Protein AF-A0A418EAC0-F1 (afdb_monomer)

Foldseek 3Di:
DVVVVVVVVVVVVVVVVVVVVVVVVVVVVVVVVVVVVVVVVVVVVVVVVVVVVVVVVVVVVVVVVVVVVVVVVVVVVPPPDDDDDDDDDDDDDDVVVVVCVVVVVVVVVVVVVVVVVVVVVVVVVVVVVVVVVVVCVVVVVVVVVVVVVVVVVVVVVVVVVVVVVVVVVVVVVVVVVVVVVVVVVVVVVVVVVVVVVVVVVVVVVVVVVVVVVVVVVVVVVVVVVVVVVVVVVVVVVVVVVVVVVVVVVVVVVVVVVVVVVVVVVVVVVVVVVVVVVVVVVVVVVVVVVVVVVVVVVVVVVVVVVVVVVVVVVVVVVVVVVVVVVVVVVVVVVVVVVVVVVVVVPPPPPDDDDDPDPDVPDVCPVPPPLQACALVQDELVCLVVVLVVLVPDPAARAEHEHHQYAYELSSLVSVLSCCAPVCVSYQEYEHANYAYDPVSVVVNQVSLVVRAWFWWQAQQKIWTAHPVGRTRIYRHHNHDPSRVDTDGDDDDDDDDDDDDDDDDDDDDDDDDDDDDD

Radius of gyration: 116.02 Å; Cα contacts (8 Å, |Δi|>4): 254; chains: 1; bounding box: 189×82×316 Å

Organism: Aphanomyces astaci (NCBI:txid112090)

Solvent-accessible surface area (backbone atoms only — not comparable to full-atom values): 29122 Å² total; per-residue (Å²): 113,70,68,60,53,51,52,51,52,53,50,51,51,53,48,55,55,49,55,51,51,53,51,51,50,56,48,51,52,52,53,50,53,53,51,50,55,54,52,56,56,51,53,55,55,52,53,54,58,52,53,58,51,54,56,53,55,56,54,53,58,58,54,55,59,54,53,56,62,55,53,62,60,57,64,68,69,71,76,78,82,88,88,90,89,87,92,90,88,90,92,89,68,78,82,50,53,64,59,42,49,59,47,46,53,49,45,49,53,49,47,52,52,50,45,55,51,46,56,48,49,52,50,50,47,53,51,47,53,51,48,52,50,52,48,48,65,56,46,52,58,52,52,52,47,52,52,49,50,56,49,50,52,53,50,49,52,53,50,50,57,50,49,53,50,51,50,52,51,52,49,50,53,50,50,52,53,49,50,51,52,50,51,54,47,53,52,50,53,50,53,51,52,51,51,51,51,53,50,52,53,49,50,53,50,52,50,52,49,53,51,52,52,51,53,50,52,54,50,49,54,53,49,52,52,51,50,53,51,51,51,51,51,50,53,52,50,54,50,50,53,50,51,50,51,52,51,52,49,52,52,50,54,53,48,54,50,50,52,51,53,50,51,50,51,54,48,50,54,51,51,52,53,50,50,51,51,50,50,51,50,54,50,50,52,52,49,50,50,51,50,50,50,49,52,51,51,50,52,51,50,52,53,51,50,54,52,48,53,53,49,50,54,51,49,54,54,51,52,54,52,49,55,55,52,53,60,50,51,56,56,52,57,56,60,54,56,66,57,54,66,68,56,72,79,72,74,87,78,77,78,93,83,76,89,81,89,75,98,63,77,92,58,75,85,75,76,53,82,39,62,50,56,63,66,70,45,36,50,83,46,45,64,58,50,50,54,54,61,72,68,51,94,64,73,41,63,42,36,33,43,25,48,24,53,35,33,46,82,26,39,70,54,54,53,68,58,61,38,82,92,57,64,36,48,42,32,38,36,40,25,43,24,55,34,37,59,66,29,53,47,52,45,50,54,54,41,41,76,68,55,29,52,49,39,33,51,71,15,30,39,39,31,32,38,90,85,72,52,61,33,36,37,35,36,33,74,14,57,73,23,63,78,45,78,46,79,72,83,85,88,89,83,89,86,88,82,90,81,90,86,90,83,89,80,85,87,88,79,92,83,91,77,89,81,136

Mean predicted aligned error: 23.45 Å

pLDDT: mean 77.85, std 19.29, range [27.83, 98.5]

Secondary structure (DSSP, 8-state):
-HHHHHHHHHHHHHHHHHHHHHHHHHHHHHHHHHHHHHHHHHHHHHHHHHHHHHHHHHHHHHHHHHHHHHHHHHHHHTTS-------------TTHHHHHHHHHHHHHHHHHHHHHHHHHHHHHHHHHHHHHHHHHHHHHHHHHHHHHHHHHHHHHHHHHHHHHHHHHHHHHHHHHHHHHHHHHHHHHHHHHHHHHHHHHHHHHHHHHHHHHHHHHHHHHHHHHHHHHHHHHHHHHHHHHHHHHHHHHHHHHHHHHHHHHHHHHHHHHHHHHHHHHHHHHHHHHHHHHHHHHHHHHHHHHHHHHHHHHHHHHHHHHHHHHHHHHHHHHHHHHHHHHHHHHHHGGGT-SS---S---SSS-SSSTTSS-SSB-TTS--BTTTHHHHHHHHHT-SS--SEEE-TTSB-BGGGHHHHHHHS-GGG---SEEE-TTSB--HHHHHHHHHHHHTTT-EEEEETTEEEEE-TTSPEEEEE-TTSTTGGG--B-PPP--------------------------

Structure (mmCIF, N/CA/C/O backbone):
data_AF-A0A418EAC0-F1
#
_entry.id   AF-A0A418EAC0-F1
#
loop_
_atom_site.group_PDB
_atom_site.id
_atom_site.type_symbol
_atom_site.label_atom_id
_atom_site.label_alt_id
_atom_site.label_comp_id
_atom_site.label_asym_id
_atom_site.label_entity_id
_atom_site.label_seq_id
_atom_site.pdbx_PDB_ins_code
_atom_site.Cartn_x
_atom_site.Cartn_y
_atom_site.Cartn_z
_atom_site.occupancy
_atom_site.B_iso_or_equiv
_atom_site.auth_seq_id
_atom_site.auth_comp_id
_atom_site.auth_asym_id
_atom_site.auth_atom_id
_atom_site.pdbx_PDB_model_num
ATOM 1 N N . ASN A 1 1 ? -3.835 8.669 -26.058 1.00 56.72 1 ASN A N 1
ATOM 2 C CA . ASN A 1 1 ? -3.231 9.927 -26.560 1.00 56.72 1 ASN A CA 1
ATOM 3 C C . ASN A 1 1 ? -1.758 9.810 -26.954 1.00 56.72 1 ASN A C 1
ATOM 5 O O . ASN A 1 1 ? -1.435 10.320 -28.016 1.00 56.72 1 ASN A O 1
ATOM 9 N N . SER A 1 2 ? -0.870 9.125 -26.215 1.00 56.78 2 SER A N 1
ATOM 10 C CA . SER A 1 2 ? 0.557 9.029 -26.613 1.00 56.78 2 SER A CA 1
ATOM 11 C C . SER A 1 2 ? 0.824 8.138 -27.839 1.00 56.78 2 SER A C 1
ATOM 13 O O . SER A 1 2 ? 1.683 8.461 -28.653 1.00 56.78 2 SER A O 1
ATOM 15 N N . THR A 1 3 ? 0.052 7.068 -28.038 1.00 62.81 3 THR A N 1
ATOM 16 C CA . THR A 1 3 ? 0.168 6.172 -29.206 1.00 62.81 3 THR A CA 1
ATOM 17 C C . THR A 1 3 ? -0.270 6.827 -30.517 1.00 62.81 3 THR A C 1
ATOM 19 O O . THR A 1 3 ? 0.356 6.610 -31.549 1.00 62.81 3 THR A O 1
ATOM 22 N N . ILE A 1 4 ? -1.295 7.684 -30.478 1.00 68.44 4 ILE A N 1
ATOM 23 C CA . ILE A 1 4 ? -1.756 8.446 -31.652 1.00 68.44 4 ILE A CA 1
ATOM 24 C C . ILE A 1 4 ? -0.712 9.499 -32.048 1.00 68.44 4 ILE A C 1
ATOM 26 O O . ILE A 1 4 ? -0.405 9.635 -33.228 1.00 68.44 4 ILE A O 1
ATOM 30 N N . ALA A 1 5 ? -0.103 10.179 -31.069 1.00 71.12 5 ALA A N 1
ATOM 31 C CA . ALA A 1 5 ? 0.969 11.142 -31.320 1.00 71.12 5 ALA A CA 1
ATOM 32 C C . ALA A 1 5 ? 2.231 10.478 -31.911 1.00 71.12 5 ALA A C 1
ATOM 34 O O . ALA A 1 5 ? 2.850 11.030 -32.820 1.00 71.12 5 ALA A O 1
ATOM 35 N N . GLY A 1 6 ? 2.578 9.268 -31.455 1.00 76.06 6 GLY A N 1
ATOM 36 C CA . GLY A 1 6 ? 3.688 8.488 -32.014 1.00 76.06 6 GLY A CA 1
ATOM 37 C C . GLY A 1 6 ? 3.465 8.096 -33.478 1.00 76.06 6 GLY A C 1
ATOM 38 O O . GLY A 1 6 ? 4.338 8.318 -34.314 1.00 76.06 6 GLY A O 1
ATOM 39 N N . LEU A 1 7 ? 2.268 7.600 -33.813 1.00 77.88 7 LEU A N 1
ATOM 40 C CA . LEU A 1 7 ? 1.912 7.257 -35.195 1.00 77.88 7 LEU A CA 1
ATOM 41 C C . LEU A 1 7 ? 1.847 8.493 -36.106 1.00 77.88 7 LEU A C 1
ATOM 43 O O . LEU A 1 7 ? 2.263 8.422 -37.259 1.00 77.88 7 LEU A O 1
ATOM 47 N N . GLN A 1 8 ? 1.391 9.641 -35.596 1.00 80.25 8 GLN A N 1
ATOM 48 C CA . GLN A 1 8 ? 1.401 10.904 -36.344 1.00 80.25 8 GLN A CA 1
ATOM 49 C C . GLN A 1 8 ? 2.823 11.400 -36.631 1.00 80.25 8 GLN A C 1
ATOM 51 O O . GLN A 1 8 ? 3.094 11.858 -37.740 1.00 80.25 8 GLN A O 1
ATOM 56 N N . SER A 1 9 ? 3.742 11.268 -35.672 1.00 80.81 9 SER A N 1
ATOM 57 C CA . SER A 1 9 ? 5.150 11.623 -35.873 1.00 80.81 9 SER A CA 1
ATOM 58 C C . SER A 1 9 ? 5.835 10.693 -36.881 1.00 80.81 9 SER A C 1
ATOM 60 O O . SER A 1 9 ? 6.565 11.164 -37.752 1.00 80.81 9 SER A O 1
ATOM 62 N N . GLN A 1 10 ? 5.533 9.392 -36.839 1.00 83.12 10 GLN A N 1
ATOM 63 C CA . GLN A 1 10 ? 6.066 8.424 -37.798 1.00 83.12 10 GLN A CA 1
ATOM 64 C C . GLN A 1 10 ? 5.511 8.641 -39.216 1.00 83.12 10 GLN A C 1
ATOM 66 O O . GLN A 1 10 ? 6.264 8.566 -40.185 1.00 83.12 10 GLN A O 1
ATOM 71 N N . LEU A 1 11 ? 4.225 8.988 -39.346 1.00 85.25 11 LEU A N 1
ATOM 72 C CA . LEU A 1 11 ? 3.612 9.351 -40.627 1.00 85.25 11 LEU A CA 1
ATOM 73 C C . LEU A 1 11 ? 4.210 10.647 -41.200 1.00 85.25 11 LEU A C 1
ATOM 75 O O . LEU A 1 11 ? 4.424 10.744 -42.406 1.00 85.25 11 LEU A O 1
ATOM 79 N N . ALA A 1 12 ? 4.490 11.639 -40.350 1.00 84.12 12 ALA A N 1
ATOM 80 C CA . ALA A 1 12 ? 5.129 12.886 -40.768 1.00 84.12 12 ALA A CA 1
ATOM 81 C C . ALA A 1 12 ? 6.558 12.647 -41.278 1.00 84.12 12 ALA A C 1
ATOM 83 O O . ALA A 1 12 ? 6.936 13.195 -42.310 1.00 84.12 12 ALA A O 1
ATOM 84 N N . LEU A 1 13 ? 7.316 11.775 -40.605 1.00 87.06 13 LEU A N 1
ATOM 85 C CA . LEU A 1 13 ? 8.655 11.388 -41.046 1.00 87.06 13 LEU A CA 1
ATOM 86 C C . LEU A 1 13 ? 8.612 10.643 -42.386 1.00 87.06 13 LEU A C 1
ATOM 88 O O . LEU A 1 13 ? 9.386 10.959 -43.281 1.00 87.06 13 LEU A O 1
ATOM 92 N N . GLN A 1 14 ? 7.671 9.706 -42.551 1.00 84.75 14 GLN A N 1
ATOM 93 C CA . GLN A 1 14 ? 7.505 8.976 -43.811 1.00 84.75 14 GLN A CA 1
ATOM 94 C C . GLN A 1 14 ? 7.111 9.891 -44.977 1.00 84.75 14 GLN A C 1
ATOM 96 O O . GLN A 1 14 ? 7.616 9.714 -46.083 1.00 84.75 14 GLN A O 1
ATOM 101 N N . LYS A 1 15 ? 6.258 10.896 -44.742 1.00 87.94 15 LYS A N 1
ATOM 102 C CA . LYS A 1 15 ? 5.929 11.904 -45.761 1.00 87.94 15 LYS A CA 1
ATOM 103 C C . LYS A 1 15 ? 7.141 12.744 -46.151 1.00 87.94 15 LYS A C 1
ATOM 105 O O . LYS A 1 15 ? 7.410 12.867 -47.335 1.00 87.94 15 LYS A O 1
ATOM 110 N N . ALA A 1 16 ? 7.917 13.216 -45.176 1.00 87.06 16 ALA A N 1
ATOM 111 C CA . ALA A 1 16 ? 9.131 13.980 -45.456 1.00 87.06 16 ALA A CA 1
ATOM 112 C C . ALA A 1 16 ? 10.154 13.169 -46.272 1.00 87.06 16 ALA A C 1
ATOM 114 O O . ALA A 1 16 ? 10.728 13.688 -47.224 1.00 87.06 16 ALA A O 1
ATOM 115 N N . THR A 1 17 ? 10.330 11.877 -45.961 1.00 84.88 17 THR A N 1
ATOM 116 C CA . THR A 1 17 ? 11.200 11.002 -46.764 1.00 84.88 17 THR A CA 1
ATOM 117 C C . THR A 1 17 ? 10.661 10.767 -48.174 1.00 84.88 17 THR A C 1
ATOM 119 O O . THR A 1 17 ? 11.443 10.620 -49.108 1.00 84.88 17 THR A O 1
ATOM 122 N N . LEU A 1 18 ? 9.336 10.732 -48.349 1.00 87.06 18 LEU A N 1
ATOM 123 C CA . LEU A 1 18 ? 8.722 10.560 -49.664 1.00 87.06 18 LEU A CA 1
ATOM 124 C C . LEU A 1 18 ? 8.914 11.814 -50.528 1.00 87.06 18 LEU A C 1
ATOM 126 O O . LEU A 1 18 ? 9.294 11.692 -51.689 1.00 87.06 18 LEU A O 1
ATOM 130 N N . ASP A 1 19 ? 8.729 12.997 -49.938 1.00 89.50 19 ASP A N 1
ATOM 131 C CA . ASP A 1 19 ? 8.928 14.286 -50.608 1.00 89.50 19 ASP A CA 1
ATOM 132 C C . ASP A 1 19 ? 10.395 14.471 -51.043 1.00 89.50 19 ASP A C 1
ATOM 134 O O . ASP A 1 19 ? 10.672 14.976 -52.132 1.00 89.50 19 ASP A O 1
ATOM 138 N N . GLU A 1 20 ? 11.349 14.013 -50.225 1.00 89.62 20 GLU A N 1
ATOM 139 C CA . GLU A 1 20 ? 12.777 14.045 -50.558 1.00 89.62 20 GLU A CA 1
ATOM 140 C C . GLU A 1 20 ? 13.119 13.114 -51.731 1.00 89.62 20 GLU A C 1
ATOM 142 O O . GLU A 1 20 ? 13.811 13.524 -52.666 1.00 89.62 20 GLU A O 1
ATOM 147 N N . VAL A 1 21 ? 12.587 11.886 -51.733 1.00 86.00 21 VAL A N 1
ATOM 148 C CA . VAL A 1 21 ? 12.780 10.935 -52.841 1.00 86.00 21 VAL A CA 1
ATOM 149 C C . VAL A 1 21 ? 12.124 11.445 -54.127 1.00 86.00 21 VAL A C 1
ATOM 151 O O . VAL A 1 21 ? 12.711 11.330 -55.203 1.00 86.00 21 VAL A O 1
ATOM 154 N N . GLU A 1 22 ? 10.944 12.062 -54.042 1.00 88.81 22 GLU A N 1
ATOM 155 C CA . GLU A 1 22 ? 10.281 12.665 -55.203 1.00 88.81 22 GLU A CA 1
ATOM 156 C C . GLU A 1 22 ? 11.089 13.849 -55.770 1.00 88.81 22 GLU A C 1
ATOM 158 O O . GLU A 1 22 ? 11.191 14.015 -56.989 1.00 88.81 22 GLU A O 1
ATOM 163 N N . GLY A 1 23 ? 11.722 14.647 -54.901 1.00 88.31 23 GLY A N 1
ATOM 164 C CA . GLY A 1 23 ? 12.639 15.717 -55.300 1.00 88.31 23 GLY A CA 1
ATOM 165 C C . GLY A 1 23 ? 13.897 15.201 -56.006 1.00 88.31 23 GLY A C 1
ATOM 166 O O . GLY A 1 23 ? 14.302 15.746 -57.039 1.00 88.31 23 GLY A O 1
ATOM 167 N N . GLN A 1 24 ? 14.488 14.117 -55.499 1.00 88.00 24 GLN A N 1
ATOM 168 C CA . GLN A 1 24 ? 15.639 13.468 -56.134 1.00 88.00 24 GLN A CA 1
ATOM 169 C C . GLN A 1 24 ? 15.280 12.897 -57.511 1.00 88.00 24 GLN A C 1
ATOM 171 O O . GLN A 1 24 ? 16.044 13.076 -58.458 1.00 88.00 24 GLN A O 1
ATOM 176 N N . LEU A 1 25 ? 14.095 12.292 -57.657 1.00 87.06 25 LEU A N 1
ATOM 177 C CA . LEU A 1 25 ? 13.637 11.740 -58.934 1.00 87.06 25 LEU A CA 1
ATOM 178 C C . LEU A 1 25 ? 13.450 12.831 -60.000 1.00 87.06 25 LEU A C 1
ATOM 180 O O . LEU A 1 25 ? 13.952 12.693 -61.110 1.00 87.06 25 LEU A O 1
ATOM 184 N N . LYS A 1 26 ? 12.822 13.962 -59.646 1.00 89.25 26 LYS A N 1
ATOM 185 C CA . LYS A 1 26 ? 12.665 15.105 -60.568 1.00 89.25 26 LYS A CA 1
ATOM 186 C C . LYS A 1 26 ? 14.005 15.680 -61.023 1.00 89.25 26 LYS A C 1
ATOM 188 O O . LYS A 1 26 ? 14.130 16.121 -62.163 1.00 89.25 26 LYS A O 1
ATOM 193 N N . THR A 1 27 ? 14.996 15.685 -60.135 1.00 88.88 27 THR A N 1
ATOM 194 C CA . THR A 1 27 ? 16.345 16.163 -60.461 1.00 88.88 27 THR A CA 1
ATOM 195 C C . THR A 1 27 ? 17.040 15.195 -61.420 1.00 88.88 27 THR A C 1
ATOM 197 O O . THR A 1 27 ? 17.577 15.628 -62.436 1.00 88.88 27 THR A O 1
ATOM 200 N N . ALA A 1 28 ? 16.945 13.887 -61.161 1.00 85.06 28 ALA A N 1
ATOM 201 C CA . ALA A 1 28 ? 17.498 12.855 -62.035 1.00 85.06 28 ALA A CA 1
ATOM 202 C C . ALA A 1 28 ? 16.857 12.862 -63.436 1.00 85.06 28 ALA A C 1
ATOM 204 O O . ALA A 1 28 ? 17.571 12.755 -64.432 1.00 85.06 28 ALA A O 1
ATOM 205 N N . ASP A 1 29 ? 15.538 13.057 -63.532 1.00 89.25 29 ASP A N 1
ATOM 206 C CA . ASP A 1 29 ? 14.837 13.164 -64.818 1.00 89.25 29 ASP A CA 1
ATOM 207 C C . ASP A 1 29 ? 15.307 14.388 -65.624 1.00 89.25 29 ASP A C 1
ATOM 209 O O . ASP A 1 29 ? 15.534 14.297 -66.834 1.00 89.25 29 ASP A O 1
ATOM 213 N N . ALA A 1 30 ? 15.521 15.531 -64.961 1.00 86.88 30 ALA A N 1
ATOM 214 C CA . ALA A 1 30 ? 16.036 16.738 -65.606 1.00 86.88 30 ALA A CA 1
ATOM 215 C C . ALA A 1 30 ? 17.485 16.566 -66.100 1.00 86.88 30 ALA A C 1
ATOM 217 O O . ALA A 1 30 ? 17.824 17.007 -67.201 1.00 86.88 30 ALA A O 1
ATOM 218 N N . GLU A 1 31 ? 18.335 15.902 -65.313 1.00 87.62 31 GLU A N 1
ATOM 219 C CA . GLU A 1 31 ? 19.706 15.567 -65.711 1.00 87.62 31 GLU A CA 1
ATOM 220 C C . GLU A 1 31 ? 19.731 14.594 -66.897 1.00 87.62 31 GLU A C 1
ATOM 222 O O . GLU A 1 31 ? 20.543 14.755 -67.814 1.00 87.62 31 GLU A O 1
ATOM 227 N N . PHE A 1 32 ? 18.815 13.622 -66.927 1.00 89.75 32 PHE A N 1
ATOM 228 C CA . PHE A 1 32 ? 18.714 12.655 -68.016 1.00 89.75 32 PHE A CA 1
ATOM 229 C C . PHE A 1 32 ? 18.288 13.310 -69.337 1.00 89.75 32 PHE A C 1
ATOM 231 O O . PHE A 1 32 ? 18.902 13.057 -70.377 1.00 89.75 32 PHE A O 1
ATOM 238 N N . GLU A 1 33 ? 17.294 14.203 -69.307 1.00 89.25 33 GLU A N 1
ATOM 239 C CA . GLU A 1 33 ? 16.878 14.967 -70.492 1.00 89.25 33 GLU A CA 1
ATOM 240 C C . GLU A 1 33 ? 17.981 15.916 -70.990 1.00 89.25 33 GLU A C 1
ATOM 242 O O . GLU A 1 33 ? 18.224 16.017 -72.197 1.00 89.25 33 GLU A O 1
ATOM 247 N N . ALA A 1 34 ? 18.735 16.546 -70.082 1.00 84.31 34 ALA A N 1
ATOM 248 C CA . ALA A 1 34 ? 19.898 17.347 -70.461 1.00 84.31 34 ALA A CA 1
ATOM 249 C C . ALA A 1 34 ? 20.968 16.493 -71.165 1.00 84.31 34 ALA A C 1
ATOM 251 O O . ALA A 1 34 ? 21.509 16.896 -72.200 1.00 84.31 34 ALA A O 1
ATOM 252 N N . LEU A 1 35 ? 21.242 15.286 -70.656 1.00 84.69 35 LEU A N 1
ATOM 253 C CA . LEU A 1 35 ? 22.196 14.368 -71.274 1.00 84.69 35 LEU A CA 1
ATOM 254 C C . LEU A 1 35 ? 21.730 13.941 -72.672 1.00 84.69 35 LEU A C 1
ATOM 256 O O . LEU A 1 35 ? 22.511 13.991 -73.626 1.00 84.69 35 LEU A O 1
ATOM 260 N N . ARG A 1 36 ? 20.449 13.591 -72.823 1.00 86.25 36 ARG A N 1
ATOM 261 C CA . ARG A 1 36 ? 19.850 13.219 -74.110 1.00 86.25 36 ARG A CA 1
ATOM 262 C C . ARG A 1 36 ? 20.012 14.322 -75.158 1.00 86.25 36 ARG A C 1
ATOM 264 O O . ARG A 1 36 ? 20.494 14.043 -76.257 1.00 86.25 36 ARG A O 1
ATOM 271 N N . ALA A 1 37 ? 19.715 15.572 -74.801 1.00 82.38 37 ALA A N 1
ATOM 272 C CA . ALA A 1 37 ? 19.877 16.717 -75.697 1.00 82.38 37 ALA A CA 1
ATOM 273 C C . ALA A 1 37 ? 21.338 16.899 -76.160 1.00 82.38 37 ALA A C 1
ATOM 275 O O . ALA A 1 37 ? 21.595 17.194 -77.331 1.00 82.38 37 ALA A O 1
ATOM 276 N N . THR A 1 38 ? 22.319 16.671 -75.276 1.00 81.50 38 THR A N 1
ATOM 277 C CA . THR A 1 38 ? 23.743 16.748 -75.660 1.00 81.50 38 THR A CA 1
ATOM 278 C C . THR A 1 38 ? 24.168 15.635 -76.620 1.00 81.50 38 THR A C 1
ATOM 280 O O . THR A 1 38 ? 24.991 15.877 -77.508 1.00 81.50 38 THR A O 1
ATOM 283 N N . PHE A 1 39 ? 23.599 14.432 -76.491 1.00 76.56 39 PHE A N 1
ATOM 284 C CA . PHE A 1 39 ? 23.871 13.323 -77.405 1.00 76.56 39 PHE A CA 1
ATOM 285 C C . PHE A 1 39 ? 23.285 13.575 -78.799 1.00 76.56 39 PHE A C 1
ATOM 287 O O . PHE A 1 39 ? 24.003 13.427 -79.790 1.00 76.56 39 PHE A O 1
ATOM 294 N N . GLU A 1 40 ? 22.042 14.056 -78.890 1.00 79.31 40 GLU A N 1
ATOM 295 C CA . GLU A 1 40 ? 21.408 14.401 -80.172 1.00 79.31 40 GLU A CA 1
ATOM 296 C C . GLU A 1 40 ? 22.166 15.532 -80.905 1.00 79.31 40 GLU A C 1
ATOM 298 O O . GLU A 1 40 ? 22.404 15.467 -82.118 1.00 79.31 40 GLU A O 1
ATOM 303 N N . ALA A 1 41 ? 22.663 16.536 -80.172 1.00 75.00 41 ALA A N 1
ATOM 304 C CA . ALA A 1 41 ? 23.511 17.591 -80.737 1.00 75.00 41 ALA A CA 1
ATOM 305 C C . ALA A 1 41 ? 24.866 17.064 -81.259 1.00 75.00 41 ALA A C 1
ATOM 307 O O . ALA A 1 41 ? 25.414 17.574 -82.239 1.00 75.00 41 ALA A O 1
ATOM 308 N N . LYS A 1 42 ? 25.428 16.023 -80.637 1.00 77.44 42 LYS A N 1
ATOM 309 C CA . LYS A 1 42 ? 26.715 15.449 -81.055 1.00 77.44 42 LYS A CA 1
ATOM 310 C C . LYS A 1 42 ? 26.588 14.613 -82.331 1.00 77.44 42 LYS A C 1
ATOM 312 O O . LYS A 1 42 ? 27.478 14.676 -83.186 1.00 77.44 42 LYS A O 1
ATOM 317 N N . ASP A 1 43 ? 25.489 13.881 -82.489 1.00 74.50 43 ASP A N 1
ATOM 318 C CA . ASP A 1 43 ? 25.235 13.061 -83.679 1.00 74.50 43 ASP A CA 1
ATOM 319 C C . ASP A 1 43 ? 24.928 13.905 -84.922 1.00 74.50 43 ASP A C 1
ATOM 321 O O . ASP A 1 43 ? 25.421 13.605 -86.016 1.00 74.50 43 ASP A O 1
ATOM 325 N N . THR A 1 44 ? 24.222 15.027 -84.761 1.00 73.88 44 THR A N 1
ATOM 326 C CA . THR A 1 44 ? 23.972 15.976 -85.862 1.00 73.88 44 THR A CA 1
ATOM 327 C C . THR A 1 44 ? 25.267 16.607 -86.387 1.00 73.88 44 THR A C 1
ATOM 329 O O . THR A 1 44 ? 25.504 16.618 -87.598 1.00 73.88 44 THR A O 1
ATOM 332 N N . VAL A 1 45 ? 26.176 17.033 -85.502 1.00 75.00 45 VAL A N 1
ATOM 333 C CA . VAL A 1 45 ? 27.494 17.579 -85.890 1.00 75.00 45 VAL A CA 1
ATOM 334 C C . VAL A 1 45 ? 28.353 16.540 -86.619 1.00 75.00 45 VAL A C 1
ATOM 336 O O . VAL A 1 45 ? 29.080 16.872 -87.561 1.00 75.00 45 VAL A O 1
ATOM 339 N N . LYS A 1 46 ? 28.280 15.270 -86.207 1.00 77.62 46 LYS A N 1
ATOM 340 C CA . LYS A 1 46 ? 29.046 14.186 -86.836 1.00 77.62 46 LYS A CA 1
ATOM 341 C C . LYS A 1 46 ? 28.537 13.877 -88.248 1.00 77.62 46 LYS A C 1
ATOM 343 O O . LYS A 1 46 ? 29.356 13.676 -89.145 1.00 77.62 46 LYS A O 1
ATOM 348 N N . CYS A 1 47 ? 27.221 13.921 -88.463 1.00 71.38 47 CYS A N 1
ATOM 349 C CA . CYS A 1 47 ? 26.615 13.736 -89.784 1.00 71.38 47 CYS A CA 1
ATOM 350 C C . CYS A 1 47 ? 27.005 14.847 -90.772 1.00 71.38 47 CYS A C 1
ATOM 352 O O . CYS A 1 47 ? 27.343 14.551 -91.918 1.00 71.38 47 CYS A O 1
ATOM 354 N N . ILE A 1 48 ? 27.043 16.109 -90.327 1.00 77.75 48 ILE A N 1
ATOM 355 C CA . ILE A 1 48 ? 27.433 17.249 -91.178 1.00 77.75 48 ILE A CA 1
ATOM 356 C C . ILE A 1 48 ? 28.882 17.099 -91.670 1.00 77.75 48 ILE A C 1
ATOM 358 O O . ILE A 1 48 ? 29.142 17.188 -92.870 1.00 77.75 48 ILE A O 1
ATOM 362 N N . LYS A 1 49 ? 29.818 16.773 -90.768 1.00 79.12 49 LYS A N 1
ATOM 363 C CA . LYS A 1 49 ? 31.240 16.588 -91.118 1.00 79.12 49 LYS A CA 1
ATOM 364 C C . LYS A 1 49 ? 31.474 15.431 -92.089 1.00 79.12 49 LYS A C 1
ATOM 366 O O . LYS A 1 49 ? 32.363 15.512 -92.935 1.00 79.12 49 LYS A O 1
ATOM 371 N N . LEU A 1 50 ? 30.695 14.353 -91.970 1.00 79.50 50 LEU A N 1
ATOM 372 C CA . LEU A 1 50 ? 30.794 13.213 -92.882 1.00 79.50 50 LEU A CA 1
ATOM 373 C C . LEU A 1 50 ? 30.333 13.598 -94.296 1.00 79.50 50 LEU A C 1
ATOM 375 O O . LEU A 1 50 ? 30.978 13.237 -95.279 1.00 79.50 50 LEU A O 1
ATOM 379 N N . ASN A 1 51 ? 29.261 14.387 -94.393 1.00 81.12 51 ASN A N 1
ATOM 380 C CA . ASN A 1 51 ? 28.707 14.827 -95.669 1.00 81.12 51 ASN A CA 1
ATOM 381 C C . ASN A 1 51 ? 29.656 15.794 -96.409 1.00 81.12 51 ASN A C 1
ATOM 383 O O . ASN A 1 51 ? 29.867 15.668 -97.614 1.00 81.12 51 ASN A O 1
ATOM 387 N N . GLU A 1 52 ? 30.324 16.697 -95.682 1.00 81.81 52 GLU A N 1
ATOM 388 C CA . GLU A 1 52 ? 31.363 17.581 -96.238 1.00 81.81 52 GLU A CA 1
ATOM 389 C C . GLU A 1 52 ? 32.593 16.826 -96.773 1.00 81.81 52 GLU A C 1
ATOM 391 O O . GLU A 1 52 ? 33.274 17.302 -97.689 1.00 81.81 52 GLU A O 1
ATOM 396 N N . LEU A 1 53 ? 32.916 15.665 -96.194 1.00 84.38 53 LEU A N 1
ATOM 397 C CA . LEU A 1 53 ? 34.026 14.827 -96.649 1.00 84.38 53 LEU A CA 1
ATOM 398 C C . LEU A 1 53 ? 33.680 14.114 -97.966 1.00 84.38 53 LEU A C 1
ATOM 400 O O . LEU A 1 53 ? 34.509 14.065 -98.874 1.00 84.38 53 LEU A O 1
ATOM 404 N N . ILE A 1 54 ? 32.447 13.615 -98.089 1.00 83.50 54 ILE A N 1
ATOM 405 C CA . ILE A 1 54 ? 31.956 12.931 -99.295 1.00 83.50 54 ILE A CA 1
ATOM 406 C C . ILE A 1 54 ? 31.987 13.873 -100.506 1.00 83.50 54 ILE A C 1
ATOM 408 O O . ILE A 1 54 ? 32.506 13.505 -101.560 1.00 83.50 54 ILE A O 1
ATOM 412 N N . VAL A 1 55 ? 31.512 15.112 -100.341 1.00 84.56 55 VAL A N 1
ATOM 413 C CA . VAL A 1 55 ? 31.503 16.114 -101.422 1.00 84.56 55 VAL A CA 1
ATOM 414 C C . VAL A 1 55 ? 32.924 16.466 -101.882 1.00 84.56 55 VAL A C 1
ATOM 416 O O . VAL A 1 55 ? 33.174 16.608 -103.080 1.00 84.56 55 VAL A O 1
ATOM 419 N N . ARG A 1 56 ? 33.891 16.561 -100.956 1.00 84.06 56 ARG A N 1
ATOM 420 C CA . ARG A 1 56 ? 35.297 16.830 -101.305 1.00 84.06 56 ARG A CA 1
ATOM 421 C C . ARG A 1 56 ? 35.908 15.724 -102.164 1.00 84.06 56 ARG A C 1
ATOM 423 O O . ARG A 1 56 ? 36.516 16.028 -103.188 1.00 84.06 56 ARG A O 1
ATOM 430 N N . LEU A 1 57 ? 35.697 14.465 -101.789 1.00 84.12 57 LEU A N 1
ATOM 431 C CA . LEU A 1 57 ? 36.243 13.318 -102.522 1.00 84.12 57 LEU A CA 1
ATOM 432 C C . LEU A 1 57 ? 35.645 13.185 -103.934 1.00 84.12 57 LEU A C 1
ATOM 434 O O . LEU A 1 57 ? 36.354 12.829 -104.875 1.00 84.12 57 LEU A O 1
ATOM 438 N N . GLN A 1 58 ? 34.366 13.527 -104.119 1.00 82.56 58 GLN A N 1
ATOM 439 C CA . GLN A 1 58 ? 33.734 13.531 -105.447 1.00 82.56 58 GLN A CA 1
ATOM 440 C C . GLN A 1 58 ? 34.333 14.583 -106.397 1.00 82.56 58 GLN A C 1
ATOM 442 O O . GLN A 1 58 ? 34.507 14.321 -107.594 1.00 82.56 58 GLN A O 1
ATOM 447 N N . ASN A 1 59 ? 34.699 15.757 -105.876 1.00 83.38 59 ASN A N 1
ATOM 448 C CA . ASN A 1 59 ? 35.333 16.808 -106.674 1.00 83.38 59 ASN A CA 1
ATOM 449 C C . ASN A 1 59 ? 36.750 16.417 -107.122 1.00 83.38 59 ASN A C 1
ATOM 451 O O . ASN A 1 59 ? 37.133 16.672 -108.265 1.00 83.38 59 ASN A O 1
ATOM 455 N N . GLU A 1 60 ? 37.512 15.754 -106.254 1.00 85.38 60 GLU A N 1
ATOM 456 C CA . GLU A 1 60 ? 38.888 15.330 -106.532 1.00 85.38 60 GLU A CA 1
ATOM 457 C C . GLU A 1 60 ? 38.947 14.218 -107.598 1.00 85.38 60 GLU A C 1
ATOM 459 O O . GLU A 1 60 ? 39.729 14.294 -108.550 1.00 85.38 60 GLU A O 1
ATOM 464 N N . ALA A 1 61 ? 38.028 13.248 -107.533 1.00 78.19 61 ALA A N 1
ATOM 465 C CA . ALA A 1 61 ? 37.882 12.215 -108.561 1.00 78.19 61 ALA A CA 1
ATOM 466 C C . ALA A 1 61 ? 37.561 12.803 -109.951 1.00 78.19 61 ALA A C 1
ATOM 468 O O . ALA A 1 61 ? 38.047 12.321 -110.978 1.00 78.19 61 ALA A O 1
ATOM 469 N N . SER A 1 62 ? 36.773 13.879 -109.995 1.00 83.25 62 SER A N 1
ATOM 470 C CA . SER A 1 62 ? 36.417 14.558 -111.246 1.00 83.25 62 SER A CA 1
ATOM 471 C C . SER A 1 62 ? 37.621 15.255 -111.895 1.00 83.25 62 SER A C 1
ATOM 473 O O . SER A 1 62 ? 37.751 15.239 -113.119 1.00 83.25 62 SER A O 1
ATOM 475 N N . GLN A 1 63 ? 38.539 15.815 -111.098 1.00 82.81 63 GLN A N 1
ATOM 476 C CA . GLN A 1 63 ? 39.751 16.478 -111.598 1.00 82.81 63 GLN A CA 1
ATOM 477 C C . GLN A 1 63 ? 40.759 15.492 -112.201 1.00 82.81 63 GLN A C 1
ATOM 479 O O . GLN A 1 63 ? 41.306 15.747 -113.277 1.00 82.81 63 GLN A O 1
ATOM 484 N N . LEU A 1 64 ? 40.974 14.345 -111.553 1.00 83.06 64 LEU A N 1
ATOM 485 C CA . LEU A 1 64 ? 41.925 13.332 -112.027 1.00 83.06 64 LEU A CA 1
ATOM 486 C C . LEU A 1 64 ? 41.529 12.752 -113.394 1.00 83.06 64 LEU A C 1
ATOM 488 O O . LEU A 1 64 ? 42.383 12.569 -114.264 1.00 83.06 64 LEU A O 1
ATOM 492 N N . ASN A 1 65 ? 40.231 12.567 -113.638 1.00 82.25 65 ASN A N 1
ATOM 493 C CA . ASN A 1 65 ? 39.724 12.083 -114.925 1.00 82.25 65 ASN A CA 1
ATOM 494 C C . ASN A 1 65 ? 40.025 13.030 -116.104 1.00 82.25 65 ASN A C 1
ATOM 496 O O . ASN A 1 65 ? 40.139 12.580 -117.246 1.00 82.25 65 ASN A O 1
ATOM 500 N N . VAL A 1 66 ? 40.183 14.334 -115.857 1.00 84.44 66 VAL A N 1
ATOM 501 C CA . VAL A 1 66 ? 40.543 15.313 -116.898 1.00 84.44 66 VAL A CA 1
ATOM 502 C C . VAL A 1 66 ? 42.025 15.213 -117.273 1.00 84.44 66 VAL A C 1
ATOM 504 O O . VAL A 1 66 ? 42.370 15.351 -118.447 1.00 84.44 66 VAL A O 1
ATOM 507 N N . VAL A 1 67 ? 42.902 14.948 -116.301 1.00 82.00 67 VAL A N 1
ATOM 508 C CA . VAL A 1 67 ? 44.356 14.842 -116.519 1.00 82.00 67 VAL A CA 1
ATOM 509 C C . VAL A 1 67 ? 44.698 13.635 -117.389 1.00 82.00 67 VAL A C 1
ATOM 511 O O . VAL A 1 67 ? 45.463 13.775 -118.344 1.00 82.00 67 VAL A O 1
ATOM 514 N N . ILE A 1 68 ? 44.070 12.488 -117.119 1.00 78.94 68 ILE A N 1
ATOM 515 C CA . ILE A 1 68 ? 44.292 11.237 -117.861 1.00 78.94 68 ILE A CA 1
ATOM 516 C C . ILE A 1 68 ? 44.000 11.434 -119.357 1.00 78.94 68 ILE A C 1
ATOM 518 O O . ILE A 1 68 ? 44.855 11.169 -120.199 1.00 78.94 68 ILE A O 1
ATOM 522 N N . ARG A 1 69 ? 42.859 12.052 -119.699 1.00 79.31 69 ARG A N 1
ATOM 523 C CA . ARG A 1 69 ? 42.493 12.344 -121.101 1.00 79.31 69 ARG A CA 1
ATOM 524 C C . ARG A 1 69 ? 43.508 13.230 -121.831 1.00 79.31 69 ARG A C 1
ATOM 526 O O . ARG A 1 69 ? 43.598 13.192 -123.055 1.00 79.31 69 ARG A O 1
ATOM 533 N N . ARG A 1 70 ? 44.238 14.076 -121.101 1.00 80.06 70 ARG A N 1
ATOM 534 C CA . ARG A 1 70 ? 45.209 15.019 -121.672 1.00 80.06 70 ARG A CA 1
ATOM 535 C C . ARG A 1 70 ? 46.542 14.344 -121.993 1.00 80.06 70 ARG A C 1
ATOM 537 O O . ARG A 1 70 ? 47.182 14.722 -122.971 1.00 80.06 70 ARG A O 1
ATOM 544 N N . GLN A 1 71 ? 46.945 13.364 -121.185 1.00 78.62 71 GLN A N 1
ATOM 545 C CA . GLN A 1 71 ? 48.196 12.625 -121.366 1.00 78.62 71 GLN A CA 1
ATOM 546 C C . GLN A 1 71 ? 48.121 11.644 -122.541 1.00 78.62 71 GLN A C 1
ATOM 548 O O . GLN A 1 71 ? 49.068 11.586 -123.326 1.00 78.62 71 GLN A O 1
ATOM 553 N N . ASP A 1 72 ? 46.977 10.986 -122.746 1.00 78.69 72 ASP A N 1
ATOM 554 C CA . ASP A 1 72 ? 46.776 10.087 -123.893 1.00 78.69 72 ASP A CA 1
ATOM 555 C C . ASP A 1 72 ? 46.954 10.808 -125.242 1.00 78.69 72 ASP A C 1
ATOM 557 O O . ASP A 1 72 ? 47.525 10.257 -126.182 1.00 78.69 72 ASP A O 1
ATOM 561 N N . LYS A 1 73 ? 46.567 12.089 -125.326 1.00 75.81 73 LYS A N 1
ATOM 562 C CA . LYS A 1 73 ? 46.709 12.897 -126.548 1.00 75.81 73 LYS A CA 1
ATOM 563 C C . LYS A 1 73 ? 48.171 13.217 -126.906 1.00 75.81 73 LYS A C 1
ATOM 565 O O . LYS A 1 73 ? 48.508 13.273 -128.083 1.00 75.81 73 LYS A O 1
ATOM 570 N N . GLN A 1 74 ? 49.048 13.410 -125.917 1.00 72.75 74 GLN A N 1
ATOM 571 C CA . GLN A 1 74 ? 50.450 13.796 -126.152 1.00 72.75 74 GLN A CA 1
ATOM 572 C C . GLN A 1 74 ? 51.339 12.633 -126.602 1.00 72.75 74 GLN A C 1
ATOM 574 O O . GLN A 1 74 ? 52.336 12.848 -127.292 1.00 72.75 74 GLN A O 1
ATOM 579 N N . LEU A 1 75 ? 50.998 11.401 -126.221 1.00 70.19 75 LEU A N 1
ATOM 580 C CA . LEU A 1 75 ? 51.752 10.216 -126.634 1.00 70.19 75 LEU A CA 1
ATOM 581 C C . LEU A 1 75 ? 51.563 9.900 -128.124 1.00 70.19 75 LEU A C 1
ATOM 583 O O . LEU A 1 75 ? 52.463 9.350 -128.753 1.00 70.19 75 LEU A O 1
ATOM 587 N N . GLN A 1 76 ? 50.441 10.317 -128.711 1.00 63.25 76 GLN A N 1
ATOM 588 C CA . GLN A 1 76 ? 50.106 10.043 -130.107 1.00 63.25 76 GLN A CA 1
ATOM 589 C C . GLN A 1 76 ? 50.831 10.971 -131.105 1.00 63.25 76 GLN A C 1
ATOM 591 O O . GLN A 1 76 ? 51.050 10.585 -132.249 1.00 63.25 76 GLN A O 1
ATOM 596 N N . GLU A 1 77 ? 51.276 12.157 -130.670 1.00 61.66 77 GLU A N 1
ATOM 597 C CA . GLU A 1 77 ? 51.937 13.169 -131.518 1.00 61.66 77 GLU A CA 1
ATOM 598 C C . GLU A 1 77 ? 53.464 12.975 -131.647 1.00 61.66 77 GLU A C 1
ATOM 600 O O . GLU A 1 77 ? 54.078 13.489 -132.580 1.00 61.66 77 GLU A O 1
ATOM 605 N N . LYS A 1 78 ? 54.106 12.215 -130.747 1.00 62.28 78 LYS A N 1
ATOM 606 C CA . LYS A 1 78 ? 55.575 12.031 -130.736 1.00 62.28 78 LYS A CA 1
ATOM 607 C C . LYS A 1 78 ? 56.098 10.891 -131.620 1.00 62.28 78 LYS A C 1
ATOM 609 O O . LYS A 1 78 ? 57.309 10.747 -131.755 1.00 62.28 78 LYS A O 1
ATOM 614 N N . ALA A 1 79 ? 55.228 10.093 -132.233 1.00 54.91 79 ALA A N 1
ATOM 615 C CA . ALA A 1 79 ? 55.629 8.889 -132.965 1.00 54.91 79 ALA A CA 1
ATOM 616 C C . ALA A 1 79 ? 56.066 9.120 -134.435 1.00 54.91 79 ALA A C 1
ATOM 618 O O . ALA A 1 79 ? 56.511 8.174 -135.075 1.00 54.91 79 ALA A O 1
ATOM 619 N N . THR A 1 80 ? 55.966 10.334 -134.998 1.00 52.66 80 THR A N 1
ATOM 620 C CA . THR A 1 80 ? 55.988 10.540 -136.468 1.00 52.66 80 THR A CA 1
ATOM 621 C C . THR A 1 80 ? 57.186 11.301 -137.083 1.00 52.66 80 THR A C 1
ATOM 623 O O . THR A 1 80 ? 57.111 11.612 -138.266 1.00 52.66 80 THR A O 1
ATOM 626 N N . ALA A 1 81 ? 58.289 11.619 -136.379 1.00 47.19 81 ALA A N 1
ATOM 627 C CA . ALA A 1 81 ? 59.161 12.746 -136.801 1.00 47.19 81 ALA A CA 1
ATOM 628 C C . ALA A 1 81 ? 60.683 12.548 -137.084 1.00 47.19 81 ALA A C 1
ATOM 630 O O . ALA A 1 81 ? 61.363 13.563 -137.198 1.00 47.19 81 ALA A O 1
ATOM 631 N N . THR A 1 82 ? 61.284 11.358 -137.241 1.00 41.84 82 THR A N 1
ATOM 632 C CA . THR A 1 82 ? 62.776 11.282 -137.359 1.00 41.84 82 THR A CA 1
ATOM 633 C C . THR A 1 82 ? 63.343 10.245 -138.340 1.00 41.84 82 THR A C 1
ATOM 635 O O . THR A 1 82 ? 63.501 9.100 -137.930 1.00 41.84 82 THR A O 1
ATOM 638 N N . VAL A 1 83 ? 63.758 10.646 -139.564 1.00 33.91 83 VAL A N 1
ATOM 639 C CA . VAL A 1 83 ? 64.830 9.991 -140.374 1.00 33.91 83 VAL A CA 1
ATOM 640 C C . VAL A 1 83 ? 65.458 10.962 -141.418 1.00 33.91 83 VAL A C 1
ATOM 642 O O . VAL A 1 83 ? 64.714 11.677 -142.083 1.00 33.91 83 VAL A O 1
ATOM 645 N N . THR A 1 84 ? 66.789 10.854 -141.638 1.00 35.41 84 THR A N 1
ATOM 646 C CA . THR A 1 84 ? 67.680 11.345 -142.749 1.00 35.41 84 THR A CA 1
ATOM 647 C C . THR A 1 84 ? 68.386 12.710 -142.515 1.00 35.41 84 THR A C 1
ATOM 649 O O . THR A 1 84 ? 67.743 13.631 -142.035 1.00 35.41 84 THR A O 1
ATOM 652 N N . THR A 1 85 ? 69.717 12.907 -142.659 1.00 35.22 85 THR A N 1
ATOM 653 C CA . THR A 1 85 ? 70.656 12.748 -143.810 1.00 35.22 85 THR A CA 1
ATOM 654 C C . THR A 1 85 ? 72.099 13.158 -143.405 1.00 35.22 85 THR A C 1
ATOM 656 O O . THR A 1 85 ? 72.240 13.993 -142.514 1.00 35.22 85 THR A O 1
ATOM 659 N N . ASP A 1 86 ? 73.135 12.675 -144.112 1.00 33.12 86 ASP A N 1
ATOM 660 C CA . ASP A 1 86 ? 74.565 13.047 -143.984 1.00 33.12 86 ASP A CA 1
ATOM 661 C C . ASP A 1 86 ? 75.277 13.008 -145.372 1.00 33.12 86 ASP A C 1
ATOM 663 O O . ASP A 1 86 ? 74.746 12.372 -146.286 1.00 33.12 86 ASP A O 1
ATOM 667 N N . ALA A 1 87 ? 76.481 13.614 -145.471 1.00 37.91 87 ALA A N 1
ATOM 668 C CA . ALA A 1 87 ? 77.563 13.488 -146.491 1.00 37.91 87 ALA A CA 1
ATOM 669 C C . ALA A 1 87 ? 77.797 14.582 -147.584 1.00 37.91 87 ALA A C 1
ATOM 671 O O . ALA A 1 87 ? 76.895 14.938 -148.339 1.00 37.91 87 ALA A O 1
ATOM 672 N N . CYS A 1 88 ? 79.067 15.050 -147.713 1.00 36.94 88 CYS A N 1
ATOM 673 C CA . CYS A 1 88 ? 80.014 14.839 -148.856 1.00 36.94 88 CYS A CA 1
ATOM 674 C C . CYS A 1 88 ? 81.128 15.928 -149.014 1.00 36.94 88 CYS A C 1
ATOM 676 O O . CYS A 1 88 ? 80.865 17.121 -148.893 1.00 36.94 88 CYS A O 1
ATOM 678 N N . LEU A 1 89 ? 82.362 15.515 -149.381 1.00 35.62 89 LEU A N 1
ATOM 679 C CA . LEU A 1 89 ? 83.541 16.330 -149.795 1.00 35.62 89 LEU A CA 1
ATOM 680 C C . LEU A 1 89 ? 84.299 15.653 -150.979 1.00 35.62 89 LEU A C 1
ATOM 682 O O . LEU A 1 89 ? 84.136 14.451 -151.176 1.00 35.62 89 LEU A O 1
ATOM 686 N N . SER A 1 90 ? 85.135 16.393 -151.741 1.00 40.19 90 SER A N 1
ATOM 687 C CA . SER A 1 90 ? 85.901 15.947 -152.947 1.00 40.19 90 SER A CA 1
ATOM 688 C C . SER A 1 90 ? 87.355 16.507 -153.025 1.00 40.19 90 SER A C 1
ATOM 690 O O . SER A 1 90 ? 87.647 17.510 -152.379 1.00 40.19 90 SER A O 1
ATOM 692 N N . ALA A 1 91 ? 88.229 15.862 -153.833 1.00 40.12 91 ALA A N 1
ATOM 693 C CA . ALA A 1 91 ? 89.720 15.831 -153.840 1.00 40.12 91 ALA A CA 1
ATOM 694 C C . ALA A 1 91 ? 90.498 16.796 -154.807 1.00 40.12 91 ALA A C 1
ATOM 696 O O . ALA A 1 91 ? 89.888 17.374 -155.707 1.00 40.12 91 ALA A O 1
ATOM 697 N N . ARG A 1 92 ? 91.841 16.942 -154.622 1.00 39.69 92 ARG A N 1
ATOM 698 C CA . ARG A 1 92 ? 92.830 17.834 -155.323 1.00 39.69 92 ARG A CA 1
ATOM 699 C C . ARG A 1 92 ? 94.257 17.210 -155.515 1.00 39.69 92 ARG A C 1
ATOM 701 O O . ARG A 1 92 ? 94.511 16.133 -154.989 1.00 39.69 92 ARG A O 1
ATOM 708 N N . ASP A 1 93 ? 95.132 17.885 -156.297 1.00 41.12 93 ASP A N 1
ATOM 709 C CA . ASP A 1 93 ? 96.321 17.401 -157.064 1.00 41.12 93 ASP A CA 1
ATOM 710 C C . ASP A 1 93 ? 97.761 17.506 -156.445 1.00 41.12 93 ASP A C 1
ATOM 712 O O . ASP A 1 93 ? 98.061 18.248 -155.517 1.00 41.12 93 ASP A O 1
ATOM 716 N N . TYR A 1 94 ? 98.705 16.800 -157.094 1.00 51.19 94 TYR A N 1
ATOM 717 C CA . TYR A 1 94 ? 100.027 16.259 -156.691 1.00 51.19 94 TYR A CA 1
ATOM 718 C C . TYR A 1 94 ? 101.169 17.179 -156.164 1.00 51.19 94 TYR A C 1
ATOM 720 O O . TYR A 1 94 ? 102.105 16.651 -155.566 1.00 51.19 94 TYR A O 1
ATOM 728 N N . SER A 1 95 ? 101.161 18.515 -156.298 1.00 56.94 95 SER A N 1
ATOM 729 C CA . SER A 1 95 ? 102.159 19.374 -155.597 1.00 56.94 95 SER A CA 1
ATOM 730 C C . SER A 1 95 ? 101.779 19.643 -154.137 1.00 56.94 95 SER A C 1
ATOM 732 O O . SER A 1 95 ? 102.601 20.100 -153.343 1.00 56.94 95 SER A O 1
ATOM 734 N N . GLU A 1 96 ? 100.530 19.324 -153.787 1.00 55.66 96 GLU A N 1
ATOM 735 C CA . GLU A 1 96 ? 100.035 19.233 -152.419 1.00 55.66 96 GLU A CA 1
ATOM 736 C C . GLU A 1 96 ? 100.746 18.088 -151.674 1.00 55.66 96 GLU A C 1
ATOM 738 O O . GLU A 1 96 ? 101.029 18.241 -150.497 1.00 55.66 96 GLU A O 1
ATOM 743 N N . ASN A 1 97 ? 101.177 17.008 -152.347 1.00 60.38 97 ASN A N 1
ATOM 744 C CA . ASN A 1 97 ? 101.679 15.783 -151.699 1.00 60.38 97 ASN A CA 1
ATOM 745 C C . ASN A 1 97 ? 102.926 15.948 -150.802 1.00 60.38 97 ASN A C 1
ATOM 747 O O . ASN A 1 97 ? 103.031 15.251 -149.798 1.00 60.38 97 ASN A O 1
ATOM 751 N N . GLN A 1 98 ? 103.873 16.848 -151.100 1.00 60.88 98 GLN A N 1
ATOM 752 C CA . GLN A 1 98 ? 105.044 17.059 -150.220 1.00 60.88 98 GLN A CA 1
ATOM 753 C C . GLN A 1 98 ? 104.734 17.962 -149.016 1.00 60.88 98 GLN A C 1
ATOM 755 O O . GLN A 1 98 ? 105.224 17.709 -147.916 1.00 60.88 98 GLN A O 1
ATOM 760 N N . LEU A 1 99 ? 103.889 18.984 -149.203 1.00 65.38 99 LEU A N 1
ATOM 761 C CA . LEU A 1 99 ? 103.340 19.773 -148.096 1.00 65.38 99 LEU A CA 1
ATOM 762 C C . LEU A 1 99 ? 102.393 18.926 -147.242 1.00 65.38 99 LEU A C 1
ATOM 764 O O . LEU A 1 99 ? 102.399 19.077 -146.028 1.00 65.38 99 LEU A O 1
ATOM 768 N N . ILE A 1 100 ? 101.642 18.014 -147.863 1.00 64.44 100 ILE A N 1
ATOM 769 C CA . ILE A 1 100 ? 100.825 16.992 -147.212 1.00 64.44 100 ILE A CA 1
ATOM 770 C C . ILE A 1 100 ? 101.722 16.063 -146.414 1.00 64.44 100 ILE A C 1
ATOM 772 O O . ILE A 1 100 ? 101.434 15.913 -145.254 1.00 64.44 100 ILE A O 1
ATOM 776 N N . SER A 1 101 ? 102.840 15.538 -146.923 1.00 73.62 101 SER A N 1
ATOM 777 C CA . SER A 1 101 ? 103.692 14.640 -146.119 1.00 73.62 101 SER A CA 1
ATOM 778 C C . SER A 1 101 ? 104.212 15.301 -144.839 1.00 73.62 101 SER A C 1
ATOM 780 O O . SER A 1 101 ? 104.087 14.728 -143.767 1.00 73.62 101 SER A O 1
ATOM 782 N N . LEU A 1 102 ? 104.740 16.529 -144.913 1.00 76.00 102 LEU A N 1
ATOM 783 C CA . LEU A 1 102 ? 105.194 17.245 -143.711 1.00 76.00 102 LEU A CA 1
ATOM 784 C C . LEU A 1 102 ? 104.026 17.656 -142.802 1.00 76.00 102 LEU A C 1
ATOM 786 O O . LEU A 1 102 ? 104.172 17.717 -141.581 1.00 76.00 102 LEU A O 1
ATOM 790 N N . ARG A 1 103 ? 102.862 17.957 -143.387 1.00 79.00 103 ARG A N 1
ATOM 791 C CA . ARG A 1 103 ? 101.638 18.270 -142.649 1.00 79.00 103 ARG A CA 1
ATOM 792 C C . ARG A 1 103 ? 101.023 17.019 -142.034 1.00 79.00 103 ARG A C 1
ATOM 794 O O . ARG A 1 103 ? 100.488 17.139 -140.949 1.00 79.00 103 ARG A O 1
ATOM 801 N N . ASP A 1 104 ? 101.140 15.864 -142.665 1.00 81.06 104 ASP A N 1
ATOM 802 C CA . ASP A 1 104 ? 100.687 14.554 -142.218 1.00 81.06 104 ASP A CA 1
ATOM 803 C C . ASP A 1 104 ? 101.603 14.065 -141.107 1.00 81.06 104 ASP A C 1
ATOM 805 O O . ASP A 1 104 ? 101.090 13.637 -140.088 1.00 81.06 104 ASP A O 1
ATOM 809 N N . ASP A 1 105 ? 102.920 14.264 -141.208 1.00 81.25 105 ASP A N 1
ATOM 810 C CA . ASP A 1 105 ? 103.859 14.022 -140.107 1.00 81.25 105 ASP A CA 1
ATOM 811 C C . ASP A 1 105 ? 103.552 14.944 -138.910 1.00 81.25 105 ASP A C 1
ATOM 813 O O . ASP A 1 105 ? 103.537 14.509 -137.755 1.00 81.25 105 ASP A O 1
ATOM 817 N N . ALA A 1 106 ? 103.249 16.225 -139.162 1.00 80.75 106 ALA A N 1
ATOM 818 C CA . ALA A 1 106 ? 102.849 17.172 -138.120 1.00 80.75 106 ALA A CA 1
ATOM 819 C C . ALA A 1 106 ? 101.454 16.868 -137.543 1.00 80.75 106 ALA A C 1
ATOM 821 O O . ALA A 1 106 ? 101.240 17.031 -136.341 1.00 80.75 106 ALA A O 1
ATOM 822 N N . ILE A 1 107 ? 100.509 16.416 -138.371 1.00 81.94 107 ILE A N 1
ATOM 823 C CA . ILE A 1 107 ? 99.174 15.952 -137.979 1.00 81.94 107 ILE A CA 1
ATOM 824 C C . ILE A 1 107 ? 99.307 14.658 -137.190 1.00 81.94 107 ILE A C 1
ATOM 826 O O . ILE A 1 107 ? 98.612 14.513 -136.199 1.00 81.94 107 ILE A O 1
ATOM 830 N N . GLU A 1 108 ? 100.207 13.750 -137.555 1.00 83.19 108 GLU A N 1
ATOM 831 C CA . GLU A 1 108 ? 100.449 12.498 -136.848 1.00 83.19 108 GLU A CA 1
ATOM 832 C C . GLU A 1 108 ? 101.095 12.775 -135.489 1.00 83.19 108 GLU A C 1
ATOM 834 O O . GLU A 1 108 ? 100.664 12.225 -134.474 1.00 83.19 108 GLU A O 1
ATOM 839 N N . ALA A 1 109 ? 102.071 13.686 -135.430 1.00 81.38 109 ALA A N 1
ATOM 840 C CA . ALA A 1 109 ? 102.642 14.157 -134.173 1.00 81.38 109 ALA A CA 1
ATOM 841 C C . ALA A 1 109 ? 101.574 14.824 -133.290 1.00 81.38 109 ALA A C 1
ATOM 843 O O . ALA A 1 109 ? 101.442 14.485 -132.111 1.00 81.38 109 ALA A O 1
ATOM 844 N N . LYS A 1 110 ? 100.747 15.709 -133.863 1.00 83.44 110 LYS A N 1
ATOM 845 C CA . LYS A 1 110 ? 99.635 16.338 -133.141 1.00 83.44 110 LYS A CA 1
ATOM 846 C C . LYS A 1 110 ? 98.559 15.342 -132.744 1.00 83.44 110 LYS A C 1
ATOM 848 O O . LYS A 1 110 ? 98.026 15.481 -131.655 1.00 83.44 110 LYS A O 1
ATOM 853 N N . ALA A 1 111 ? 98.271 14.329 -133.550 1.00 83.31 111 ALA A N 1
ATOM 854 C CA . ALA A 1 111 ? 97.320 13.268 -133.247 1.00 83.31 111 ALA A CA 1
ATOM 855 C C . ALA A 1 111 ? 97.833 12.371 -132.118 1.00 83.31 111 ALA A C 1
ATOM 857 O O . ALA A 1 111 ? 97.045 11.963 -131.272 1.00 83.31 111 ALA A O 1
ATOM 858 N N . LYS A 1 112 ? 99.146 12.112 -132.048 1.00 86.38 112 LYS A N 1
ATOM 859 C CA . LYS A 1 112 ? 99.776 11.422 -130.911 1.00 86.38 112 LYS A CA 1
ATOM 860 C C . LYS A 1 112 ? 99.677 12.248 -129.630 1.00 86.38 112 LYS A C 1
ATOM 862 O O . LYS A 1 112 ? 99.289 11.696 -128.604 1.00 86.38 112 LYS A O 1
ATOM 867 N N . GLU A 1 113 ? 99.947 13.553 -129.680 1.00 85.06 113 GLU A N 1
ATOM 868 C CA . GLU A 1 113 ? 99.720 14.452 -128.536 1.00 85.06 113 GLU A CA 1
ATOM 869 C C . GLU A 1 113 ? 98.241 14.488 -128.126 1.00 85.06 113 GLU A C 1
ATOM 871 O O . GLU A 1 113 ? 97.926 14.332 -126.950 1.00 85.06 113 GLU A O 1
ATOM 876 N N . LEU A 1 114 ? 97.324 14.633 -129.086 1.00 85.62 114 LEU A N 1
ATOM 877 C CA . LEU A 1 114 ? 95.880 14.648 -128.842 1.00 85.62 114 LEU A CA 1
ATOM 878 C C . LEU A 1 114 ? 95.412 13.330 -128.238 1.00 85.62 114 LEU A C 1
ATOM 880 O O . LEU A 1 114 ? 94.608 13.346 -127.315 1.00 85.62 114 LEU A O 1
ATOM 884 N N . LYS A 1 115 ? 95.943 12.201 -128.710 1.00 88.88 115 LYS A N 1
ATOM 885 C CA . LYS A 1 115 ? 95.657 10.883 -128.155 1.00 88.88 115 LYS A CA 1
ATOM 886 C C . LYS A 1 115 ? 96.161 10.772 -126.723 1.00 88.88 115 LYS A C 1
ATOM 888 O O . LYS A 1 115 ? 95.382 10.402 -125.864 1.00 88.88 115 LYS A O 1
ATOM 893 N N . LEU A 1 116 ? 97.400 11.174 -126.437 1.00 89.75 116 LEU A N 1
ATOM 894 C CA . LEU A 1 116 ? 97.923 11.179 -125.066 1.00 89.75 116 LEU A CA 1
ATOM 895 C C . LEU A 1 116 ? 97.088 12.064 -124.133 1.00 89.75 116 LEU A C 1
ATOM 897 O O . LEU A 1 116 ? 96.814 11.675 -123.003 1.00 89.75 116 LEU A O 1
ATOM 901 N N . VAL A 1 117 ? 96.650 13.234 -124.604 1.00 87.94 117 VAL A N 1
ATOM 902 C CA . VAL A 1 117 ? 95.774 14.136 -123.840 1.00 87.94 117 VAL A CA 1
ATOM 903 C C . VAL A 1 117 ? 94.370 13.552 -123.680 1.00 87.94 117 VAL A C 1
ATOM 905 O O . VAL A 1 117 ? 93.767 13.706 -122.623 1.00 87.94 117 VAL A O 1
ATOM 908 N N . THR A 1 118 ? 93.844 12.872 -124.697 1.00 87.94 118 THR A N 1
ATOM 909 C CA . THR A 1 118 ? 92.527 12.221 -124.644 1.00 87.94 118 THR A CA 1
ATOM 910 C C . THR A 1 118 ? 92.563 11.034 -123.690 1.00 87.94 118 THR A C 1
ATOM 912 O O . THR A 1 118 ? 91.751 10.986 -122.777 1.00 87.94 118 THR A O 1
ATOM 915 N N . ASP A 1 119 ? 93.568 10.167 -123.803 1.00 89.88 119 ASP A N 1
ATOM 916 C CA . ASP A 1 119 ? 93.796 9.034 -122.907 1.00 89.88 119 ASP A CA 1
ATOM 917 C C . ASP A 1 119 ? 94.011 9.518 -121.457 1.00 89.88 119 ASP A C 1
ATOM 919 O O . ASP A 1 119 ? 93.485 8.926 -120.514 1.00 89.88 119 ASP A O 1
ATOM 923 N N . ALA A 1 120 ? 94.729 10.633 -121.257 1.00 90.38 120 ALA A N 1
ATOM 924 C CA . ALA A 1 120 ? 94.887 11.252 -119.940 1.00 90.38 120 ALA A CA 1
ATOM 925 C C . ALA A 1 120 ? 93.568 11.828 -119.400 1.00 90.38 120 ALA A C 1
ATOM 927 O O . ALA A 1 120 ? 93.253 11.633 -118.228 1.00 90.38 120 ALA A O 1
ATOM 928 N N . ASN A 1 121 ? 92.777 12.507 -120.234 1.00 89.25 121 ASN A N 1
ATOM 929 C CA . ASN A 1 121 ? 91.472 13.043 -119.846 1.00 89.25 121 ASN A CA 1
ATOM 930 C C . ASN A 1 121 ? 90.458 11.935 -119.545 1.00 89.25 121 ASN A C 1
ATOM 932 O O . ASN A 1 121 ? 89.699 12.056 -118.587 1.00 89.25 121 ASN A O 1
ATOM 936 N N . ASP A 1 122 ? 90.459 10.851 -120.314 1.00 91.31 122 ASP A N 1
ATOM 937 C CA . ASP A 1 122 ? 89.610 9.687 -120.073 1.00 91.31 122 ASP A CA 1
ATOM 938 C C . ASP A 1 122 ? 90.053 8.944 -118.805 1.00 91.31 122 ASP A C 1
ATOM 940 O O . ASP A 1 122 ? 89.213 8.544 -118.000 1.00 91.31 122 ASP A O 1
ATOM 944 N N . GLY A 1 123 ? 91.363 8.863 -118.547 1.00 91.69 123 GLY A N 1
ATOM 945 C CA . GLY A 1 123 ? 91.907 8.390 -117.274 1.00 91.69 123 GLY A CA 1
ATOM 946 C C . GLY A 1 123 ? 91.477 9.253 -116.081 1.00 91.69 123 GLY A C 1
ATOM 947 O O . GLY A 1 123 ? 91.072 8.717 -115.050 1.00 91.69 123 GLY A O 1
ATOM 948 N N . LEU A 1 124 ? 91.505 10.584 -116.218 1.00 92.19 124 LEU A N 1
ATOM 949 C CA . LEU A 1 124 ? 91.026 11.515 -115.189 1.00 92.19 124 LEU A CA 1
ATOM 950 C C . LEU A 1 124 ? 89.511 11.414 -114.975 1.00 92.19 124 LEU A C 1
ATOM 952 O O . LEU A 1 124 ? 89.063 11.456 -113.832 1.00 92.19 124 LEU A O 1
ATOM 956 N N . ARG A 1 125 ? 88.720 11.235 -116.038 1.00 90.62 125 ARG A N 1
ATOM 957 C CA . ARG A 1 125 ? 87.273 10.988 -115.936 1.00 90.62 125 ARG A CA 1
ATOM 958 C C . ARG A 1 125 ? 86.975 9.681 -115.216 1.00 90.62 125 ARG A C 1
ATOM 960 O O . ARG A 1 125 ? 86.178 9.685 -114.291 1.00 90.62 125 ARG A O 1
ATOM 967 N N . ALA A 1 126 ? 87.672 8.599 -115.552 1.00 90.50 126 ALA A N 1
ATOM 968 C CA . ALA A 1 126 ? 87.513 7.324 -114.857 1.00 90.50 126 ALA A CA 1
ATOM 969 C C . ALA A 1 126 ? 87.895 7.424 -113.368 1.00 90.50 126 ALA A C 1
ATOM 971 O O . ALA A 1 126 ? 87.238 6.823 -112.517 1.00 90.50 126 ALA A O 1
ATOM 972 N N . GLN A 1 127 ? 88.934 8.200 -113.032 1.00 92.19 127 GLN A N 1
ATOM 973 C CA . GLN A 1 127 ? 89.281 8.499 -111.638 1.00 92.19 127 GLN A CA 1
ATOM 974 C C . GLN A 1 127 ? 88.198 9.330 -110.940 1.00 92.19 127 GLN A C 1
ATOM 976 O O . GLN A 1 127 ? 87.883 9.053 -109.783 1.00 92.19 127 GLN A O 1
ATOM 981 N N . LEU A 1 128 ? 87.616 10.317 -111.626 1.00 91.94 128 LEU A N 1
ATOM 982 C CA . LEU A 1 128 ? 86.516 11.123 -111.101 1.00 91.94 128 LEU A CA 1
ATOM 983 C C . LEU A 1 128 ? 85.270 10.265 -110.849 1.00 91.94 128 LEU A C 1
ATOM 985 O O . LEU A 1 128 ? 84.755 10.289 -109.738 1.00 91.94 128 LEU A O 1
ATOM 989 N N . ASP A 1 129 ? 84.861 9.434 -111.808 1.00 91.69 129 ASP A N 1
ATOM 990 C CA . ASP A 1 129 ? 83.730 8.509 -111.665 1.00 91.69 129 ASP A CA 1
ATOM 991 C C . ASP A 1 129 ? 83.963 7.520 -110.511 1.00 91.69 129 ASP A C 1
ATOM 993 O O . ASP A 1 129 ? 83.070 7.258 -109.702 1.00 91.69 129 ASP A O 1
ATOM 997 N N . ALA A 1 130 ? 85.184 6.988 -110.378 1.00 90.75 130 ALA A N 1
ATOM 998 C CA . ALA A 1 130 ? 85.544 6.112 -109.266 1.00 90.75 130 ALA A CA 1
ATOM 999 C C . ALA A 1 130 ? 85.450 6.836 -107.912 1.00 90.75 130 ALA A C 1
ATOM 1001 O O . ALA A 1 130 ? 84.941 6.262 -106.945 1.00 90.75 130 ALA A O 1
ATOM 1002 N N . LEU A 1 131 ? 85.898 8.095 -107.839 1.00 91.25 131 LEU A N 1
ATOM 1003 C CA . LEU A 1 131 ? 85.762 8.931 -106.646 1.00 91.25 131 LEU A CA 1
ATOM 1004 C C . LEU A 1 131 ? 84.297 9.262 -106.344 1.00 91.25 131 LEU A C 1
ATOM 1006 O O . LEU A 1 131 ? 83.898 9.176 -105.186 1.00 91.25 131 LEU A O 1
ATOM 1010 N N . GLU A 1 132 ? 83.481 9.583 -107.346 1.00 91.19 132 GLU A N 1
ATOM 1011 C CA . GLU A 1 132 ? 82.045 9.827 -107.181 1.00 91.19 132 GLU A CA 1
ATOM 1012 C C . GLU A 1 132 ? 81.321 8.580 -106.663 1.00 91.19 132 GLU A C 1
ATOM 1014 O O . GLU A 1 132 ? 80.539 8.663 -105.713 1.00 91.19 132 GLU A O 1
ATOM 1019 N N . ILE A 1 133 ? 81.642 7.400 -107.201 1.00 91.00 133 ILE A N 1
ATOM 1020 C CA . ILE A 1 133 ? 81.122 6.119 -106.709 1.00 91.00 133 ILE A CA 1
ATOM 1021 C C . ILE A 1 133 ? 81.567 5.870 -105.264 1.00 91.00 133 ILE A C 1
ATOM 1023 O O . ILE A 1 133 ? 80.756 5.444 -104.441 1.00 91.00 133 ILE A O 1
ATOM 1027 N N . GLU A 1 134 ? 82.831 6.127 -104.925 1.00 90.31 134 GLU A N 1
ATOM 1028 C CA . GLU A 1 134 ? 83.360 5.957 -103.565 1.00 90.31 134 GLU A CA 1
ATOM 1029 C C . GLU A 1 134 ? 82.689 6.926 -102.573 1.00 90.31 134 GLU A C 1
ATOM 1031 O O . GLU A 1 134 ? 82.325 6.540 -101.458 1.00 90.31 134 GLU A O 1
ATOM 1036 N N . VAL A 1 135 ? 82.451 8.173 -102.989 1.00 90.69 135 VAL A N 1
ATOM 1037 C CA . VAL A 1 135 ? 81.711 9.183 -102.222 1.00 90.69 135 VAL A CA 1
ATOM 1038 C C . VAL A 1 135 ? 80.260 8.749 -102.022 1.00 90.69 135 VAL A C 1
ATOM 1040 O O . VAL A 1 135 ? 79.776 8.779 -100.891 1.00 90.69 135 VAL A O 1
ATOM 1043 N N . LEU A 1 136 ? 79.576 8.256 -103.057 1.00 89.88 136 LEU A N 1
ATOM 1044 C CA . LEU A 1 136 ? 78.210 7.728 -102.947 1.00 89.88 136 LEU A CA 1
ATOM 1045 C C . LEU A 1 136 ? 78.137 6.485 -102.050 1.00 89.88 136 LEU A C 1
ATOM 1047 O O . LEU A 1 136 ? 77.235 6.378 -101.215 1.00 89.88 136 LEU A O 1
ATOM 1051 N N . LYS A 1 137 ? 79.110 5.569 -102.157 1.00 89.81 137 LYS A N 1
ATOM 1052 C CA . LYS A 1 137 ? 79.235 4.395 -101.276 1.00 89.81 137 LYS A CA 1
ATOM 1053 C C . LYS A 1 137 ? 79.402 4.791 -99.812 1.00 89.81 137 LYS A C 1
ATOM 1055 O O . LYS A 1 137 ? 78.879 4.091 -98.951 1.00 89.81 137 LYS A O 1
ATOM 1060 N N . LYS A 1 138 ? 80.092 5.899 -99.520 1.00 89.81 138 LYS A N 1
ATOM 1061 C CA . LYS A 1 138 ? 80.258 6.419 -98.152 1.00 89.81 138 LYS A CA 1
ATOM 1062 C C . LYS A 1 138 ? 79.053 7.232 -97.672 1.00 89.81 138 LYS A C 1
ATOM 1064 O O . LYS A 1 138 ? 78.663 7.106 -96.513 1.00 89.81 138 LYS A O 1
ATOM 1069 N N . LEU A 1 139 ? 78.427 8.024 -98.542 1.00 91.44 139 LEU A N 1
ATOM 1070 C CA . LEU A 1 139 ? 77.285 8.875 -98.192 1.00 91.44 139 LEU A CA 1
ATOM 1071 C C . LEU A 1 139 ? 75.984 8.087 -97.992 1.00 91.44 139 LEU A C 1
ATOM 1073 O O . LEU A 1 139 ? 75.230 8.408 -97.077 1.00 91.44 139 LEU A O 1
ATOM 1077 N N . ASN A 1 140 ? 75.719 7.037 -98.774 1.00 90.62 140 ASN A N 1
ATOM 1078 C CA . ASN A 1 140 ? 74.475 6.261 -98.658 1.00 90.62 140 ASN A CA 1
ATOM 1079 C C . ASN A 1 140 ? 74.272 5.610 -97.269 1.00 90.62 140 ASN A C 1
ATOM 1081 O O . ASN A 1 140 ? 73.190 5.763 -96.691 1.00 90.62 140 ASN A O 1
ATOM 1085 N N . PRO A 1 141 ? 75.274 4.931 -96.670 1.00 90.81 141 PRO A N 1
ATOM 1086 C CA . PRO A 1 141 ? 75.181 4.424 -95.303 1.00 90.81 141 PRO A CA 1
ATOM 1087 C C . PRO A 1 141 ? 74.990 5.537 -94.275 1.00 90.81 141 PRO A C 1
ATOM 1089 O O . PRO A 1 141 ? 74.194 5.367 -93.355 1.00 90.81 141 PRO A O 1
ATOM 1092 N N . LEU A 1 142 ? 75.670 6.680 -94.441 1.00 91.75 142 LEU A N 1
ATOM 1093 C CA . LEU A 1 142 ? 75.520 7.837 -93.553 1.00 91.75 142 LEU A CA 1
ATOM 1094 C C . LEU A 1 142 ? 74.100 8.412 -93.618 1.00 91.75 142 LEU A C 1
ATOM 1096 O O . LEU A 1 142 ? 73.505 8.689 -92.579 1.00 91.75 142 LEU A O 1
ATOM 1100 N N . TRP A 1 143 ? 73.515 8.519 -94.812 1.00 91.75 143 TRP A N 1
ATOM 1101 C CA . TRP A 1 143 ? 72.138 8.983 -94.989 1.00 91.75 143 TRP A CA 1
ATOM 1102 C C . TRP A 1 143 ? 71.117 7.996 -94.404 1.00 91.75 143 TRP A C 1
ATOM 1104 O O . TRP A 1 143 ? 70.173 8.399 -93.724 1.00 91.75 143 TRP A O 1
ATOM 1114 N N . SER A 1 144 ? 71.333 6.692 -94.605 1.00 91.69 144 SER A N 1
ATOM 1115 C CA . SER A 1 144 ? 70.524 5.624 -94.002 1.00 91.69 144 SER A CA 1
ATOM 1116 C C . SER A 1 144 ? 70.605 5.645 -92.472 1.00 91.69 144 SER A C 1
ATOM 1118 O O . SER A 1 144 ? 69.587 5.538 -91.785 1.00 91.69 144 SER A O 1
ATOM 1120 N N . MET A 1 145 ? 71.806 5.847 -91.926 1.00 92.88 145 MET A N 1
ATOM 1121 C CA . MET A 1 145 ? 72.042 5.982 -90.492 1.00 92.88 145 MET A CA 1
ATOM 1122 C C . MET A 1 145 ? 71.341 7.220 -89.932 1.00 92.88 145 MET A C 1
ATOM 1124 O O . MET A 1 145 ? 70.623 7.101 -88.948 1.00 92.88 145 MET A O 1
ATOM 1128 N N . LEU A 1 146 ? 71.453 8.375 -90.594 1.00 94.12 146 LEU A N 1
ATOM 1129 C CA . LEU A 1 146 ? 70.773 9.608 -90.192 1.00 94.12 146 LEU A CA 1
ATOM 1130 C C . LEU A 1 146 ? 69.249 9.433 -90.141 1.00 94.12 146 LEU A C 1
ATOM 1132 O O . LEU A 1 146 ? 68.603 9.885 -89.195 1.00 94.12 146 LEU A O 1
ATOM 1136 N N . LEU A 1 147 ? 68.661 8.765 -91.139 1.00 93.88 147 LEU A N 1
ATOM 1137 C CA . LEU A 1 147 ? 67.227 8.467 -91.153 1.00 93.88 147 LEU A CA 1
ATOM 1138 C C . LEU A 1 147 ? 66.825 7.539 -89.999 1.00 93.88 147 LEU A C 1
ATOM 1140 O O . LEU A 1 147 ? 65.805 7.789 -89.354 1.00 93.88 147 LEU A O 1
ATOM 1144 N N . LYS A 1 148 ? 67.630 6.510 -89.701 1.00 95.00 148 LYS A N 1
ATOM 1145 C CA . LYS A 1 148 ? 67.410 5.621 -88.548 1.00 95.00 148 LYS A CA 1
ATOM 1146 C C . LYS A 1 148 ? 67.527 6.368 -87.220 1.00 95.00 148 LYS A C 1
ATOM 1148 O O . LYS A 1 148 ? 66.659 6.192 -86.374 1.00 95.00 148 LYS A O 1
ATOM 1153 N N . THR A 1 149 ? 68.521 7.239 -87.054 1.00 94.25 149 THR A N 1
ATOM 1154 C CA . THR A 1 149 ? 68.676 8.070 -85.850 1.00 94.25 149 THR A CA 1
ATOM 1155 C C . THR A 1 149 ? 67.464 8.974 -85.653 1.00 94.25 149 THR A C 1
ATOM 1157 O O . THR A 1 149 ? 66.868 8.954 -84.584 1.00 94.25 149 THR A O 1
ATOM 1160 N N . LYS A 1 150 ? 66.996 9.664 -86.704 1.00 94.62 150 LYS A N 1
ATOM 1161 C CA . LYS A 1 150 ? 65.767 10.477 -86.634 1.00 94.62 150 LYS A CA 1
ATOM 1162 C C . LYS A 1 150 ? 64.522 9.650 -86.299 1.00 94.62 150 LYS A C 1
ATOM 1164 O O . LYS A 1 150 ? 63.619 10.140 -85.625 1.00 94.62 150 LYS A O 1
ATOM 1169 N N . ALA A 1 151 ? 64.431 8.410 -86.782 1.00 94.44 151 ALA A N 1
ATOM 1170 C CA . ALA A 1 151 ? 63.332 7.513 -86.430 1.00 94.44 151 ALA A CA 1
ATOM 1171 C C . ALA A 1 151 ? 63.398 7.086 -84.953 1.00 94.44 151 ALA A C 1
ATOM 1173 O O . ALA A 1 151 ? 62.374 7.118 -84.272 1.00 94.44 151 ALA A O 1
ATOM 1174 N N . LEU A 1 152 ? 64.590 6.751 -84.452 1.00 94.31 152 LEU A N 1
ATOM 1175 C CA . LEU A 1 152 ? 64.821 6.407 -83.047 1.00 94.31 152 LEU A CA 1
ATOM 1176 C C . LEU A 1 152 ? 64.579 7.597 -82.111 1.00 94.31 152 LEU A C 1
ATOM 1178 O O . LEU A 1 152 ? 63.975 7.416 -81.062 1.0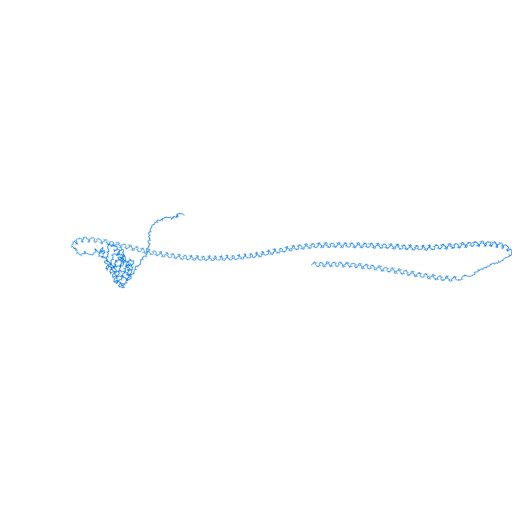0 94.31 152 LEU A O 1
ATOM 1182 N N . GLU A 1 153 ? 64.964 8.814 -82.497 1.00 94.38 153 GLU A N 1
ATOM 1183 C CA . GLU A 1 153 ? 64.670 10.039 -81.741 1.00 94.38 153 GLU A CA 1
ATOM 1184 C C . GLU A 1 153 ? 63.162 10.259 -81.597 1.00 94.38 153 GLU A C 1
ATOM 1186 O O . GLU A 1 153 ? 62.677 10.494 -80.492 1.00 94.38 153 GLU A O 1
ATOM 1191 N N . ARG A 1 154 ? 62.396 10.104 -82.686 1.00 94.44 154 ARG A N 1
ATOM 1192 C CA . ARG A 1 154 ? 60.925 10.174 -82.629 1.00 94.44 154 ARG A CA 1
ATOM 1193 C C . ARG A 1 154 ? 60.340 9.077 -81.745 1.00 94.44 154 ARG A C 1
ATOM 1195 O O . ARG A 1 154 ? 59.425 9.344 -80.974 1.00 94.44 154 ARG A O 1
ATOM 1202 N N . GLN A 1 155 ? 60.854 7.849 -81.839 1.00 95.56 155 GLN A N 1
ATOM 1203 C CA . GLN A 1 155 ? 60.417 6.754 -80.968 1.00 95.56 155 GLN A CA 1
ATOM 1204 C C . GLN A 1 155 ? 60.727 7.046 -79.497 1.00 95.56 155 GLN A C 1
ATOM 1206 O O . GLN A 1 155 ? 59.858 6.856 -78.652 1.00 95.56 155 GLN A O 1
ATOM 1211 N N . SER A 1 156 ? 61.917 7.561 -79.190 1.00 95.38 156 SER A N 1
ATOM 1212 C CA . SER A 1 156 ? 62.305 7.967 -77.840 1.00 95.38 156 SER A CA 1
ATOM 1213 C C . SER A 1 156 ? 61.401 9.080 -77.314 1.00 95.38 156 SER A C 1
ATOM 1215 O O . SER A 1 156 ? 60.882 8.943 -76.214 1.00 95.38 156 SER A O 1
ATOM 1217 N N . GLN A 1 157 ? 61.117 10.117 -78.107 1.00 95.75 157 GLN A N 1
ATOM 1218 C CA . GLN A 1 157 ? 60.181 11.186 -77.731 1.00 95.75 157 GLN A CA 1
ATOM 1219 C C . GLN A 1 157 ? 58.760 10.656 -77.482 1.00 95.75 157 GLN A C 1
ATOM 1221 O O . GLN A 1 157 ? 58.117 11.028 -76.499 1.00 95.75 157 GLN A O 1
ATOM 1226 N N . ASN A 1 158 ? 58.273 9.744 -78.327 1.00 95.44 158 ASN A N 1
ATOM 1227 C CA . ASN A 1 158 ? 56.968 9.107 -78.138 1.00 95.44 158 ASN A CA 1
ATOM 1228 C C . ASN A 1 158 ? 56.922 8.261 -76.856 1.00 95.44 158 ASN A C 1
ATOM 1230 O O . ASN A 1 158 ? 55.915 8.264 -76.148 1.00 95.44 158 ASN A O 1
ATOM 1234 N N . LEU A 1 159 ? 58.006 7.552 -76.532 1.00 95.88 159 LEU A N 1
ATOM 1235 C CA . LEU A 1 159 ? 58.113 6.796 -75.285 1.00 95.88 159 LEU A CA 1
ATOM 1236 C C . LEU A 1 159 ? 58.179 7.726 -74.070 1.00 95.88 159 LEU A C 1
ATOM 1238 O O . LEU A 1 159 ? 57.460 7.483 -73.107 1.00 95.88 159 LEU A O 1
ATOM 1242 N N . THR A 1 160 ? 58.958 8.809 -74.121 1.00 96.00 160 THR A N 1
ATOM 1243 C CA . THR A 1 160 ? 59.048 9.796 -73.033 1.00 96.00 160 THR A CA 1
ATOM 1244 C C . THR A 1 160 ? 57.691 10.432 -72.749 1.00 96.00 160 THR A C 1
ATOM 1246 O O . THR A 1 160 ? 57.234 10.405 -71.613 1.00 96.00 160 THR A O 1
ATOM 1249 N N . THR A 1 161 ? 56.987 10.902 -73.781 1.00 95.88 161 THR A N 1
ATOM 1250 C CA . THR A 1 161 ? 55.640 11.482 -73.617 1.00 95.88 161 THR A CA 1
ATOM 1251 C C . THR A 1 161 ? 54.619 10.464 -73.102 1.00 95.88 161 THR A C 1
ATOM 1253 O O . THR A 1 161 ? 53.731 10.813 -72.326 1.00 95.88 161 THR A O 1
ATOM 1256 N N . SER A 1 162 ? 54.733 9.191 -73.495 1.00 95.69 162 SER A N 1
ATOM 1257 C CA . SER A 1 162 ? 53.880 8.119 -72.963 1.00 95.69 162 SER A CA 1
ATOM 1258 C C . SER A 1 162 ? 54.198 7.810 -71.496 1.00 95.69 162 SER A C 1
ATOM 1260 O O . SER A 1 162 ? 53.282 7.611 -70.702 1.00 95.69 162 SER A O 1
ATOM 1262 N N . LEU A 1 163 ? 55.479 7.810 -71.114 1.00 96.12 163 LEU A N 1
ATOM 1263 C CA . LEU A 1 163 ? 55.914 7.632 -69.728 1.00 96.12 163 LEU A CA 1
ATOM 1264 C C . LEU A 1 163 ? 55.450 8.788 -68.837 1.00 96.12 163 LEU A C 1
ATOM 1266 O O . LEU A 1 163 ? 54.967 8.531 -67.739 1.00 96.12 163 LEU A O 1
ATOM 1270 N N . GLU A 1 164 ? 55.545 10.032 -69.305 1.00 96.56 164 GLU A N 1
ATOM 1271 C CA . GLU A 1 164 ? 55.043 11.211 -68.588 1.00 96.56 164 GLU A CA 1
ATOM 1272 C C . GLU A 1 164 ? 53.530 11.114 -68.345 1.00 96.56 164 GLU A C 1
ATOM 1274 O O . GLU A 1 164 ? 53.077 11.314 -67.219 1.00 96.56 164 GLU A O 1
ATOM 1279 N N . LYS A 1 165 ? 52.744 10.715 -69.356 1.00 96.62 165 LYS A N 1
ATOM 1280 C CA . LYS A 1 165 ? 51.296 10.487 -69.195 1.00 96.62 165 LYS A CA 1
ATOM 1281 C C . LYS A 1 165 ? 50.992 9.416 -68.151 1.00 96.62 165 LYS A C 1
ATOM 1283 O O . LYS A 1 165 ? 50.191 9.658 -67.254 1.00 96.62 165 LYS A O 1
ATOM 1288 N N . LEU A 1 166 ? 51.672 8.270 -68.218 1.00 96.00 166 LEU A N 1
ATOM 1289 C CA . LEU A 1 166 ? 51.501 7.195 -67.236 1.00 96.00 166 LEU A CA 1
ATOM 1290 C C . LEU A 1 166 ? 51.918 7.622 -65.824 1.00 96.00 166 LEU A C 1
ATOM 1292 O O . LEU A 1 166 ? 51.326 7.173 -64.846 1.00 96.00 166 LEU A O 1
ATOM 1296 N N . GLN A 1 167 ? 52.933 8.478 -65.688 1.00 96.31 167 GLN A N 1
ATOM 1297 C CA . GLN A 1 167 ? 53.330 9.023 -64.390 1.00 96.31 167 GLN A CA 1
ATOM 1298 C C . GLN A 1 167 ? 52.252 9.936 -63.807 1.00 96.31 167 GLN A C 1
ATOM 1300 O O . GLN A 1 167 ? 51.946 9.799 -62.624 1.00 96.31 167 GLN A O 1
ATOM 1305 N N . VAL A 1 168 ? 51.656 10.806 -64.627 1.00 96.75 168 VAL A N 1
ATOM 1306 C CA . VAL A 1 168 ? 50.542 11.671 -64.213 1.00 96.75 168 VAL A CA 1
ATOM 1307 C C . VAL A 1 168 ? 49.319 10.838 -63.828 1.00 96.75 168 VAL A C 1
ATOM 1309 O O . VAL A 1 168 ? 48.754 11.059 -62.762 1.00 96.75 168 VAL A O 1
ATOM 1312 N N . GLU A 1 169 ? 48.947 9.837 -64.629 1.00 96.00 169 GLU A N 1
ATOM 1313 C CA . GLU A 1 169 ? 47.836 8.928 -64.308 1.00 96.00 169 GLU A CA 1
ATOM 1314 C C . GLU A 1 169 ? 48.087 8.155 -63.008 1.00 96.00 169 GLU A C 1
ATOM 1316 O O . GLU A 1 169 ? 47.205 8.051 -62.157 1.00 96.00 169 GLU A O 1
ATOM 1321 N N . ARG A 1 170 ? 49.308 7.644 -62.809 1.00 96.12 170 ARG A N 1
ATOM 1322 C CA . ARG A 1 170 ? 49.680 6.936 -61.579 1.00 96.12 170 ARG A CA 1
ATOM 1323 C C . ARG A 1 170 ? 49.612 7.847 -60.355 1.00 96.12 170 ARG A C 1
ATOM 1325 O O . ARG A 1 170 ? 49.184 7.383 -59.300 1.00 96.12 170 ARG A O 1
ATOM 1332 N N . GLU A 1 171 ? 50.056 9.096 -60.472 1.00 96.56 171 GLU A N 1
ATOM 1333 C CA . GLU A 1 171 ? 49.973 10.051 -59.365 1.00 96.56 171 GLU A CA 1
ATOM 1334 C C . GLU A 1 171 ? 48.518 10.435 -59.079 1.00 96.56 171 GLU A C 1
ATOM 1336 O O . GLU A 1 171 ? 48.112 10.393 -57.924 1.00 96.56 171 GLU A O 1
ATOM 1341 N N . GLY A 1 172 ? 47.698 10.641 -60.115 1.00 96.19 172 GLY A N 1
ATOM 1342 C CA . GLY A 1 172 ? 46.256 10.857 -59.964 1.00 96.19 172 GLY A CA 1
ATOM 1343 C C . GLY A 1 172 ? 45.566 9.707 -59.223 1.00 96.19 172 GLY A C 1
ATOM 1344 O O . GLY A 1 172 ? 44.894 9.930 -58.219 1.00 96.19 172 GLY A O 1
ATOM 1345 N N . ILE A 1 173 ? 45.821 8.454 -59.621 1.00 96.31 173 ILE A N 1
ATOM 1346 C CA . ILE A 1 173 ? 45.286 7.271 -58.921 1.00 96.31 173 ILE A CA 1
ATOM 1347 C C . ILE A 1 173 ? 45.786 7.210 -57.471 1.00 96.31 173 ILE A C 1
ATOM 1349 O O . ILE A 1 173 ? 45.049 6.810 -56.566 1.00 96.31 173 ILE A O 1
ATOM 1353 N N . ARG A 1 174 ? 47.045 7.585 -57.216 1.00 97.06 174 ARG A N 1
ATOM 1354 C CA . ARG A 1 174 ? 47.612 7.598 -55.863 1.00 97.06 174 ARG A CA 1
ATOM 1355 C C . ARG A 1 174 ? 46.929 8.639 -54.979 1.00 97.06 174 ARG A C 1
ATOM 1357 O O . ARG A 1 174 ? 46.622 8.330 -53.824 1.00 97.06 174 ARG A O 1
ATOM 1364 N N . GLU A 1 175 ? 46.685 9.832 -55.507 1.00 96.94 175 GLU A N 1
ATOM 1365 C CA . GLU A 1 175 ? 45.965 10.904 -54.824 1.00 96.94 175 GLU A CA 1
ATOM 1366 C C . GLU A 1 175 ? 44.516 10.495 -54.546 1.00 96.94 175 GLU A C 1
ATOM 1368 O O . GLU A 1 175 ? 44.089 10.555 -53.392 1.00 96.94 175 GLU A O 1
ATOM 1373 N N . GLU A 1 176 ? 43.799 9.959 -55.536 1.00 96.88 176 GLU A N 1
ATOM 1374 C CA . GLU A 1 176 ? 42.436 9.436 -55.372 1.00 96.88 176 GLU A CA 1
ATOM 1375 C C . GLU A 1 176 ? 42.371 8.322 -54.317 1.00 96.88 176 GLU A C 1
ATOM 1377 O O . GLU A 1 176 ? 41.505 8.325 -53.435 1.00 96.88 176 GLU A O 1
ATOM 1382 N N . LEU A 1 177 ? 43.323 7.386 -54.336 1.00 96.75 177 LEU A N 1
ATOM 1383 C CA . LEU A 1 177 ? 43.415 6.328 -53.331 1.00 96.75 177 LEU A CA 1
ATOM 1384 C C . LEU A 1 177 ? 43.701 6.894 -51.932 1.00 96.75 177 LEU A C 1
ATOM 1386 O O . LEU A 1 177 ? 43.191 6.387 -50.933 1.00 96.75 177 LEU A O 1
ATOM 1390 N N . SER A 1 178 ? 44.518 7.942 -51.831 1.00 97.06 178 SER A N 1
ATOM 1391 C CA . SER A 1 178 ? 44.787 8.608 -50.555 1.00 97.06 178 SER A CA 1
ATOM 1392 C C . SER A 1 178 ? 43.559 9.362 -50.033 1.00 97.06 178 SER A C 1
ATOM 1394 O O . SER A 1 178 ? 43.234 9.251 -48.849 1.00 97.06 178 SER A O 1
ATOM 1396 N N . ALA A 1 179 ? 42.822 10.040 -50.918 1.00 97.12 179 ALA A N 1
ATOM 1397 C CA . ALA A 1 179 ? 41.614 10.784 -50.594 1.00 97.12 179 ALA A CA 1
ATOM 1398 C C . ALA A 1 179 ? 40.481 9.847 -50.158 1.00 97.12 179 ALA A C 1
ATOM 1400 O O . ALA A 1 179 ? 39.840 10.082 -49.134 1.00 97.12 179 ALA A O 1
ATOM 1401 N N . THR A 1 180 ? 40.278 8.737 -50.873 1.00 96.88 180 THR A N 1
ATOM 1402 C CA . THR A 1 180 ? 39.293 7.706 -50.505 1.00 96.88 180 THR A CA 1
ATOM 1403 C C . THR A 1 180 ? 39.633 7.039 -49.174 1.00 96.88 180 THR A C 1
ATOM 1405 O O . THR A 1 180 ? 38.747 6.874 -48.336 1.00 96.88 180 THR A O 1
ATOM 1408 N N . ARG A 1 181 ? 40.912 6.727 -48.915 1.00 97.56 181 ARG A N 1
ATOM 1409 C CA . ARG A 1 181 ? 41.364 6.214 -47.609 1.00 97.56 181 ARG A CA 1
ATOM 1410 C C . ARG A 1 181 ? 41.125 7.209 -46.478 1.00 97.56 181 ARG A C 1
ATOM 1412 O O . ARG A 1 181 ? 40.681 6.802 -45.407 1.00 97.56 181 ARG A O 1
ATOM 1419 N N . LEU A 1 182 ? 41.409 8.493 -46.700 1.00 97.62 182 LEU A N 1
ATOM 1420 C CA . LEU A 1 182 ? 41.168 9.534 -45.703 1.00 97.62 182 LEU A CA 1
ATOM 1421 C C . LEU A 1 182 ? 39.670 9.688 -45.420 1.00 97.62 182 LEU A C 1
ATOM 1423 O O . LEU A 1 182 ? 39.275 9.709 -44.258 1.00 97.62 182 LEU A O 1
ATOM 1427 N N . LYS A 1 183 ? 38.837 9.721 -46.466 1.00 97.69 183 LYS A N 1
ATOM 1428 C CA . LYS A 1 183 ? 37.377 9.792 -46.338 1.00 97.69 183 LYS A CA 1
ATOM 1429 C C . LYS A 1 183 ? 36.824 8.609 -45.541 1.00 97.69 183 LYS A C 1
ATOM 1431 O O . LYS A 1 183 ? 36.133 8.822 -44.550 1.00 97.69 183 LYS A O 1
ATOM 1436 N N . ALA A 1 184 ? 37.206 7.383 -45.902 1.00 96.50 184 ALA A N 1
ATOM 1437 C CA . ALA A 1 184 ? 36.791 6.181 -45.180 1.00 96.50 184 ALA A CA 1
ATOM 1438 C C . ALA A 1 184 ? 37.242 6.205 -43.710 1.00 96.50 184 ALA A C 1
ATOM 1440 O O . ALA A 1 184 ? 36.497 5.799 -42.821 1.00 96.50 184 ALA A O 1
ATOM 1441 N N . ARG A 1 185 ? 38.447 6.717 -43.428 1.00 98.00 185 ARG A N 1
ATOM 1442 C CA . ARG A 1 185 ? 38.939 6.867 -42.054 1.00 98.00 185 ARG A CA 1
ATOM 1443 C C . ARG A 1 185 ? 38.084 7.842 -41.242 1.00 98.00 185 ARG A C 1
ATOM 1445 O O . ARG A 1 185 ? 37.709 7.503 -40.126 1.00 98.00 185 ARG A O 1
ATOM 1452 N N . VAL A 1 186 ? 37.761 9.011 -41.797 1.00 97.44 186 VAL A N 1
ATOM 1453 C CA . VAL A 1 186 ? 36.914 10.011 -41.124 1.00 97.44 186 VAL A CA 1
ATOM 1454 C C . VAL A 1 186 ? 35.506 9.462 -40.875 1.00 97.44 186 VAL A C 1
ATOM 1456 O O . VAL A 1 186 ? 34.966 9.649 -39.789 1.00 97.44 186 VAL A O 1
ATOM 1459 N N . GLU A 1 187 ? 34.928 8.734 -41.833 1.00 97.56 187 GLU A N 1
ATOM 1460 C CA . GLU A 1 187 ? 33.624 8.076 -41.661 1.00 97.56 187 GLU A CA 1
ATOM 1461 C C . GLU A 1 187 ? 33.653 7.033 -40.533 1.00 97.56 187 GLU A C 1
ATOM 1463 O O . GLU A 1 187 ? 32.754 7.001 -39.692 1.00 97.56 187 GLU A O 1
ATOM 1468 N N . VAL A 1 188 ? 34.709 6.213 -40.457 1.00 97.44 188 VAL A N 1
ATOM 1469 C CA . VAL A 1 188 ? 34.888 5.240 -39.367 1.00 97.44 188 VAL A CA 1
ATOM 1470 C C . VAL A 1 188 ? 35.062 5.932 -38.015 1.00 97.44 188 VAL A C 1
ATOM 1472 O O . VAL A 1 188 ? 34.429 5.517 -37.045 1.00 97.44 188 VAL A O 1
ATOM 1475 N N . GLU A 1 189 ? 35.874 6.987 -37.936 1.00 97.69 189 GLU A N 1
ATOM 1476 C CA . GLU A 1 189 ? 36.054 7.774 -36.708 1.00 97.69 189 GLU A CA 1
ATOM 1477 C C . GLU A 1 189 ? 34.729 8.433 -36.270 1.00 97.69 189 GLU A C 1
ATOM 1479 O O . GLU A 1 189 ? 34.389 8.406 -35.085 1.00 97.69 189 GLU A O 1
ATOM 1484 N N . GLY A 1 190 ? 33.923 8.926 -37.219 1.00 97.62 190 GLY A N 1
ATOM 1485 C CA . GLY A 1 190 ? 32.575 9.446 -36.966 1.00 97.62 190 GLY A CA 1
ATOM 1486 C C . GLY A 1 190 ? 31.623 8.387 -36.403 1.00 97.62 190 GLY A C 1
ATOM 1487 O O . GLY A 1 190 ? 31.022 8.591 -35.347 1.00 97.62 190 GLY A O 1
ATOM 1488 N N . MET A 1 191 ? 31.548 7.214 -37.043 1.00 97.69 191 MET A N 1
ATOM 1489 C CA . MET A 1 191 ? 30.725 6.094 -36.565 1.00 97.69 191 MET A CA 1
ATOM 1490 C C . MET A 1 191 ? 31.153 5.605 -35.174 1.00 97.69 191 MET A C 1
ATOM 1492 O O . MET A 1 191 ? 30.305 5.293 -34.336 1.00 97.69 191 MET A O 1
ATOM 1496 N N . GLN A 1 192 ? 32.459 5.548 -34.899 1.00 97.81 192 GLN A N 1
ATOM 1497 C CA . GLN A 1 192 ? 32.977 5.199 -33.573 1.00 97.81 192 GLN A CA 1
ATOM 1498 C C . GLN A 1 192 ? 32.581 6.241 -32.521 1.00 97.81 192 GLN A C 1
ATOM 1500 O O . GLN A 1 192 ? 32.155 5.866 -31.425 1.00 97.81 192 GLN A O 1
ATOM 1505 N N . GLY A 1 193 ? 32.663 7.532 -32.856 1.00 97.44 193 GLY A N 1
ATOM 1506 C CA . GLY A 1 193 ? 32.208 8.621 -31.993 1.00 97.44 193 GLY A CA 1
ATOM 1507 C C . GLY A 1 193 ? 30.724 8.503 -31.637 1.00 97.44 193 GLY A C 1
ATOM 1508 O O . GLY A 1 193 ? 30.365 8.547 -30.458 1.00 97.44 193 GLY A O 1
ATOM 1509 N N . GLU A 1 194 ? 29.863 8.265 -32.629 1.00 97.94 194 GLU A N 1
ATOM 1510 C CA . GLU A 1 194 ? 28.432 8.035 -32.399 1.00 97.94 194 GLU A CA 1
ATOM 1511 C C . GLU A 1 194 ? 28.167 6.801 -31.532 1.00 97.94 194 GLU A C 1
ATOM 1513 O O . GLU A 1 194 ? 27.322 6.840 -30.634 1.00 97.94 194 GLU A O 1
ATOM 1518 N N . LEU A 1 195 ? 28.887 5.700 -31.768 1.00 98.31 195 LEU A N 1
ATOM 1519 C CA . LEU A 1 195 ? 28.734 4.474 -30.988 1.00 98.31 195 LEU A CA 1
ATOM 1520 C C . LEU A 1 195 ? 29.081 4.704 -29.512 1.00 98.31 195 LEU A C 1
ATOM 1522 O O . LEU A 1 195 ? 28.353 4.243 -28.629 1.00 98.31 195 LEU A O 1
ATOM 1526 N N . ILE A 1 196 ? 30.157 5.446 -29.236 1.00 98.25 196 ILE A N 1
ATOM 1527 C CA . ILE A 1 196 ? 30.544 5.824 -27.873 1.00 98.25 196 ILE A CA 1
ATOM 1528 C C . ILE A 1 196 ? 29.450 6.681 -27.234 1.00 98.25 196 ILE A C 1
ATOM 1530 O O . ILE A 1 196 ? 29.019 6.370 -26.127 1.00 98.25 196 ILE A O 1
ATOM 1534 N N . GLN A 1 197 ? 28.936 7.700 -27.929 1.00 97.50 197 GLN A N 1
ATOM 1535 C CA . GLN A 1 197 ? 27.852 8.542 -27.407 1.00 97.50 197 GLN A CA 1
ATOM 1536 C C . GLN A 1 197 ? 26.585 7.734 -27.100 1.00 97.50 197 GLN A C 1
ATOM 1538 O O . GLN A 1 197 ? 25.991 7.903 -26.033 1.00 97.50 197 GLN A O 1
ATOM 1543 N N . ARG A 1 198 ? 26.186 6.818 -27.994 1.00 98.00 198 ARG A N 1
ATOM 1544 C CA . ARG A 1 198 ? 25.042 5.919 -27.767 1.00 98.00 198 ARG A CA 1
ATOM 1545 C C . ARG A 1 198 ? 25.264 5.039 -26.544 1.00 98.00 198 ARG A C 1
ATOM 1547 O O . ARG A 1 198 ? 24.356 4.911 -25.727 1.00 98.00 198 ARG A O 1
ATOM 1554 N N . ARG A 1 199 ? 26.466 4.481 -26.385 1.00 98.06 199 ARG A N 1
ATOM 1555 C CA . ARG A 1 199 ? 26.826 3.648 -25.233 1.00 98.06 199 ARG A CA 1
ATOM 1556 C C . ARG A 1 199 ? 26.817 4.444 -23.925 1.00 98.06 199 ARG A C 1
ATOM 1558 O O . ARG A 1 199 ? 26.251 3.973 -22.943 1.00 98.06 199 ARG A O 1
ATOM 1565 N N . THR A 1 200 ? 27.375 5.654 -23.911 1.00 98.06 200 THR A N 1
ATOM 1566 C CA . THR A 1 200 ? 27.342 6.549 -22.742 1.00 98.06 200 THR A CA 1
ATOM 1567 C C . THR A 1 200 ? 25.907 6.898 -22.362 1.00 98.06 200 THR A C 1
ATOM 1569 O O . THR A 1 200 ? 25.512 6.707 -21.214 1.00 98.06 200 THR A O 1
ATOM 1572 N N . LYS A 1 201 ? 25.085 7.297 -23.338 1.00 98.25 201 LYS A N 1
ATOM 1573 C CA . LYS A 1 201 ? 23.665 7.592 -23.114 1.00 98.25 201 LYS A CA 1
ATOM 1574 C C . LYS A 1 201 ? 22.897 6.372 -22.606 1.00 98.25 201 LYS A C 1
ATOM 1576 O O . LYS A 1 201 ? 22.039 6.506 -21.739 1.00 98.25 201 LYS A O 1
ATOM 1581 N N . GLN A 1 202 ? 23.205 5.179 -23.115 1.00 97.94 202 GLN A N 1
ATOM 1582 C CA . GLN A 1 202 ? 22.616 3.937 -22.622 1.00 97.94 202 GLN A CA 1
ATOM 1583 C C . GLN A 1 202 ? 22.971 3.698 -21.149 1.00 97.94 202 GLN A C 1
ATOM 1585 O O . GLN A 1 202 ? 22.079 3.380 -20.370 1.00 97.94 202 GLN A O 1
ATOM 1590 N N . TYR A 1 203 ? 24.228 3.898 -20.740 1.00 98.50 203 TYR A N 1
ATOM 1591 C CA . TYR A 1 203 ? 24.618 3.775 -19.331 1.00 98.50 203 TYR A CA 1
ATOM 1592 C C . TYR A 1 203 ? 23.920 4.798 -18.431 1.00 98.50 203 TYR A C 1
ATOM 1594 O O . TYR A 1 203 ? 23.425 4.426 -17.369 1.00 98.50 203 TYR A O 1
ATOM 1602 N N . GLU A 1 204 ? 23.822 6.056 -18.862 1.00 98.31 204 GLU A N 1
ATOM 1603 C CA . GLU A 1 204 ? 23.085 7.090 -18.128 1.00 98.31 204 GLU A CA 1
ATOM 1604 C C . GLU A 1 204 ? 21.609 6.722 -17.942 1.00 98.31 204 GLU A C 1
ATOM 1606 O O . GLU A 1 204 ? 21.060 6.884 -16.853 1.00 98.31 204 GLU A O 1
ATOM 1611 N N . LEU A 1 205 ? 20.957 6.211 -18.992 1.00 98.25 205 LEU A N 1
ATOM 1612 C CA . LEU A 1 205 ? 19.562 5.776 -18.922 1.00 98.25 205 LEU A CA 1
ATOM 1613 C C . LEU A 1 205 ? 19.386 4.568 -17.999 1.00 98.25 205 LEU A C 1
ATOM 1615 O O . LEU A 1 205 ? 18.444 4.555 -17.213 1.00 98.25 205 LEU A O 1
ATOM 1619 N N . THR A 1 206 ? 20.294 3.593 -18.044 1.00 98.25 206 THR A N 1
ATOM 1620 C CA . THR A 1 206 ? 20.267 2.437 -17.136 1.00 98.25 206 THR A CA 1
ATOM 1621 C C . THR A 1 206 ? 20.444 2.859 -15.678 1.00 98.25 206 THR A C 1
ATOM 1623 O O . THR A 1 206 ? 19.737 2.357 -14.809 1.00 98.25 206 THR A O 1
ATOM 1626 N N . LEU A 1 207 ? 21.343 3.808 -15.395 1.00 98.50 207 LEU A N 1
ATOM 1627 C CA . LEU A 1 207 ? 21.527 4.344 -14.043 1.00 98.50 207 LEU A CA 1
ATOM 1628 C C . LEU A 1 207 ? 20.274 5.074 -13.549 1.00 98.50 207 LEU A C 1
ATOM 1630 O O . LEU A 1 207 ? 19.823 4.816 -12.437 1.00 98.50 207 LEU A O 1
ATOM 1634 N N . LYS A 1 208 ? 19.672 5.925 -14.391 1.00 98.31 208 LYS A N 1
ATOM 1635 C CA . LYS A 1 208 ? 18.409 6.605 -14.063 1.00 98.31 208 LYS A CA 1
ATOM 1636 C C . LYS A 1 208 ? 17.275 5.615 -13.822 1.00 98.31 208 LYS A C 1
ATOM 1638 O O . LYS A 1 208 ? 16.511 5.797 -12.882 1.00 98.31 208 LYS A O 1
ATOM 1643 N N . LEU A 1 209 ? 17.177 4.564 -14.638 1.00 98.06 209 LEU A N 1
ATOM 1644 C CA . LEU A 1 209 ? 16.191 3.505 -14.441 1.00 98.06 209 LEU A CA 1
ATOM 1645 C C . LEU A 1 209 ? 16.376 2.851 -13.068 1.00 98.06 209 LEU A C 1
ATOM 1647 O O . LEU A 1 209 ? 15.426 2.806 -12.292 1.00 98.06 209 LEU A O 1
ATOM 1651 N N . HIS A 1 210 ? 17.601 2.446 -12.732 1.00 98.38 210 HIS A N 1
ATOM 1652 C CA . HIS A 1 210 ? 17.900 1.831 -11.441 1.00 98.38 210 HIS A CA 1
ATOM 1653 C C . HIS A 1 210 ? 17.581 2.755 -10.253 1.00 98.38 210 HIS A C 1
ATOM 1655 O O . HIS A 1 210 ? 17.019 2.316 -9.250 1.00 98.38 210 HIS A O 1
ATOM 1661 N N . GLU A 1 211 ? 17.881 4.051 -10.370 1.00 98.31 211 GLU A N 1
ATOM 1662 C CA . GLU A 1 211 ? 17.523 5.043 -9.354 1.00 98.31 211 GLU A CA 1
ATOM 1663 C C . GLU A 1 211 ? 16.000 5.156 -9.187 1.00 98.31 211 GLU A C 1
ATOM 1665 O O . GLU A 1 211 ? 15.500 5.114 -8.062 1.00 98.31 211 GLU A O 1
ATOM 1670 N N . THR A 1 212 ? 15.244 5.222 -10.289 1.00 97.38 212 THR A N 1
ATOM 1671 C CA . THR A 1 212 ? 13.773 5.260 -10.229 1.00 97.38 212 THR A CA 1
ATOM 1672 C C . THR A 1 212 ? 13.169 3.969 -9.676 1.00 97.38 212 THR A C 1
ATOM 1674 O O . THR A 1 212 ? 12.207 4.027 -8.916 1.00 97.38 212 THR A O 1
ATOM 1677 N N . GLU A 1 213 ? 13.738 2.804 -9.992 1.00 98.31 213 GLU A N 1
ATOM 1678 C CA . GLU A 1 213 ? 13.321 1.518 -9.425 1.00 98.31 213 GLU A CA 1
ATOM 1679 C C . GLU A 1 213 ? 13.565 1.481 -7.913 1.00 98.31 213 GLU A C 1
ATOM 1681 O O . GLU A 1 213 ? 12.678 1.093 -7.154 1.00 98.31 213 GLU A O 1
ATOM 1686 N N . SER A 1 214 ? 14.728 1.957 -7.460 1.00 98.06 214 SER A N 1
ATOM 1687 C CA . SER A 1 214 ? 15.049 2.087 -6.036 1.00 98.06 214 SER A CA 1
ATOM 1688 C C . SER A 1 214 ? 14.067 3.018 -5.313 1.00 98.06 214 SER A C 1
ATOM 1690 O O . SER A 1 214 ? 13.510 2.651 -4.277 1.00 98.06 214 SER A O 1
ATOM 1692 N N . GLN A 1 215 ? 13.758 4.181 -5.898 1.00 98.31 215 GLN A N 1
ATOM 1693 C CA . GLN A 1 215 ? 12.744 5.105 -5.373 1.00 98.31 215 GLN A CA 1
ATOM 1694 C C . GLN A 1 215 ? 11.340 4.476 -5.335 1.00 98.31 215 GLN A C 1
ATOM 1696 O O . GLN A 1 215 ? 10.585 4.690 -4.390 1.00 98.31 215 GLN A O 1
ATOM 1701 N N . LEU A 1 216 ? 10.969 3.668 -6.331 1.00 98.06 216 LEU A N 1
ATOM 1702 C CA . LEU A 1 216 ? 9.699 2.937 -6.312 1.00 98.06 216 LEU A CA 1
ATOM 1703 C C . LEU A 1 216 ? 9.662 1.882 -5.204 1.00 98.06 216 LEU A C 1
ATOM 1705 O O . LEU A 1 216 ? 8.619 1.703 -4.578 1.00 98.06 216 LEU A O 1
ATOM 1709 N N . HIS A 1 217 ? 10.774 1.194 -4.939 1.00 98.00 217 HIS A N 1
ATOM 1710 C CA . HIS A 1 217 ? 10.863 0.237 -3.838 1.00 98.00 217 HIS A CA 1
ATOM 1711 C C . HIS A 1 217 ? 10.707 0.909 -2.472 1.00 98.00 217 HIS A C 1
ATOM 1713 O O . HIS A 1 217 ? 9.949 0.407 -1.641 1.00 98.00 217 HIS A O 1
ATOM 1719 N N . THR A 1 218 ? 11.355 2.056 -2.245 1.00 98.25 218 THR A N 1
ATOM 1720 C CA . THR A 1 218 ? 11.184 2.802 -0.989 1.00 98.25 218 THR A CA 1
ATOM 1721 C C . THR A 1 218 ? 9.751 3.302 -0.835 1.00 98.25 218 THR A C 1
ATOM 1723 O O . THR A 1 218 ? 9.149 3.094 0.216 1.00 98.25 218 THR A O 1
ATOM 1726 N N . LEU A 1 219 ? 9.153 3.859 -1.895 1.00 97.50 219 LEU A N 1
ATOM 1727 C CA . LEU A 1 219 ? 7.753 4.289 -1.877 1.00 97.50 219 LEU A CA 1
ATOM 1728 C C . LEU A 1 219 ? 6.791 3.131 -1.586 1.00 97.50 219 LEU A C 1
ATOM 1730 O O . LEU A 1 219 ? 5.888 3.290 -0.764 1.00 97.50 219 LEU A O 1
ATOM 1734 N N . ARG A 1 220 ? 6.993 1.955 -2.194 1.00 98.50 220 ARG A N 1
ATOM 1735 C CA . ARG A 1 220 ? 6.186 0.757 -1.902 1.00 98.50 220 ARG A CA 1
ATOM 1736 C C . ARG A 1 220 ? 6.272 0.365 -0.433 1.00 98.50 220 ARG A C 1
ATOM 1738 O O . ARG A 1 220 ? 5.233 0.253 0.202 1.00 98.50 220 ARG A O 1
ATOM 1745 N N . SER A 1 221 ? 7.481 0.280 0.122 1.00 98.06 221 SER A N 1
ATOM 1746 C CA . SER A 1 221 ? 7.674 -0.042 1.541 1.00 98.06 221 SER A CA 1
ATOM 1747 C C . SER A 1 221 ? 7.005 0.984 2.465 1.00 98.06 221 SER A C 1
ATOM 1749 O O . SER A 1 221 ? 6.343 0.604 3.427 1.00 98.06 221 SER A O 1
ATOM 1751 N N . THR A 1 222 ? 7.097 2.283 2.153 1.00 98.06 222 THR A N 1
ATOM 1752 C CA . THR A 1 222 ? 6.388 3.310 2.938 1.00 98.06 222 THR A CA 1
ATOM 1753 C C . THR A 1 222 ? 4.869 3.206 2.813 1.00 98.06 222 THR A C 1
ATOM 1755 O O . THR A 1 222 ? 4.161 3.447 3.784 1.00 98.06 222 THR A O 1
ATOM 1758 N N . THR A 1 223 ? 4.357 2.823 1.641 1.00 97.88 223 THR A N 1
ATOM 1759 C CA . THR A 1 223 ? 2.916 2.648 1.413 1.00 97.88 223 THR A CA 1
ATOM 1760 C C . THR A 1 223 ? 2.385 1.447 2.189 1.00 97.88 223 THR A C 1
ATOM 1762 O O . THR A 1 223 ? 1.340 1.555 2.818 1.00 97.88 223 THR A O 1
ATOM 1765 N N . GLU A 1 224 ? 3.121 0.333 2.185 1.00 98.06 224 GLU A N 1
ATOM 1766 C CA . GLU A 1 224 ? 2.810 -0.858 2.984 1.00 98.06 224 GLU A CA 1
ATOM 1767 C C . GLU A 1 224 ? 2.781 -0.517 4.481 1.00 98.06 224 GLU A C 1
ATOM 1769 O O . GLU A 1 224 ? 1.794 -0.809 5.151 1.00 98.06 224 GLU A O 1
ATOM 1774 N N . GLY A 1 225 ? 3.788 0.205 4.988 1.00 98.12 225 GLY A N 1
ATOM 1775 C CA . GLY A 1 225 ? 3.809 0.644 6.389 1.00 98.12 225 GLY A CA 1
ATOM 1776 C C . GLY A 1 225 ? 2.635 1.559 6.762 1.00 98.12 225 GLY A C 1
ATOM 1777 O O . GLY A 1 225 ? 2.025 1.391 7.816 1.00 98.12 225 GLY A O 1
ATOM 1778 N N . LEU A 1 226 ? 2.264 2.498 5.885 1.00 97.81 226 LEU A N 1
ATOM 1779 C CA . LEU A 1 226 ? 1.098 3.360 6.104 1.00 97.81 226 LEU A CA 1
ATOM 1780 C C . LEU A 1 226 ? -0.224 2.578 6.084 1.00 97.81 226 LEU A C 1
ATOM 1782 O O . LEU A 1 226 ? -1.135 2.919 6.840 1.00 97.81 226 LEU A O 1
ATOM 1786 N N . ASP A 1 227 ? -0.351 1.545 5.248 1.00 98.31 227 ASP A N 1
ATOM 1787 C CA . ASP A 1 227 ? -1.545 0.693 5.215 1.00 98.31 227 ASP A CA 1
ATOM 1788 C C . ASP A 1 227 ? -1.670 -0.145 6.496 1.00 98.31 227 ASP A C 1
ATOM 1790 O O . ASP A 1 227 ? -2.750 -0.211 7.088 1.00 98.31 227 ASP A O 1
ATOM 1794 N N . GLU A 1 228 ? -0.556 -0.685 7.003 1.00 98.19 228 GLU A N 1
ATOM 1795 C CA . GLU A 1 228 ? -0.507 -1.372 8.300 1.00 98.19 228 GLU A CA 1
ATOM 1796 C C . GLU A 1 228 ? -0.918 -0.442 9.456 1.00 98.19 228 GLU A C 1
ATOM 1798 O O . GLU A 1 228 ? -1.760 -0.805 10.288 1.00 98.19 228 GLU A O 1
ATOM 1803 N N . GLU A 1 229 ? -0.391 0.789 9.502 1.00 98.12 229 GLU A N 1
ATOM 1804 C CA . GLU A 1 229 ? -0.781 1.796 10.499 1.00 98.12 229 GLU A CA 1
ATOM 1805 C C . GLU A 1 229 ? -2.268 2.164 10.396 1.00 98.12 229 GLU A C 1
ATOM 1807 O O . GLU A 1 229 ? -2.980 2.292 11.403 1.00 98.12 229 GLU A O 1
ATOM 1812 N N . LEU A 1 230 ? -2.775 2.301 9.174 1.00 98.12 230 LEU A N 1
ATOM 1813 C CA . LEU A 1 230 ? -4.172 2.605 8.906 1.00 98.12 230 LEU A CA 1
ATOM 1814 C C . LEU A 1 230 ? -5.091 1.440 9.315 1.00 98.12 230 LEU A C 1
ATOM 1816 O O . LEU A 1 230 ? -6.156 1.653 9.901 1.00 98.12 230 LEU A O 1
ATOM 1820 N N . GLN A 1 231 ? -4.681 0.194 9.090 1.00 98.25 231 GLN A N 1
ATOM 1821 C CA . GLN A 1 231 ? -5.412 -0.983 9.552 1.00 98.25 231 GLN A CA 1
ATOM 1822 C C . GLN A 1 231 ? -5.395 -1.099 11.084 1.00 98.25 231 GLN A C 1
ATOM 1824 O O . GLN A 1 231 ? -6.426 -1.405 11.697 1.00 98.25 231 GLN A O 1
ATOM 1829 N N . ALA A 1 232 ? -4.264 -0.796 11.725 1.00 97.94 232 ALA A N 1
ATOM 1830 C CA . ALA A 1 232 ? -4.149 -0.773 13.180 1.00 97.94 232 ALA A CA 1
ATOM 1831 C C . ALA A 1 232 ? -5.050 0.306 13.805 1.00 97.94 232 ALA A C 1
ATOM 1833 O O . ALA A 1 232 ? -5.762 0.039 14.777 1.00 97.94 232 ALA A O 1
ATOM 1834 N N . THR A 1 233 ? -5.076 1.514 13.235 1.00 97.75 233 THR A N 1
ATOM 1835 C CA . THR A 1 233 ? -5.955 2.603 13.699 1.00 97.75 233 THR A CA 1
ATOM 1836 C C . THR A 1 233 ? -7.431 2.282 13.482 1.00 97.75 233 THR A C 1
ATOM 1838 O O . THR A 1 233 ? -8.222 2.463 14.409 1.00 97.75 233 THR A O 1
ATOM 1841 N N . ARG A 1 234 ? -7.808 1.710 12.330 1.00 98.31 234 ARG A N 1
ATOM 1842 C CA . ARG A 1 234 ? -9.168 1.190 12.104 1.00 98.31 234 ARG A CA 1
ATOM 1843 C C . ARG A 1 234 ? -9.551 0.156 13.158 1.00 98.31 234 ARG A C 1
ATOM 1845 O O . ARG A 1 234 ? -10.635 0.255 13.720 1.00 98.31 234 ARG A O 1
ATOM 1852 N N . SER A 1 235 ? -8.676 -0.798 13.463 1.00 98.06 235 SER A N 1
ATOM 1853 C CA . SER A 1 235 ? -8.952 -1.839 14.464 1.00 98.06 235 SER A CA 1
ATOM 1854 C C . SER A 1 235 ? -9.159 -1.247 15.863 1.00 98.06 235 SER A C 1
ATOM 1856 O O . SER A 1 235 ? -10.109 -1.610 16.553 1.00 98.06 235 SER A O 1
ATOM 1858 N N . ARG A 1 236 ? -8.333 -0.266 16.260 1.00 98.31 236 ARG A N 1
ATOM 1859 C CA . ARG A 1 236 ? -8.512 0.476 17.523 1.00 98.31 236 ARG A CA 1
ATOM 1860 C C . ARG A 1 236 ? -9.840 1.231 17.567 1.00 98.31 236 ARG A C 1
ATOM 1862 O O . ARG A 1 236 ? -10.494 1.231 18.603 1.00 98.31 236 ARG A O 1
ATOM 1869 N N . MET A 1 237 ? -10.242 1.852 16.460 1.00 97.94 237 MET A N 1
ATOM 1870 C CA . MET A 1 237 ? -11.520 2.560 16.363 1.00 97.94 237 MET A CA 1
ATOM 1871 C C . MET A 1 237 ? -12.710 1.606 16.543 1.00 97.94 237 MET A C 1
ATOM 1873 O O . MET A 1 237 ? -13.599 1.906 17.331 1.00 97.94 237 MET A O 1
ATOM 1877 N N . HIS A 1 238 ? -12.684 0.427 15.912 1.00 98.19 238 HIS A N 1
ATOM 1878 C CA . HIS A 1 238 ? -13.734 -0.582 16.097 1.00 98.19 238 HIS A CA 1
ATOM 1879 C C . HIS A 1 238 ? -13.827 -1.064 17.553 1.00 98.19 238 HIS A C 1
ATOM 1881 O O . HIS A 1 238 ? -14.930 -1.247 18.067 1.00 98.19 238 HIS A O 1
ATOM 1887 N N . GLU A 1 239 ? -12.694 -1.244 18.243 1.00 98.19 239 GLU A N 1
ATOM 1888 C CA . GLU A 1 239 ? -12.715 -1.608 19.666 1.00 98.19 239 GLU A CA 1
ATOM 1889 C C . GLU A 1 239 ? -13.266 -0.469 20.535 1.00 98.19 239 GLU A C 1
ATOM 1891 O O . GLU A 1 239 ? -14.047 -0.724 21.449 1.00 98.19 239 GLU A O 1
ATOM 1896 N N . LEU A 1 240 ? -12.937 0.792 20.233 1.00 98.00 240 LEU A N 1
ATOM 1897 C CA . LEU A 1 240 ? -13.533 1.942 20.921 1.00 98.00 240 LEU A CA 1
ATOM 1898 C C . LEU A 1 240 ? -15.050 2.017 20.712 1.00 98.00 240 LEU A C 1
ATOM 1900 O O . LEU A 1 240 ? -15.773 2.249 21.680 1.00 98.00 240 LEU A O 1
ATOM 1904 N N . ASP A 1 241 ? -15.541 1.771 19.497 1.00 98.38 241 ASP A N 1
ATOM 1905 C CA . ASP A 1 241 ? -16.980 1.715 19.212 1.00 98.38 241 ASP A CA 1
ATOM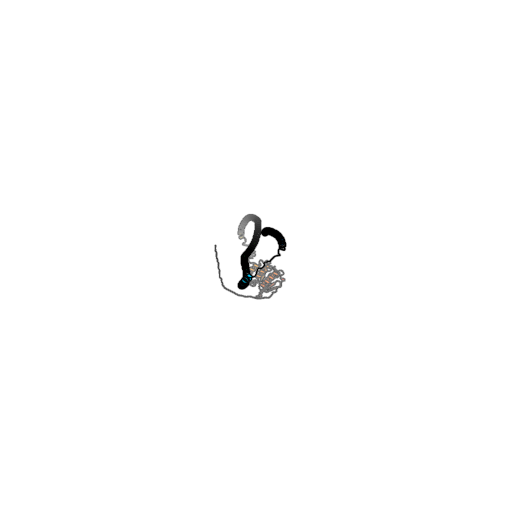 1906 C C . ASP A 1 241 ? -17.665 0.586 19.994 1.00 98.38 241 ASP A C 1
ATOM 1908 O O . ASP A 1 241 ? -18.749 0.778 20.556 1.00 98.38 241 ASP A O 1
ATOM 1912 N N . ARG A 1 242 ? -17.011 -0.580 20.098 1.00 98.44 242 ARG A N 1
ATOM 1913 C CA . ARG A 1 242 ? -17.487 -1.715 20.901 1.00 98.44 242 ARG A CA 1
ATOM 1914 C C . ARG A 1 242 ? -17.578 -1.350 22.382 1.00 98.44 242 ARG A C 1
ATOM 1916 O O . ARG A 1 242 ? -18.630 -1.534 22.992 1.00 98.44 242 ARG A O 1
ATOM 1923 N N . LEU A 1 243 ? -16.512 -0.780 22.946 1.00 98.19 243 LEU A N 1
ATOM 1924 C CA . LEU A 1 243 ? -16.468 -0.341 24.343 1.00 98.19 243 LEU A CA 1
ATOM 1925 C C . LEU A 1 243 ? -17.495 0.759 24.630 1.00 98.19 243 LEU A C 1
ATOM 1927 O O . LEU A 1 243 ? -18.142 0.743 25.677 1.00 98.19 243 LEU A O 1
ATOM 1931 N N . TYR A 1 244 ? -17.688 1.696 23.702 1.00 98.06 244 TYR A N 1
ATOM 1932 C CA . TYR A 1 244 ? -18.711 2.729 23.820 1.00 98.06 244 TYR A CA 1
ATOM 1933 C C . TYR A 1 244 ? -20.124 2.129 23.828 1.00 98.06 244 TYR A C 1
ATOM 1935 O O . TYR A 1 244 ? -20.959 2.519 24.651 1.00 98.06 244 TYR A O 1
ATOM 1943 N N . ALA A 1 245 ? -20.398 1.157 22.954 1.00 98.06 245 ALA A N 1
ATOM 1944 C CA . ALA A 1 245 ? -21.673 0.448 22.931 1.00 98.06 245 ALA A CA 1
ATOM 1945 C C . ALA A 1 245 ? -21.924 -0.326 24.238 1.00 98.06 245 ALA A C 1
ATOM 1947 O O . ALA A 1 245 ? -23.024 -0.236 24.792 1.00 98.06 245 ALA A O 1
ATOM 1948 N N . ASP A 1 246 ? -20.911 -1.017 24.764 1.00 98.31 246 ASP A N 1
ATOM 1949 C CA . ASP A 1 246 ? -20.981 -1.731 26.044 1.00 98.31 246 ASP A CA 1
ATOM 1950 C C . ASP A 1 246 ? -21.223 -0.760 27.212 1.00 98.31 246 ASP A C 1
ATOM 1952 O O . ASP A 1 246 ? -22.124 -0.976 28.026 1.00 98.31 246 ASP A O 1
ATOM 1956 N N . ALA A 1 247 ? -20.513 0.372 27.257 1.00 97.69 247 ALA A N 1
ATOM 1957 C CA . ALA A 1 247 ? -20.724 1.412 28.265 1.00 97.69 247 ALA A CA 1
ATOM 1958 C C . ALA A 1 247 ? -22.140 2.011 28.194 1.00 97.69 247 ALA A C 1
ATOM 1960 O O . ALA A 1 247 ? -22.776 2.262 29.222 1.00 97.69 247 ALA A O 1
ATOM 1961 N N . LYS A 1 248 ? -22.670 2.213 26.981 1.00 98.12 248 LYS A N 1
ATOM 1962 C CA . LYS A 1 248 ? -24.040 2.693 26.767 1.00 98.12 248 LYS A CA 1
ATOM 1963 C C . LYS A 1 248 ? -25.079 1.683 27.261 1.00 98.12 248 LYS A C 1
ATOM 1965 O O . LYS A 1 248 ? -26.055 2.099 27.885 1.00 98.12 248 LYS A O 1
ATOM 1970 N N . ARG A 1 249 ? -24.866 0.384 27.016 1.00 98.25 249 ARG A N 1
ATOM 1971 C CA . ARG A 1 249 ? -25.718 -0.700 27.538 1.00 98.25 249 ARG A CA 1
ATOM 1972 C C . ARG A 1 249 ? -25.687 -0.743 29.058 1.00 98.25 249 ARG A C 1
ATOM 1974 O O . ARG A 1 249 ? -26.738 -0.657 29.678 1.00 98.25 249 ARG A O 1
ATOM 1981 N N . TRP A 1 250 ? -24.494 -0.743 29.648 1.00 98.25 250 TRP A N 1
ATOM 1982 C CA . TRP A 1 250 ? -24.333 -0.737 31.100 1.00 98.25 250 TRP A CA 1
ATOM 1983 C C . TRP A 1 250 ? -25.033 0.459 31.755 1.00 98.25 250 TRP A C 1
ATOM 1985 O O . TRP A 1 250 ? -25.727 0.311 32.759 1.00 98.25 250 TRP A O 1
ATOM 1995 N N . LYS A 1 251 ? -24.930 1.650 31.149 1.00 98.25 251 LYS A N 1
ATOM 1996 C CA . LYS A 1 251 ? -25.665 2.834 31.608 1.00 98.25 251 LYS A CA 1
ATOM 1997 C C . LYS A 1 251 ? -27.182 2.625 31.558 1.00 98.25 251 LYS A C 1
ATOM 1999 O O . LYS A 1 251 ? -27.869 3.029 32.497 1.00 98.25 251 LYS A O 1
ATOM 2004 N N . ALA A 1 252 ? -27.710 2.042 30.482 1.00 97.94 252 ALA A N 1
ATOM 2005 C CA . ALA A 1 252 ? -29.140 1.767 30.350 1.00 97.94 252 ALA A CA 1
ATOM 2006 C C . ALA A 1 252 ? -29.619 0.764 31.412 1.00 97.94 252 ALA A C 1
ATOM 2008 O O . ALA A 1 252 ? -30.588 1.055 32.111 1.00 97.94 252 ALA A O 1
ATOM 2009 N N . ASP A 1 253 ? -28.892 -0.339 31.607 1.00 98.12 253 ASP A N 1
ATOM 2010 C CA . ASP A 1 253 ? -29.204 -1.361 32.614 1.00 98.12 253 ASP A CA 1
ATOM 2011 C C . ASP A 1 253 ? -29.173 -0.786 34.032 1.00 98.12 253 ASP A C 1
ATOM 2013 O O . ASP A 1 253 ? -30.069 -1.033 34.844 1.00 98.12 253 ASP A O 1
ATOM 2017 N N . MET A 1 254 ? -28.172 0.043 34.333 1.00 97.50 254 MET A N 1
ATOM 2018 C CA . MET A 1 254 ? -28.049 0.669 35.646 1.00 97.50 254 MET A CA 1
ATOM 2019 C C . MET A 1 254 ? -29.146 1.715 35.885 1.00 97.50 254 MET A C 1
ATOM 2021 O O . MET A 1 254 ? -29.672 1.820 36.991 1.00 97.50 254 MET A O 1
ATOM 2025 N N . THR A 1 255 ? -29.555 2.441 34.839 1.00 98.00 255 THR A N 1
ATOM 2026 C CA . THR A 1 255 ? -30.707 3.356 34.905 1.00 98.00 255 THR A CA 1
ATOM 2027 C C . THR A 1 255 ? -32.003 2.582 35.158 1.00 98.00 255 THR A C 1
ATOM 2029 O O . THR A 1 255 ? -32.748 2.936 36.068 1.00 98.00 255 THR A O 1
ATOM 2032 N N . ALA A 1 256 ? -32.236 1.482 34.435 1.00 97.81 256 ALA A N 1
ATOM 2033 C CA . ALA A 1 256 ? -33.403 0.623 34.633 1.00 97.81 256 ALA A CA 1
ATOM 2034 C C . ALA A 1 256 ? -33.443 0.021 36.048 1.00 97.81 256 ALA A C 1
ATOM 2036 O O . ALA A 1 256 ? -34.493 0.001 36.689 1.00 97.81 256 ALA A O 1
ATOM 2037 N N . THR A 1 257 ? -32.289 -0.408 36.566 1.00 97.88 257 THR A N 1
ATOM 2038 C CA . THR A 1 257 ? -32.159 -0.926 37.936 1.00 97.88 257 THR A CA 1
ATOM 2039 C C . THR A 1 257 ? -32.484 0.154 38.970 1.00 97.88 257 THR A C 1
ATOM 2041 O O . THR A 1 257 ? -33.235 -0.097 39.912 1.00 97.88 257 THR A O 1
ATOM 2044 N N . LEU A 1 258 ? -31.971 1.377 38.790 1.00 97.50 258 LEU A N 1
ATOM 2045 C CA . LEU A 1 258 ? -32.284 2.507 39.668 1.00 97.50 258 LEU A CA 1
ATOM 2046 C C . LEU A 1 258 ? -33.772 2.864 39.646 1.00 97.50 258 LEU A C 1
ATOM 2048 O O . LEU A 1 258 ? -34.346 3.135 40.701 1.00 97.50 258 LEU A O 1
ATOM 2052 N N . ASP A 1 259 ? -34.407 2.855 38.475 1.00 97.50 259 ASP A N 1
ATOM 2053 C CA . ASP A 1 259 ? -35.837 3.132 38.356 1.00 97.50 259 ASP A CA 1
ATOM 2054 C C . ASP A 1 259 ? -36.686 2.032 39.009 1.00 97.50 259 ASP A C 1
ATOM 2056 O O . ASP A 1 259 ? -37.644 2.351 39.716 1.00 97.50 259 ASP A O 1
ATOM 2060 N N . ALA A 1 260 ? -36.296 0.759 38.882 1.00 97.44 260 ALA A N 1
ATOM 2061 C CA . ALA A 1 260 ? -36.934 -0.348 39.596 1.00 97.44 260 ALA A CA 1
ATOM 2062 C C . ALA A 1 260 ? -36.817 -0.186 41.123 1.00 97.44 260 ALA A C 1
ATOM 2064 O O . ALA A 1 260 ? -37.830 -0.235 41.822 1.00 97.44 260 ALA A O 1
ATOM 2065 N N . MET A 1 261 ? -35.618 0.113 41.643 1.00 96.81 261 MET A N 1
ATOM 2066 C CA . MET A 1 261 ? -35.424 0.378 43.078 1.00 96.81 261 MET A CA 1
ATOM 2067 C C . MET A 1 261 ? -36.238 1.587 43.560 1.00 96.81 261 MET A C 1
ATOM 2069 O O . MET A 1 261 ? -36.792 1.576 44.658 1.00 96.81 261 MET A O 1
ATOM 2073 N N . ARG A 1 262 ? -36.341 2.650 42.751 1.00 97.50 262 ARG A N 1
ATOM 2074 C CA . ARG A 1 262 ? -37.178 3.819 43.071 1.00 97.50 262 ARG A CA 1
ATOM 2075 C C . ARG A 1 262 ? -38.657 3.457 43.137 1.00 97.50 262 ARG A C 1
ATOM 2077 O O . ARG A 1 262 ? -39.350 3.932 44.038 1.00 97.50 262 ARG A O 1
ATOM 2084 N N . GLN A 1 263 ? -39.144 2.635 42.210 1.00 97.19 263 GLN A N 1
ATOM 2085 C CA . GLN A 1 263 ? -40.525 2.153 42.222 1.00 97.19 263 GLN A CA 1
ATOM 2086 C C . GLN A 1 263 ? -40.807 1.284 43.450 1.00 97.19 263 GLN A C 1
ATOM 2088 O O . GLN A 1 263 ? -41.825 1.496 44.110 1.00 97.19 263 GLN A O 1
ATOM 2093 N N . GLU A 1 264 ? -39.899 0.369 43.792 1.00 97.25 264 GLU A N 1
ATOM 2094 C CA . GLU A 1 264 ? -40.003 -0.473 44.986 1.00 97.25 264 GLU A CA 1
ATOM 2095 C C . GLU A 1 264 ? -40.010 0.370 46.266 1.00 97.25 264 GLU A C 1
ATOM 2097 O O . GLU A 1 264 ? -40.901 0.221 47.098 1.00 97.25 264 GLU A O 1
ATOM 2102 N N . ASN A 1 265 ? -39.100 1.338 46.393 1.00 95.88 265 ASN A N 1
ATOM 2103 C CA . ASN A 1 265 ? -39.065 2.239 47.545 1.00 95.88 265 ASN A CA 1
ATOM 2104 C C . ASN A 1 265 ? -40.345 3.091 47.638 1.00 95.88 265 ASN A C 1
ATOM 2106 O O . ASN A 1 265 ? -40.943 3.211 48.703 1.00 95.88 265 ASN A O 1
ATOM 2110 N N . SER A 1 266 ? -40.843 3.612 46.510 1.00 97.25 266 SER A N 1
ATOM 2111 C CA . SER A 1 266 ? -42.142 4.298 46.460 1.00 97.25 266 SER A CA 1
ATOM 2112 C C . SER A 1 266 ? -43.297 3.388 46.893 1.00 97.25 266 SER A C 1
ATOM 2114 O O . SER A 1 266 ? -44.236 3.847 47.548 1.00 97.25 266 SER A O 1
ATOM 2116 N N . HIS A 1 267 ? -43.257 2.105 46.527 1.00 96.88 267 HIS A N 1
ATOM 2117 C CA . HIS A 1 267 ? -44.254 1.129 46.947 1.00 96.88 267 HIS A CA 1
ATOM 2118 C C . HIS A 1 267 ? -44.171 0.856 48.452 1.00 96.88 267 HIS A C 1
ATOM 2120 O O . HIS A 1 267 ? -45.187 0.979 49.132 1.00 96.88 267 HIS A O 1
ATOM 2126 N N . LEU A 1 268 ? -42.974 0.596 48.981 1.00 96.94 268 LEU A N 1
ATOM 2127 C CA . LEU A 1 268 ? -42.734 0.402 50.412 1.00 96.94 268 LEU A CA 1
ATOM 2128 C C . LEU A 1 268 ? -43.173 1.617 51.234 1.00 96.94 268 LEU A C 1
ATOM 2130 O O . LEU A 1 268 ? -43.840 1.452 52.250 1.00 96.94 268 LEU A O 1
ATOM 2134 N N . GLN A 1 269 ? -42.883 2.838 50.776 1.00 96.56 269 GLN A N 1
ATOM 2135 C CA . GLN A 1 269 ? -43.356 4.065 51.425 1.00 96.56 269 GLN A CA 1
ATOM 2136 C C . GLN A 1 269 ? -44.886 4.154 51.457 1.00 96.56 269 GLN A C 1
ATOM 2138 O O . GLN A 1 269 ? -45.458 4.548 52.474 1.00 96.56 269 GLN A O 1
ATOM 2143 N N . ARG A 1 270 ? -45.566 3.771 50.367 1.00 96.44 270 ARG A N 1
ATOM 2144 C CA . ARG A 1 270 ? -47.035 3.717 50.322 1.00 96.44 270 ARG A CA 1
ATOM 2145 C C . ARG A 1 270 ? -47.588 2.680 51.296 1.00 96.44 270 ARG A C 1
ATOM 2147 O O . ARG A 1 270 ? -48.508 3.006 52.040 1.00 96.44 270 ARG A O 1
ATOM 2154 N N . THR A 1 271 ? -47.020 1.477 51.323 1.00 96.44 271 THR A N 1
ATOM 2155 C CA . THR A 1 271 ? -47.423 0.410 52.252 1.00 96.44 271 THR A CA 1
ATOM 2156 C C . THR A 1 271 ? -47.218 0.842 53.700 1.00 96.44 271 THR A C 1
ATOM 2158 O O . THR A 1 271 ? -48.163 0.811 54.479 1.00 96.44 271 THR A O 1
ATOM 2161 N N . LEU A 1 272 ? -46.041 1.382 54.033 1.00 96.06 272 LEU A N 1
ATOM 2162 C CA . LEU A 1 272 ? -45.748 1.908 55.365 1.00 96.06 272 LEU A CA 1
ATOM 2163 C C . LEU A 1 272 ? -46.740 3.002 55.783 1.00 96.06 272 LEU A C 1
ATOM 2165 O O . LEU A 1 272 ? -47.190 3.019 56.926 1.00 96.06 272 LEU A O 1
ATOM 2169 N N . ALA A 1 273 ? -47.108 3.912 54.876 1.00 95.75 273 ALA A N 1
ATOM 2170 C CA . ALA A 1 273 ? -48.093 4.953 55.161 1.00 95.75 273 ALA A CA 1
ATOM 2171 C C . ALA A 1 273 ? -49.498 4.379 55.422 1.00 95.75 273 ALA A C 1
ATOM 2173 O O . ALA A 1 273 ? -50.206 4.874 56.303 1.00 95.75 273 ALA A O 1
ATOM 2174 N N . VAL A 1 274 ? -49.905 3.344 54.679 1.00 96.50 274 VAL A N 1
ATOM 2175 C CA . VAL A 1 274 ? -51.174 2.630 54.900 1.00 96.50 274 VAL A CA 1
ATOM 2176 C C . VAL A 1 274 ? -51.160 1.911 56.246 1.00 96.50 274 VAL A C 1
ATOM 2178 O O . VAL A 1 274 ? -52.084 2.105 57.035 1.00 96.50 274 VAL A O 1
ATOM 2181 N N . ASP A 1 275 ? -50.101 1.161 56.544 1.00 95.06 275 ASP A N 1
ATOM 2182 C CA . ASP A 1 275 ? -49.957 0.435 57.807 1.00 95.06 275 ASP A CA 1
ATOM 2183 C C . ASP A 1 275 ? -49.917 1.395 58.996 1.00 95.06 275 ASP A C 1
ATOM 2185 O O . ASP A 1 275 ? -50.612 1.185 59.984 1.00 95.06 275 ASP A O 1
ATOM 2189 N N . THR A 1 276 ? -49.198 2.514 58.879 1.00 95.81 276 THR A N 1
ATOM 2190 C CA . THR A 1 276 ? -49.169 3.559 59.914 1.00 95.81 276 THR A CA 1
ATOM 2191 C C . THR A 1 276 ? -50.569 4.109 60.184 1.00 95.81 276 THR A C 1
ATOM 2193 O O . THR A 1 276 ? -50.964 4.234 61.342 1.00 95.81 276 THR A O 1
ATOM 2196 N N . LYS A 1 277 ? -51.357 4.403 59.138 1.00 95.94 277 LYS A N 1
ATOM 2197 C CA . LYS A 1 277 ? -52.754 4.839 59.304 1.00 95.94 277 LYS A CA 1
ATOM 2198 C C . LYS A 1 277 ? -53.609 3.756 59.954 1.00 95.94 277 LYS A C 1
ATOM 2200 O O . LYS A 1 277 ? -54.412 4.067 60.828 1.00 95.94 277 LYS A O 1
ATOM 2205 N N . ARG A 1 278 ? -53.437 2.495 59.552 1.00 95.88 278 ARG A N 1
ATOM 2206 C CA . ARG A 1 278 ? -54.152 1.362 60.144 1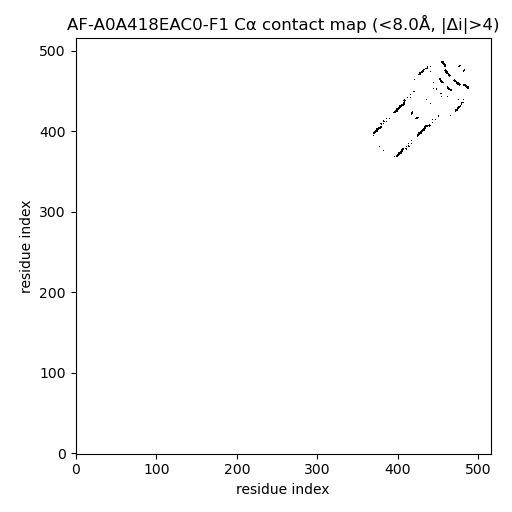.00 95.88 278 ARG A CA 1
ATOM 2207 C C . ARG A 1 278 ? -53.841 1.230 61.635 1.00 95.88 278 ARG A C 1
ATOM 2209 O O . ARG A 1 278 ? -54.772 1.190 62.432 1.00 95.88 278 ARG A O 1
ATOM 2216 N N . PHE A 1 279 ? -52.565 1.263 62.017 1.00 94.38 279 PHE A N 1
ATOM 2217 C CA . PHE A 1 279 ? -52.146 1.238 63.418 1.00 94.38 279 PHE A CA 1
ATOM 2218 C C . PHE A 1 279 ? -52.669 2.440 64.207 1.00 94.38 279 PHE A C 1
ATOM 2220 O O . PHE A 1 279 ? -53.062 2.280 65.357 1.00 94.38 279 PHE A O 1
ATOM 2227 N N . GLN A 1 280 ? -52.721 3.635 63.611 1.00 94.75 280 GLN A N 1
ATOM 2228 C CA . GLN A 1 280 ? -53.327 4.807 64.255 1.00 94.75 280 GLN A CA 1
ATOM 2229 C C . GLN A 1 280 ? -54.822 4.605 64.527 1.00 94.75 280 GLN A C 1
ATOM 2231 O O . GLN A 1 280 ? -55.282 4.928 65.619 1.00 94.75 280 GLN A O 1
ATOM 2236 N N . VAL A 1 281 ? -55.573 4.046 63.571 1.00 95.31 281 VAL A N 1
ATOM 2237 C CA . VAL A 1 281 ? -57.001 3.731 63.751 1.00 95.31 281 VAL A CA 1
ATOM 2238 C C . VAL A 1 281 ? -57.196 2.659 64.824 1.00 95.31 281 VAL A C 1
ATOM 2240 O O . VAL A 1 281 ? -58.021 2.842 65.716 1.00 95.31 281 VAL A O 1
ATOM 2243 N N . GLU A 1 282 ? -56.424 1.570 64.781 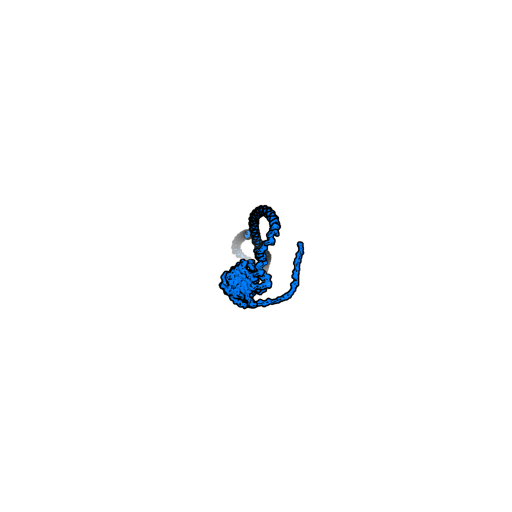1.00 94.44 282 GLU A N 1
ATOM 2244 C CA . GLU A 1 282 ? -56.478 0.501 65.788 1.00 94.44 282 GLU A CA 1
ATOM 2245 C C . GLU A 1 282 ? -56.103 1.028 67.184 1.00 94.44 282 GLU A C 1
ATOM 2247 O O . GLU A 1 282 ? -56.791 0.742 68.162 1.00 94.44 282 GLU A O 1
ATOM 2252 N N . SER A 1 283 ? -55.066 1.864 67.283 1.00 94.25 283 SER A N 1
ATOM 2253 C CA . SER A 1 283 ? -54.662 2.509 68.535 1.00 94.25 283 SER A CA 1
ATOM 2254 C C . SER A 1 283 ? -55.739 3.452 69.075 1.00 94.25 283 SER A C 1
ATOM 2256 O O . SER A 1 283 ? -55.991 3.432 70.279 1.00 94.25 283 SER A O 1
ATOM 2258 N N . ALA A 1 284 ? -56.391 4.243 68.218 1.00 93.75 284 ALA A N 1
ATOM 2259 C CA . ALA A 1 284 ? -57.498 5.108 68.618 1.00 93.75 284 ALA A CA 1
ATOM 2260 C C . ALA A 1 284 ? -58.698 4.289 69.120 1.00 93.75 284 ALA A C 1
ATOM 2262 O O . ALA A 1 284 ? -59.226 4.583 70.188 1.00 93.75 284 ALA A O 1
ATOM 2263 N N . ALA A 1 285 ? -59.065 3.215 68.414 1.00 94.00 285 ALA A N 1
ATOM 2264 C CA . ALA A 1 285 ? -60.144 2.320 68.824 1.00 94.00 285 ALA A CA 1
ATOM 2265 C C . ALA A 1 285 ? -59.856 1.648 70.177 1.00 94.00 285 ALA A C 1
ATOM 2267 O O . ALA A 1 285 ? -60.716 1.635 71.056 1.00 94.00 285 ALA A O 1
ATOM 2268 N N . LEU A 1 286 ? -58.635 1.137 70.379 1.00 93.69 286 LEU A N 1
ATOM 2269 C CA . LEU A 1 286 ? -58.208 0.570 71.664 1.00 93.69 286 LEU A CA 1
ATOM 2270 C C . LEU A 1 286 ? -58.205 1.622 72.780 1.00 93.69 286 LEU A C 1
ATOM 2272 O O . LEU A 1 286 ? -58.588 1.330 73.911 1.00 93.69 286 LEU A O 1
ATOM 2276 N N . HIS A 1 287 ? -57.790 2.852 72.481 1.00 94.81 287 HIS A N 1
ATOM 2277 C CA . HIS A 1 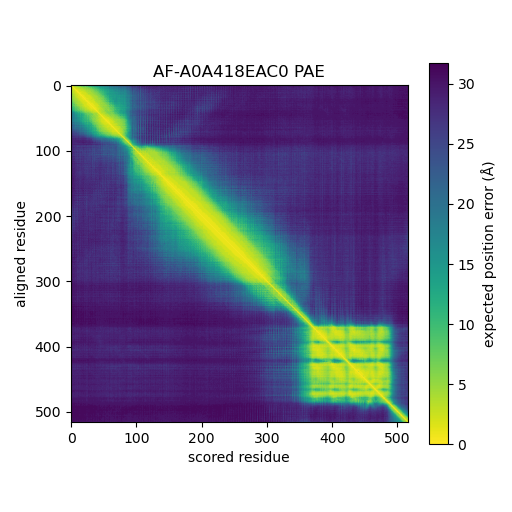287 ? -57.824 3.950 73.441 1.00 94.81 287 HIS A CA 1
ATOM 2278 C C . HIS A 1 287 ? -59.260 4.328 73.836 1.00 94.81 287 HIS A C 1
ATOM 2280 O O . HIS A 1 287 ? -59.528 4.554 75.017 1.00 94.81 287 HIS A O 1
ATOM 2286 N N . ASP A 1 288 ? -60.193 4.354 72.882 1.00 93.44 288 ASP A N 1
ATOM 2287 C CA . ASP A 1 288 ? -61.613 4.590 73.152 1.00 93.44 288 ASP A CA 1
ATOM 2288 C C . ASP A 1 288 ? -62.226 3.456 73.985 1.00 93.44 288 ASP A C 1
ATOM 2290 O O . ASP A 1 288 ? -62.938 3.732 74.952 1.00 93.44 288 ASP A O 1
ATOM 2294 N N . GLN A 1 289 ? -61.874 2.196 73.699 1.00 93.88 289 GLN A N 1
ATOM 2295 C CA . GLN A 1 289 ? -62.258 1.047 74.529 1.00 93.88 289 GLN A CA 1
ATOM 2296 C C . GLN A 1 289 ? -61.721 1.166 75.961 1.00 93.88 289 GLN A C 1
ATOM 2298 O O . GLN A 1 289 ? -62.454 0.924 76.920 1.00 93.88 289 GLN A O 1
ATOM 2303 N N . LEU A 1 290 ? -60.460 1.575 76.133 1.00 92.44 290 LEU A N 1
ATOM 2304 C CA . LEU A 1 290 ? -59.881 1.815 77.457 1.00 92.44 290 LEU A CA 1
ATOM 2305 C C . LEU A 1 290 ? -60.608 2.939 78.202 1.00 92.44 290 LEU A C 1
ATOM 2307 O O . LEU A 1 290 ? -60.887 2.785 79.387 1.00 92.44 290 LEU A O 1
ATOM 2311 N N . LYS A 1 291 ? -60.970 4.034 77.523 1.00 92.62 291 LYS A N 1
ATOM 2312 C CA . LYS A 1 291 ? -61.781 5.113 78.112 1.00 92.62 291 LYS A CA 1
ATOM 2313 C C . LYS A 1 291 ? -63.172 4.641 78.519 1.00 92.62 291 LYS A C 1
ATOM 2315 O O . LYS A 1 291 ? -63.697 5.090 79.535 1.00 92.62 291 LYS A O 1
ATOM 2320 N N . GLU A 1 292 ? -63.797 3.776 77.732 1.00 92.00 292 GLU A N 1
ATOM 2321 C CA . GLU A 1 292 ? -65.104 3.213 78.065 1.00 92.00 292 GLU A CA 1
ATOM 2322 C C . GLU A 1 292 ? -65.022 2.295 79.290 1.00 92.00 292 GLU A C 1
ATOM 2324 O O . GLU A 1 292 ? -65.822 2.441 80.215 1.00 92.00 292 GLU A O 1
ATOM 2329 N N . LEU A 1 293 ? -64.001 1.433 79.354 1.00 90.25 293 LEU A N 1
ATOM 2330 C CA . LEU A 1 293 ? -63.701 0.627 80.539 1.00 90.25 293 LEU A CA 1
ATOM 2331 C C . LEU A 1 293 ? -63.413 1.501 81.762 1.00 90.25 293 LEU A C 1
ATOM 2333 O O . LEU A 1 293 ? -63.931 1.228 82.841 1.00 90.25 293 LEU A O 1
ATOM 2337 N N . GLU A 1 294 ? -62.640 2.574 81.605 1.00 90.19 294 GLU A N 1
ATOM 2338 C CA . GLU A 1 294 ? -62.360 3.523 82.682 1.00 90.19 294 GLU A CA 1
ATOM 2339 C C . GLU A 1 294 ? -63.651 4.170 83.204 1.00 90.19 294 GLU A C 1
ATOM 2341 O O . GLU A 1 294 ? -63.889 4.177 84.412 1.00 90.19 294 GLU A O 1
ATOM 2346 N N . ARG A 1 295 ? -64.537 4.640 82.314 1.00 90.56 295 ARG A N 1
ATOM 2347 C CA . ARG A 1 295 ? -65.857 5.175 82.696 1.00 90.56 295 ARG A CA 1
ATOM 2348 C C . ARG A 1 295 ? -66.727 4.128 83.385 1.00 90.56 295 ARG A C 1
ATOM 2350 O O . ARG A 1 295 ? -67.419 4.458 84.349 1.00 90.56 295 ARG A O 1
ATOM 2357 N N . PHE A 1 296 ? -66.710 2.884 82.909 1.00 90.88 296 PHE A N 1
ATOM 2358 C CA . PHE A 1 296 ? -67.445 1.782 83.525 1.00 90.88 296 PHE A CA 1
ATOM 2359 C C . PHE A 1 296 ? -66.948 1.521 84.952 1.00 90.88 296 PHE A C 1
ATOM 2361 O O . PHE A 1 296 ? -67.749 1.514 85.887 1.00 90.88 296 PHE A O 1
ATOM 2368 N N . VAL A 1 297 ? -65.629 1.406 85.138 1.00 89.56 297 VAL A N 1
ATOM 2369 C CA . VAL A 1 297 ? -64.996 1.223 86.452 1.00 89.56 297 VAL A CA 1
ATOM 2370 C C . VAL A 1 297 ? -65.293 2.407 87.375 1.00 89.56 297 VAL A C 1
ATOM 2372 O O . VAL A 1 297 ? -65.675 2.197 88.522 1.00 89.56 297 VAL A O 1
ATOM 2375 N N . GLN A 1 298 ? -65.198 3.649 86.890 1.00 88.38 298 GLN A N 1
ATOM 2376 C CA . GLN A 1 298 ? -65.554 4.843 87.667 1.00 88.38 298 GLN A CA 1
ATOM 2377 C C . GLN A 1 298 ? -67.034 4.845 88.076 1.00 88.38 298 GLN A C 1
ATOM 2379 O O . GLN A 1 298 ? -67.360 5.149 89.222 1.00 88.38 298 GLN A O 1
ATOM 2384 N N . THR A 1 299 ? -67.940 4.461 87.174 1.00 87.56 299 THR A N 1
ATOM 2385 C CA . THR A 1 299 ? -69.377 4.354 87.477 1.00 87.56 299 THR A CA 1
ATOM 2386 C C . THR A 1 299 ? -69.632 3.290 88.543 1.00 87.56 299 THR A C 1
ATOM 2388 O O . THR A 1 299 ? -70.387 3.531 89.487 1.00 87.56 299 THR A O 1
ATOM 2391 N N . GLN A 1 300 ? -68.968 2.138 88.437 1.00 82.44 300 GLN A N 1
ATOM 2392 C CA . GLN A 1 300 ? -69.047 1.069 89.427 1.00 82.44 300 GLN A CA 1
ATOM 2393 C C . GLN A 1 300 ? -68.470 1.509 90.783 1.00 82.44 300 GLN A C 1
ATOM 2395 O O . GLN A 1 300 ? -69.070 1.229 91.819 1.00 82.44 300 GLN A O 1
ATOM 2400 N N . ALA A 1 301 ? -67.373 2.270 90.793 1.00 79.31 301 ALA A N 1
ATOM 2401 C CA . ALA A 1 301 ? -66.800 2.854 92.004 1.00 79.31 301 ALA A CA 1
ATOM 2402 C C . ALA A 1 301 ? -67.754 3.863 92.672 1.00 79.31 301 ALA A C 1
ATOM 2404 O O . ALA A 1 301 ? -67.921 3.827 93.888 1.00 79.31 301 ALA A O 1
ATOM 2405 N N . ILE A 1 302 ? -68.446 4.710 91.899 1.00 81.62 302 ILE A N 1
ATOM 2406 C CA . ILE A 1 302 ? -69.477 5.626 92.424 1.00 81.62 302 ILE A CA 1
ATOM 2407 C C . ILE A 1 302 ? -70.661 4.844 93.013 1.00 81.62 302 ILE A C 1
ATOM 2409 O O . ILE A 1 302 ? -71.195 5.225 94.053 1.00 81.62 302 ILE A O 1
ATOM 2413 N N . GLN A 1 303 ? -71.089 3.753 92.369 1.00 79.00 303 GLN A N 1
ATOM 2414 C CA . GLN A 1 303 ? -72.153 2.891 92.897 1.00 79.00 303 GLN A CA 1
ATOM 2415 C C . GLN A 1 303 ? -71.742 2.198 94.201 1.00 79.00 303 GLN A C 1
ATOM 2417 O O . GLN A 1 303 ? -72.541 2.149 95.134 1.00 79.00 303 GLN A O 1
ATOM 2422 N N . LEU A 1 304 ? -70.499 1.715 94.289 1.00 72.12 304 LEU A N 1
ATOM 2423 C CA . LEU A 1 304 ? -69.941 1.156 95.520 1.00 72.12 304 LEU A CA 1
ATOM 2424 C C . LEU A 1 304 ? -69.830 2.215 96.624 1.00 72.12 304 LEU A C 1
ATOM 2426 O O . LEU A 1 304 ? -70.234 1.937 97.747 1.00 72.12 304 LEU A O 1
ATOM 2430 N N . GLY A 1 305 ? -69.401 3.440 96.302 1.00 73.38 305 GLY A N 1
ATOM 2431 C CA . GLY A 1 305 ? -69.376 4.557 97.253 1.00 73.38 305 GLY A CA 1
ATOM 2432 C C . GLY A 1 305 ? -70.762 4.880 97.821 1.00 73.38 305 GLY A C 1
ATOM 2433 O O . GLY A 1 305 ? -70.929 4.959 99.032 1.00 73.38 305 GLY A O 1
ATOM 2434 N N . LYS A 1 306 ? -71.796 4.942 96.970 1.00 76.00 306 LYS A N 1
ATOM 2435 C CA . LYS A 1 306 ? -73.189 5.121 97.425 1.00 76.00 306 LYS A CA 1
ATOM 2436 C C . LYS A 1 306 ? -73.680 3.963 98.301 1.00 76.00 306 LYS A C 1
ATOM 2438 O O . LYS A 1 306 ? -74.453 4.186 99.227 1.00 76.00 306 LYS A O 1
ATOM 2443 N N . ALA A 1 307 ? -73.267 2.729 98.009 1.00 65.94 307 ALA A N 1
ATOM 2444 C CA . ALA A 1 307 ? -73.602 1.569 98.831 1.00 65.94 307 ALA A CA 1
ATOM 2445 C C . ALA A 1 307 ? -72.893 1.602 100.198 1.00 65.94 307 ALA A C 1
ATOM 2447 O O . ALA A 1 307 ? -73.486 1.192 101.196 1.00 65.94 307 ALA A O 1
ATOM 2448 N N . ASP A 1 308 ? -71.664 2.115 100.258 1.00 65.00 308 ASP A N 1
ATOM 2449 C CA . ASP A 1 308 ? -70.933 2.324 101.510 1.00 65.00 308 ASP A CA 1
ATOM 2450 C C . ASP A 1 308 ? -71.517 3.475 102.343 1.00 65.00 308 ASP A C 1
ATOM 2452 O O . ASP A 1 308 ? -71.656 3.316 103.555 1.00 65.00 308 ASP A O 1
ATOM 2456 N N . ASP A 1 309 ? -71.982 4.566 101.729 1.00 68.94 309 ASP A N 1
ATOM 2457 C CA . ASP A 1 309 ? -72.695 5.640 102.441 1.00 68.94 309 ASP A CA 1
ATOM 2458 C C . ASP A 1 309 ? -74.004 5.129 103.080 1.00 68.94 309 ASP A C 1
ATOM 2460 O O . ASP A 1 309 ? -74.313 5.439 104.234 1.00 68.94 309 ASP A O 1
ATOM 2464 N N . VAL A 1 310 ? -74.750 4.269 102.371 1.00 70.69 310 VAL A N 1
ATOM 2465 C CA . VAL A 1 310 ? -75.959 3.605 102.899 1.00 70.69 310 VAL A CA 1
ATOM 2466 C C . VAL A 1 310 ? -75.616 2.641 104.041 1.00 70.69 310 VAL A C 1
ATOM 2468 O O . VAL A 1 310 ? -76.325 2.607 105.049 1.00 70.69 310 VAL A O 1
ATOM 2471 N N . LYS A 1 311 ? -74.515 1.886 103.937 1.00 64.88 311 LYS A N 1
ATOM 2472 C CA . LYS A 1 311 ? -74.032 1.026 105.032 1.00 64.88 311 LYS A CA 1
ATOM 2473 C C . LYS A 1 311 ? -73.566 1.832 106.242 1.00 64.88 311 LYS A C 1
ATOM 2475 O O . LYS A 1 311 ? -73.831 1.416 107.365 1.00 64.88 311 LYS A O 1
ATOM 2480 N N . SER A 1 312 ? -72.912 2.973 106.035 1.00 67.56 312 SER A N 1
ATOM 2481 C CA . SER A 1 312 ? -72.474 3.867 107.111 1.00 67.56 312 SER A CA 1
ATOM 2482 C C . SER A 1 312 ? -73.671 4.490 107.838 1.00 67.56 312 SER A C 1
ATOM 2484 O O . SER A 1 312 ? -73.699 4.506 109.067 1.00 67.56 312 SER A O 1
ATOM 2486 N N . SER A 1 313 ? -74.709 4.907 107.102 1.00 65.81 313 SER A N 1
ATOM 2487 C CA . SER A 1 313 ? -75.993 5.341 107.677 1.00 65.81 313 SER A CA 1
ATOM 2488 C C . SER A 1 313 ? -76.654 4.229 108.501 1.00 65.81 313 SER A C 1
ATOM 2490 O O . SER A 1 313 ? -77.086 4.469 109.626 1.00 65.81 313 SER A O 1
ATOM 2492 N N . ALA A 1 314 ? -76.689 2.997 107.982 1.00 64.38 314 ALA A N 1
ATOM 2493 C CA . ALA A 1 314 ? -77.256 1.847 108.689 1.00 64.38 314 ALA A CA 1
ATOM 2494 C C . ALA A 1 314 ? -76.443 1.456 109.939 1.00 64.38 314 ALA A C 1
ATOM 2496 O O . ALA A 1 314 ? -77.019 1.087 110.962 1.00 64.38 314 ALA A O 1
ATOM 2497 N N . ALA A 1 315 ? -75.113 1.570 109.893 1.00 61.22 315 ALA A N 1
ATOM 2498 C CA . ALA A 1 315 ? -74.237 1.343 111.040 1.00 61.22 315 ALA A CA 1
ATOM 2499 C C . ALA A 1 315 ? -74.450 2.395 112.141 1.00 61.22 315 ALA A C 1
ATOM 2501 O O . ALA A 1 315 ? -74.471 2.053 113.323 1.00 61.22 315 ALA A O 1
ATOM 2502 N N . GLN A 1 316 ? -74.676 3.657 111.766 1.00 65.00 316 GLN A N 1
ATOM 2503 C CA . GLN A 1 316 ? -74.945 4.742 112.710 1.00 65.00 316 GLN A CA 1
ATOM 2504 C C . GLN A 1 316 ? -76.301 4.578 113.423 1.00 65.00 316 GLN A C 1
ATOM 2506 O O . GLN A 1 316 ? -76.411 4.866 114.618 1.00 65.00 316 GLN A O 1
ATOM 2511 N N . ASP A 1 317 ? -77.318 4.051 112.737 1.00 66.69 317 ASP A N 1
ATOM 2512 C CA . ASP A 1 317 ? -78.613 3.715 113.346 1.00 66.69 317 ASP A CA 1
ATOM 2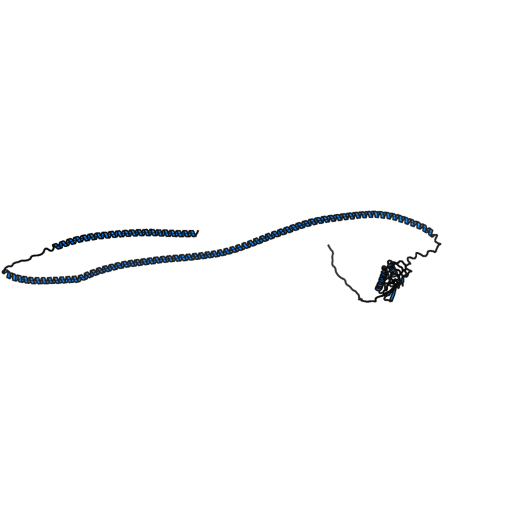513 C C . ASP A 1 317 ? -78.528 2.479 114.257 1.00 66.69 317 ASP A C 1
ATOM 2515 O O . ASP A 1 317 ? -79.101 2.464 115.350 1.00 66.69 317 ASP A O 1
ATOM 2519 N N . MET A 1 318 ? -77.723 1.482 113.879 1.00 64.69 318 MET A N 1
ATOM 2520 C CA . MET A 1 318 ? -77.425 0.314 114.716 1.00 64.69 318 MET A CA 1
ATOM 2521 C C . MET A 1 318 ? -76.685 0.710 116.008 1.00 64.69 318 MET A C 1
ATOM 2523 O O . MET A 1 318 ? -76.959 0.176 117.081 1.00 64.69 318 MET A O 1
ATOM 2527 N N . GLN A 1 319 ? -75.800 1.708 115.938 1.00 64.81 319 GLN A N 1
ATOM 2528 C CA . GLN A 1 319 ? -75.054 2.220 117.090 1.00 64.81 319 GLN A CA 1
ATOM 2529 C C . GLN A 1 319 ? -75.946 2.993 118.080 1.00 64.81 319 GLN A C 1
ATOM 2531 O O . GLN A 1 319 ? -75.750 2.889 119.294 1.00 64.81 319 GLN A O 1
ATOM 2536 N N . LYS A 1 320 ? -76.968 3.713 117.590 1.00 73.06 320 LYS A N 1
ATOM 2537 C CA . LYS A 1 320 ? -78.010 4.327 118.437 1.00 73.06 320 LYS A CA 1
ATOM 2538 C C . LYS A 1 320 ? -78.873 3.276 119.136 1.00 73.06 320 LYS A C 1
ATOM 2540 O O . LYS A 1 320 ? -79.217 3.449 120.303 1.00 73.06 320 LYS A O 1
ATOM 2545 N N . MET A 1 321 ? -79.189 2.181 118.444 1.00 67.56 321 MET A N 1
ATOM 2546 C CA . MET A 1 321 ? -79.924 1.053 119.018 1.00 67.56 321 MET A CA 1
ATOM 2547 C C . MET A 1 321 ? -79.114 0.356 120.123 1.00 67.56 321 MET A C 1
ATOM 2549 O O . MET A 1 321 ? -79.660 0.026 121.173 1.00 67.56 321 MET A O 1
ATOM 2553 N N . ASN A 1 322 ? -77.796 0.226 119.944 1.00 62.03 322 ASN A N 1
ATOM 2554 C CA . ASN A 1 322 ? -76.902 -0.336 120.961 1.00 62.03 322 ASN A CA 1
ATOM 2555 C C . ASN A 1 322 ? -76.825 0.525 122.236 1.00 62.03 322 ASN A C 1
ATOM 2557 O O . ASN A 1 322 ? -76.895 -0.015 123.336 1.00 62.03 322 ASN A O 1
ATOM 2561 N N . HIS A 1 323 ? -76.794 1.857 122.109 1.00 68.00 323 HIS A N 1
ATOM 2562 C CA . HIS A 1 323 ? -76.841 2.761 123.272 1.00 68.00 323 HIS A CA 1
ATOM 2563 C C . HIS A 1 323 ? -78.168 2.657 124.050 1.00 68.00 323 HIS A C 1
ATOM 2565 O O . HIS A 1 323 ? -78.193 2.836 125.267 1.00 68.00 323 HIS A O 1
ATOM 2571 N N . GLN A 1 324 ? -79.284 2.341 123.378 1.00 71.62 324 GLN A N 1
ATOM 2572 C CA . GLN A 1 324 ? -80.554 2.071 124.065 1.00 71.62 324 GLN A CA 1
ATOM 2573 C C . GLN A 1 324 ? -80.529 0.743 124.835 1.00 71.62 324 GLN A C 1
ATOM 2575 O O . GLN A 1 324 ? -81.093 0.668 125.927 1.00 71.62 324 GLN A O 1
ATOM 2580 N N . ILE A 1 325 ? -79.856 -0.280 124.301 1.00 65.12 325 ILE A N 1
ATOM 2581 C CA . ILE A 1 325 ? -79.691 -1.586 124.957 1.00 65.12 325 ILE A CA 1
ATOM 2582 C C . ILE A 1 325 ? -78.802 -1.460 126.204 1.00 65.12 325 ILE A C 1
ATOM 2584 O O . ILE A 1 325 ? -79.171 -1.971 127.261 1.00 65.12 325 ILE A O 1
ATOM 2588 N N . GLU A 1 326 ? -77.695 -0.720 126.130 1.00 62.00 326 GLU A N 1
ATOM 2589 C CA . GLU A 1 326 ? -76.814 -0.462 127.283 1.00 62.00 326 GLU A CA 1
ATOM 2590 C C . GLU A 1 326 ? -77.541 0.322 128.396 1.00 62.00 326 GLU A C 1
ATOM 2592 O O . GLU A 1 326 ? -77.475 -0.048 129.570 1.00 62.00 326 GLU A O 1
ATOM 2597 N N . GLY A 1 327 ? -78.369 1.313 128.039 1.00 68.75 327 GLY A N 1
ATOM 2598 C CA . GLY A 1 327 ? -79.210 2.041 129.001 1.00 68.75 327 GLY A CA 1
ATOM 2599 C C . GLY A 1 327 ? -80.341 1.211 129.635 1.00 68.75 327 GLY A C 1
ATOM 2600 O O . GLY A 1 327 ? -80.851 1.562 130.706 1.00 68.75 327 GLY A O 1
ATOM 2601 N N . MET A 1 328 ? -80.750 0.101 129.008 1.00 64.00 328 MET A N 1
ATOM 2602 C CA . MET A 1 328 ? -81.638 -0.893 129.625 1.00 64.00 328 MET A CA 1
ATOM 2603 C C . MET A 1 328 ? -80.870 -1.825 130.573 1.00 64.00 328 MET A C 1
ATOM 2605 O O . MET A 1 328 ? -81.401 -2.200 131.619 1.00 64.00 328 MET A O 1
ATOM 2609 N N . GLN A 1 329 ? -79.617 -2.155 130.255 1.00 54.47 329 GLN A N 1
ATOM 2610 C CA . GLN A 1 329 ? -78.763 -3.025 131.068 1.00 54.47 329 GLN A CA 1
ATOM 2611 C C . GLN A 1 329 ? -78.309 -2.363 132.381 1.00 54.47 329 GLN A C 1
ATOM 2613 O O . GLN A 1 329 ? -78.282 -3.034 133.412 1.00 54.47 329 GLN A O 1
ATOM 2618 N N . GLU A 1 330 ? -78.040 -1.055 132.417 1.00 61.25 330 GLU A N 1
ATOM 2619 C CA . GLU A 1 330 ? -77.748 -0.336 133.677 1.00 61.25 330 GLU A CA 1
ATOM 2620 C C . GLU A 1 330 ? -78.961 -0.265 134.620 1.00 61.25 330 GLU A C 1
ATOM 2622 O O . GLU A 1 330 ? -78.830 -0.358 135.842 1.00 61.25 330 GLU A O 1
ATOM 2627 N N . ARG A 1 331 ? -80.172 -0.188 134.058 1.00 67.25 331 ARG A N 1
ATOM 2628 C CA . ARG A 1 331 ? -81.428 -0.174 134.823 1.00 67.25 331 ARG A CA 1
ATOM 2629 C C . ARG A 1 331 ? -81.733 -1.530 135.471 1.00 67.25 331 ARG A C 1
ATOM 2631 O O . ARG A 1 331 ? -82.286 -1.578 136.566 1.00 67.25 331 ARG A O 1
ATOM 2638 N N . ILE A 1 332 ? -81.329 -2.621 134.818 1.00 58.94 332 ILE A N 1
ATOM 2639 C CA . ILE A 1 332 ? -81.410 -3.987 135.354 1.00 58.94 332 ILE A CA 1
ATOM 2640 C C . ILE A 1 332 ? -80.390 -4.186 136.489 1.00 58.94 332 ILE A C 1
ATOM 2642 O O . ILE A 1 332 ? -80.741 -4.757 137.519 1.00 58.94 332 ILE A O 1
ATOM 2646 N N . HIS A 1 333 ? -79.170 -3.650 136.366 1.00 60.31 333 HIS A N 1
ATOM 2647 C CA . HIS A 1 333 ? -78.164 -3.727 137.435 1.00 60.31 333 HIS A CA 1
ATOM 2648 C C . HIS A 1 333 ? -78.579 -2.984 138.723 1.00 60.31 333 HIS A C 1
ATOM 2650 O O . HIS A 1 333 ? -78.265 -3.453 139.816 1.00 60.31 333 HIS A O 1
ATOM 2656 N N . GLY A 1 334 ? -79.342 -1.887 138.626 1.00 65.19 334 GLY A N 1
ATOM 2657 C CA . GLY A 1 334 ? -79.877 -1.166 139.794 1.00 65.19 334 GLY A CA 1
ATOM 2658 C C . GLY A 1 334 ? -80.944 -1.940 140.585 1.00 65.19 334 GLY A C 1
ATOM 2659 O O . GLY A 1 334 ? -80.921 -1.940 141.813 1.00 65.19 334 GLY A O 1
ATOM 2660 N N . LEU A 1 335 ? -81.828 -2.674 139.901 1.00 60.12 335 LEU A N 1
ATOM 2661 C CA . LEU A 1 335 ? -82.889 -3.474 140.538 1.00 60.12 335 LEU A CA 1
ATOM 2662 C C . LEU A 1 335 ? -82.361 -4.777 141.174 1.00 60.12 335 LEU A C 1
ATOM 2664 O O . LEU A 1 335 ? -82.948 -5.291 142.125 1.00 60.12 335 LEU A O 1
ATOM 2668 N N . VAL A 1 336 ? -81.221 -5.290 140.698 1.00 59.72 336 VAL A N 1
ATOM 2669 C CA . VAL A 1 336 ? -80.535 -6.468 141.266 1.00 59.72 336 VAL A CA 1
ATOM 2670 C C . VAL A 1 336 ? -79.807 -6.137 142.583 1.00 59.72 336 VAL A C 1
ATOM 2672 O O . VAL A 1 336 ? -79.657 -7.010 143.438 1.00 59.72 336 VAL A O 1
ATOM 2675 N N . ALA A 1 337 ? -79.403 -4.881 142.803 1.00 55.62 337 ALA A N 1
ATOM 2676 C CA . ALA A 1 337 ? -78.749 -4.449 144.043 1.00 55.62 337 ALA A CA 1
ATOM 2677 C C . ALA A 1 337 ? -79.733 -4.270 145.221 1.00 55.62 337 ALA A C 1
ATOM 2679 O O . ALA A 1 337 ? -79.405 -4.642 146.347 1.00 55.62 337 ALA A O 1
ATOM 2680 N N . GLU A 1 338 ? -80.957 -3.788 144.969 1.00 56.22 338 GLU A N 1
ATOM 2681 C CA . GLU A 1 338 ? -82.013 -3.648 145.991 1.00 56.22 338 GLU A CA 1
ATOM 2682 C C . GLU A 1 338 ? -82.612 -4.998 146.432 1.00 56.22 338 GLU A C 1
ATOM 2684 O O . GLU A 1 338 ? -82.968 -5.167 147.598 1.00 56.22 338 GLU A O 1
ATOM 2689 N N . ALA A 1 339 ? -82.636 -6.005 145.552 1.00 54.94 339 ALA A N 1
ATOM 2690 C CA . ALA A 1 339 ? -83.061 -7.367 145.898 1.00 54.94 339 ALA A CA 1
ATOM 2691 C C . ALA A 1 339 ? -82.021 -8.142 146.749 1.00 54.94 339 ALA A C 1
ATOM 2693 O O . ALA A 1 339 ? -82.367 -9.095 147.453 1.00 54.94 339 ALA A O 1
ATOM 2694 N N . ASN A 1 340 ? -80.748 -7.728 146.733 1.00 52.94 340 ASN A N 1
ATOM 2695 C CA . ASN A 1 340 ? -79.641 -8.447 147.378 1.00 52.94 340 ASN A CA 1
ATOM 2696 C C . ASN A 1 340 ? -79.469 -8.160 148.886 1.00 52.94 340 ASN A C 1
ATOM 2698 O O . ASN A 1 340 ? -78.913 -8.996 149.598 1.00 52.94 340 ASN A O 1
ATOM 2702 N N . GLU A 1 341 ? -79.972 -7.041 149.413 1.00 54.44 341 GLU A N 1
ATOM 2703 C CA . GLU A 1 341 ? -79.887 -6.728 150.856 1.00 54.44 341 GLU A CA 1
ATOM 2704 C C . GLU A 1 341 ? -81.059 -7.302 151.681 1.00 54.44 341 GLU A C 1
ATOM 2706 O O . GLU A 1 341 ? -80.890 -7.625 152.857 1.00 54.44 341 GLU A O 1
ATOM 2711 N N . GLU A 1 342 ? -82.220 -7.560 151.069 1.00 51.91 342 GLU A N 1
ATOM 2712 C CA . GLU A 1 342 ? -83.362 -8.208 151.743 1.00 51.91 342 GLU A CA 1
ATOM 2713 C C . GLU A 1 342 ? -83.215 -9.748 151.806 1.00 51.91 342 GLU A C 1
ATOM 2715 O O . GLU A 1 342 ? -83.722 -10.406 152.717 1.00 51.91 342 GLU A O 1
ATOM 2720 N N . THR A 1 343 ? -82.398 -10.323 150.916 1.00 49.06 343 THR A N 1
ATOM 2721 C CA . THR A 1 343 ? -82.073 -11.763 150.854 1.00 49.06 343 THR A CA 1
ATOM 2722 C C . THR A 1 343 ? -81.043 -12.195 151.922 1.00 49.06 343 THR A C 1
ATOM 2724 O O . THR A 1 343 ? -80.978 -13.363 152.310 1.00 49.06 343 THR A O 1
ATOM 2727 N N . LYS A 1 344 ? -80.292 -11.247 152.503 1.00 49.59 344 LYS A N 1
ATOM 2728 C CA . LYS A 1 344 ? -79.251 -11.474 153.531 1.00 49.59 344 LYS A CA 1
ATOM 2729 C C . LYS A 1 344 ? -79.782 -11.748 154.945 1.00 49.59 344 LYS A C 1
ATOM 2731 O O . LYS A 1 344 ? -79.027 -12.205 155.797 1.00 49.59 344 LYS A O 1
ATOM 2736 N N . ARG A 1 345 ? -81.068 -11.489 155.218 1.00 49.09 345 ARG A N 1
ATOM 2737 C CA . ARG A 1 345 ? -81.680 -11.669 156.552 1.00 49.09 345 ARG A CA 1
ATOM 2738 C C . ARG A 1 345 ? -82.502 -12.957 156.723 1.00 49.09 345 ARG A C 1
ATOM 2740 O O . ARG A 1 345 ? -82.955 -13.210 157.834 1.00 49.09 345 ARG A O 1
ATOM 2747 N N . ARG A 1 346 ? -82.693 -13.786 155.681 1.00 45.00 346 ARG A N 1
ATOM 2748 C CA . ARG A 1 346 ? -83.590 -14.969 155.744 1.00 45.00 346 ARG A CA 1
ATOM 2749 C C . ARG A 1 346 ? -82.981 -16.346 155.418 1.00 45.00 346 ARG A C 1
ATOM 2751 O O . ARG A 1 346 ? -83.664 -17.334 155.638 1.00 45.00 346 ARG A O 1
ATOM 2758 N N . MET A 1 347 ? -81.716 -16.464 155.005 1.00 42.94 347 MET A N 1
ATOM 2759 C CA . MET A 1 347 ? -81.066 -17.766 154.707 1.00 42.94 347 MET A CA 1
ATOM 2760 C C . MET A 1 347 ? -79.908 -18.109 155.659 1.00 42.94 347 MET A C 1
ATOM 2762 O O . MET A 1 347 ? -78.856 -18.590 155.253 1.00 42.94 347 MET A O 1
ATOM 2766 N N . GLY A 1 348 ? -80.108 -17.850 156.952 1.00 45.06 348 GLY A N 1
ATOM 2767 C CA . GLY A 1 348 ? -79.236 -18.327 158.030 1.00 45.06 348 GLY A CA 1
ATOM 2768 C C . GLY A 1 348 ? -79.671 -19.656 158.664 1.00 45.06 348 GLY A C 1
ATOM 2769 O O . GLY A 1 348 ? -79.066 -20.042 159.656 1.00 45.06 348 GLY A O 1
ATOM 2770 N N . VAL A 1 349 ? -80.727 -20.331 158.176 1.00 46.12 349 VAL A N 1
ATOM 2771 C CA . VAL A 1 349 ? -81.331 -21.479 158.900 1.00 46.12 349 VAL A CA 1
ATOM 2772 C C . VAL A 1 349 ? -81.742 -22.683 158.022 1.00 46.12 349 VAL A C 1
ATOM 2774 O O . VAL A 1 349 ? -82.187 -23.680 158.569 1.00 46.12 349 VAL A O 1
ATOM 2777 N N . GLU A 1 350 ? -81.518 -22.705 156.702 1.00 38.97 350 GLU A N 1
ATOM 2778 C CA . GLU A 1 350 ? -81.745 -23.932 155.898 1.00 38.97 350 GLU A CA 1
ATOM 2779 C C . GLU A 1 350 ? -80.505 -24.335 155.100 1.00 38.97 350 GLU A C 1
ATOM 2781 O O . GLU A 1 350 ? -80.328 -24.069 153.914 1.00 38.97 350 GLU A O 1
ATOM 2786 N N . MET A 1 351 ? -79.611 -24.957 155.855 1.00 35.94 351 MET A N 1
ATOM 2787 C CA . MET A 1 351 ? -78.464 -25.741 155.436 1.00 35.94 351 MET A CA 1
ATOM 2788 C C . MET A 1 351 ? -78.886 -26.874 154.468 1.00 35.94 351 MET A C 1
ATOM 2790 O O . MET A 1 351 ? -80.013 -27.353 154.508 1.00 35.94 351 MET A O 1
ATOM 2794 N N . GLU A 1 352 ? -77.916 -27.396 153.708 1.00 43.97 352 GLU A N 1
ATOM 2795 C CA . GLU A 1 352 ? -77.806 -28.859 153.548 1.00 43.97 352 GLU A CA 1
ATOM 2796 C C . GLU A 1 352 ? -78.694 -29.570 152.501 1.00 43.97 352 GLU A C 1
ATOM 2798 O O . GLU A 1 352 ? -79.296 -30.595 152.806 1.00 43.97 352 GLU A O 1
ATOM 2803 N N . LEU A 1 353 ? -78.687 -29.139 151.223 1.00 37.88 353 LEU A N 1
ATOM 2804 C CA . LEU A 1 353 ? -79.031 -30.088 150.136 1.00 37.88 353 LEU A CA 1
ATOM 2805 C C . LEU A 1 353 ?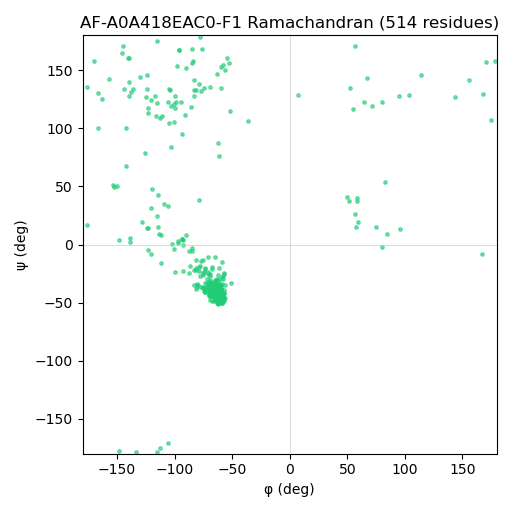 -78.376 -29.927 148.749 1.00 37.88 353 LEU A C 1
ATOM 2807 O O . LEU A 1 353 ? -78.700 -30.722 147.879 1.00 37.88 353 LEU A O 1
ATOM 2811 N N . THR A 1 354 ? -77.443 -29.007 148.480 1.00 36.09 354 THR A N 1
ATOM 2812 C CA . THR A 1 354 ? -76.739 -29.015 147.168 1.00 36.09 354 THR A CA 1
ATOM 2813 C C . THR A 1 354 ? -75.340 -28.385 147.226 1.00 36.09 354 THR A C 1
ATOM 2815 O O . THR A 1 354 ? -74.995 -27.484 146.469 1.00 36.09 354 THR A O 1
ATOM 2818 N N . SER A 1 355 ? -74.488 -28.801 148.161 1.00 38.12 355 SER A N 1
ATOM 2819 C CA . SER A 1 355 ? -73.327 -29.628 147.803 1.00 38.12 355 SER A CA 1
ATOM 2820 C C . SER A 1 355 ? -73.646 -30.621 146.673 1.00 38.12 355 SER A C 1
ATOM 2822 O O . SER A 1 355 ? -74.372 -31.571 146.935 1.00 38.12 355 SER A O 1
ATOM 2824 N N . GLN A 1 356 ? -73.160 -30.386 145.436 1.00 38.66 356 GLN A N 1
ATOM 2825 C CA . GLN A 1 356 ? -72.479 -31.417 144.608 1.00 38.66 356 GLN A CA 1
ATOM 2826 C C . GLN A 1 356 ? -72.236 -31.135 143.107 1.00 38.66 356 GLN A C 1
ATOM 2828 O O . GLN A 1 356 ? -71.500 -31.918 142.520 1.00 38.66 356 GLN A O 1
ATOM 2833 N N . LEU A 1 357 ? -72.723 -30.083 142.432 1.00 37.62 357 LEU A N 1
ATOM 2834 C CA . LEU A 1 357 ? -72.604 -30.055 140.950 1.00 37.62 357 LEU A CA 1
ATOM 2835 C C . LEU A 1 357 ? -72.306 -28.683 140.325 1.00 37.62 357 LEU A C 1
ATOM 2837 O O . LEU A 1 357 ? -73.138 -28.151 139.607 1.00 37.62 357 LEU A O 1
ATOM 2841 N N . LEU A 1 358 ? -71.104 -28.138 140.565 1.00 39.94 358 LEU A N 1
ATOM 2842 C CA . LEU A 1 358 ? -70.272 -27.483 139.523 1.00 39.94 358 LEU A CA 1
ATOM 2843 C C . LEU A 1 358 ? -68.886 -27.007 140.023 1.00 39.94 358 LEU A C 1
ATOM 2845 O O . LEU A 1 358 ? -68.180 -26.296 139.318 1.00 39.94 358 LEU A O 1
ATOM 2849 N N . GLN A 1 359 ? -68.413 -27.494 141.177 1.00 42.50 359 GLN A N 1
ATOM 2850 C CA . GLN A 1 359 ? -66.979 -27.562 141.514 1.00 42.50 359 GLN A CA 1
ATOM 2851 C C . GLN A 1 359 ? -66.309 -28.774 140.816 1.00 42.50 359 GLN A C 1
ATOM 2853 O O . GLN A 1 359 ? -65.503 -29.487 141.408 1.00 42.50 359 GLN A O 1
ATOM 2858 N N . ALA A 1 360 ? -66.704 -29.063 139.571 1.00 40.16 360 ALA A N 1
ATOM 2859 C CA . ALA A 1 360 ? -66.381 -30.304 138.863 1.00 40.16 360 ALA A CA 1
ATOM 2860 C C . ALA A 1 360 ? -66.347 -30.119 137.333 1.00 40.16 360 ALA A C 1
ATOM 2862 O O . ALA A 1 360 ? -66.945 -30.886 136.598 1.00 40.16 360 ALA A O 1
ATOM 2863 N N . SER A 1 361 ? -65.647 -29.100 136.826 1.00 42.12 361 SER A N 1
ATOM 2864 C CA . SER A 1 361 ? -65.229 -29.078 135.405 1.00 42.12 361 SER A CA 1
ATOM 2865 C C . SER A 1 361 ? -63.801 -28.560 135.187 1.00 42.12 361 SER A C 1
ATOM 2867 O O . SER A 1 361 ? -63.346 -28.461 134.053 1.00 42.12 361 SER A O 1
ATOM 2869 N N . TYR A 1 362 ? -63.062 -28.307 136.270 1.00 41.81 362 TYR A N 1
ATOM 2870 C CA . TYR A 1 362 ? -61.602 -28.146 136.255 1.00 41.81 362 TYR A CA 1
ATOM 2871 C C . TYR A 1 362 ? -60.871 -29.294 136.983 1.00 41.81 362 TYR A C 1
ATOM 2873 O O . TYR A 1 362 ? -59.655 -29.258 137.115 1.00 41.81 362 TYR A O 1
ATOM 2881 N N . ASN A 1 363 ? -61.608 -30.346 137.379 1.00 45.41 363 ASN A N 1
ATOM 2882 C CA . ASN A 1 363 ? -61.104 -31.568 138.029 1.00 45.41 363 ASN A CA 1
ATOM 2883 C C . ASN A 1 363 ? -61.568 -32.881 137.341 1.00 45.41 363 ASN A C 1
ATOM 2885 O O . ASN A 1 363 ? -61.499 -33.947 137.945 1.00 45.41 363 ASN A O 1
ATOM 2889 N N . ILE A 1 364 ? -62.011 -32.842 136.073 1.00 44.97 364 ILE A N 1
ATOM 2890 C CA . ILE A 1 364 ? -62.473 -34.038 135.317 1.00 44.97 364 ILE A CA 1
ATOM 2891 C C . ILE A 1 364 ? -61.371 -34.697 134.455 1.00 44.97 364 ILE A C 1
ATOM 2893 O O . ILE A 1 364 ? -61.589 -35.715 133.814 1.00 44.97 364 ILE A O 1
ATOM 2897 N N . LEU A 1 365 ? -60.123 -34.232 134.526 1.00 47.62 365 LEU A N 1
ATOM 2898 C CA . LEU A 1 365 ? -58.966 -34.976 133.994 1.00 47.62 365 LEU A CA 1
ATOM 2899 C C . LEU A 1 365 ? -57.936 -35.271 135.095 1.00 47.62 365 LEU A C 1
ATOM 2901 O O . LEU A 1 365 ? -56.742 -35.316 134.842 1.00 47.62 365 LEU A O 1
ATOM 2905 N N . GLY A 1 366 ? -58.391 -35.448 136.339 1.00 46.19 366 GLY A N 1
ATOM 2906 C CA . GLY A 1 366 ? -57.549 -35.864 137.474 1.00 46.19 366 GLY A CA 1
ATOM 2907 C C . GLY A 1 366 ? -57.846 -37.270 138.009 1.00 46.19 366 GLY A C 1
ATOM 2908 O O . GLY A 1 366 ? -57.023 -37.831 138.728 1.00 46.19 366 GLY A O 1
ATOM 2909 N N . HIS A 1 367 ? -58.995 -37.861 137.653 1.00 45.75 367 HIS A N 1
ATOM 2910 C CA . HIS A 1 367 ? -59.477 -39.116 138.254 1.00 45.75 367 HIS A CA 1
ATOM 2911 C C . HIS A 1 367 ? -59.681 -40.280 137.277 1.00 45.75 367 HIS A C 1
ATOM 2913 O O . HIS A 1 367 ? -59.847 -41.417 137.714 1.00 45.75 367 HIS A O 1
ATOM 2919 N N . HIS A 1 368 ? -59.571 -40.048 135.970 1.00 53.47 368 HIS A N 1
ATOM 2920 C CA . HIS A 1 368 ? -59.582 -41.114 134.973 1.00 53.47 368 HIS A CA 1
ATOM 2921 C C . HIS A 1 368 ? -58.150 -41.345 134.502 1.00 53.47 368 HIS A C 1
ATOM 2923 O O . HIS A 1 368 ? -57.705 -40.767 133.515 1.00 53.47 368 HIS A O 1
ATOM 2929 N N . LYS A 1 369 ? -57.402 -42.154 135.264 1.00 59.56 369 LYS A N 1
ATOM 2930 C CA . LYS A 1 369 ? -56.059 -42.640 134.911 1.00 59.56 369 LYS A CA 1
ATOM 2931 C C . LYS A 1 369 ? -56.124 -43.468 133.618 1.00 59.56 369 LYS A C 1
ATOM 2933 O O . LYS A 1 369 ? -56.120 -44.688 133.667 1.00 59.56 369 LYS A O 1
ATOM 2938 N N . GLY A 1 370 ? -56.245 -42.801 132.474 1.00 63.72 370 GLY A N 1
ATOM 2939 C CA . GLY A 1 370 ? -56.321 -43.433 131.162 1.00 63.72 370 GLY A CA 1
ATOM 2940 C C . GLY A 1 370 ? -57.688 -44.005 130.770 1.00 63.72 370 GLY A C 1
ATOM 2941 O O . GLY A 1 370 ? -57.799 -44.447 129.642 1.00 63.72 370 GLY A O 1
ATOM 2942 N N . HIS A 1 371 ? -58.741 -43.976 131.598 1.00 71.12 371 HIS A N 1
ATOM 2943 C CA . HIS A 1 371 ? -60.063 -44.517 131.220 1.00 71.12 371 HIS A CA 1
ATOM 2944 C C . HIS A 1 371 ? -61.012 -43.463 130.624 1.00 71.12 371 HIS A C 1
ATOM 2946 O O . HIS A 1 371 ? -61.711 -42.769 131.352 1.00 71.12 371 HIS A O 1
ATOM 2952 N N . LEU A 1 372 ? -61.047 -43.366 129.297 1.00 78.19 372 LEU A N 1
ATOM 2953 C CA . LEU A 1 372 ? -61.787 -42.392 128.486 1.00 78.19 372 LEU A CA 1
ATOM 2954 C C . LEU A 1 372 ? -62.798 -43.082 127.547 1.00 78.19 372 LEU A C 1
ATOM 2956 O O . LEU A 1 372 ? -62.858 -42.799 126.349 1.00 78.19 372 LEU A O 1
ATOM 2960 N N . VAL A 1 373 ? -63.579 -44.016 128.088 1.00 80.19 373 VAL A N 1
ATOM 2961 C CA . VAL A 1 373 ? -64.601 -44.768 127.340 1.00 80.19 373 VAL A CA 1
ATOM 2962 C C . VAL A 1 373 ? -65.861 -43.918 127.152 1.00 80.19 373 VAL A C 1
ATOM 2964 O O . VAL A 1 373 ? -66.262 -43.229 128.086 1.00 80.19 373 VAL A O 1
ATOM 2967 N N . ASP A 1 374 ? -66.471 -43.958 125.962 1.00 75.81 374 ASP A N 1
ATOM 2968 C CA . ASP A 1 374 ? -67.722 -43.245 125.614 1.00 75.81 374 ASP A CA 1
ATOM 2969 C C . ASP A 1 374 ? -67.708 -41.742 125.951 1.00 75.81 374 ASP A C 1
ATOM 2971 O O . ASP A 1 374 ? -68.688 -41.129 126.370 1.00 75.81 374 ASP A O 1
ATOM 2975 N N . CYS A 1 375 ? -66.546 -41.121 125.754 1.00 77.56 375 CYS A N 1
ATOM 2976 C CA . CYS A 1 375 ? -66.337 -39.693 125.984 1.00 77.56 375 CYS A CA 1
ATOM 2977 C C . CYS A 1 375 ? -66.626 -38.850 124.730 1.00 77.56 375 CYS A C 1
ATOM 2979 O O . CYS A 1 375 ? -66.333 -37.656 124.707 1.00 77.56 375 CYS A O 1
ATOM 2981 N N . TRP A 1 376 ? -67.178 -39.473 123.681 1.00 78.75 376 TRP A N 1
ATOM 2982 C CA . TRP A 1 376 ? -67.501 -38.862 122.386 1.00 78.75 376 TRP A CA 1
ATOM 2983 C C . TRP A 1 376 ? -66.292 -38.215 121.695 1.00 78.75 376 TRP A C 1
ATOM 2985 O O . TRP A 1 376 ? -66.443 -37.315 120.868 1.00 78.75 376 TRP A O 1
ATOM 2995 N N . LEU A 1 377 ? -65.090 -38.707 121.999 1.00 81.00 377 LEU A N 1
ATOM 2996 C CA . LEU A 1 377 ? -63.835 -38.173 121.484 1.00 81.00 377 LEU A CA 1
ATOM 2997 C C . LEU A 1 377 ? -63.707 -38.448 119.986 1.00 81.00 377 LEU A C 1
ATOM 2999 O O . LEU A 1 377 ? -63.965 -39.556 119.518 1.00 81.00 377 LEU A O 1
ATOM 3003 N N . SER A 1 378 ? -63.275 -37.440 119.241 1.00 82.75 378 SER A N 1
ATOM 3004 C CA . SER A 1 378 ? -63.050 -37.487 117.799 1.00 82.75 378 SER A CA 1
ATOM 3005 C C . SER A 1 378 ? -61.571 -37.294 117.459 1.00 82.75 378 SER A C 1
ATOM 3007 O O . SER A 1 378 ? -60.741 -36.982 118.317 1.00 82.75 378 SER A O 1
ATOM 3009 N N . ASP A 1 379 ? -61.217 -37.417 116.179 1.00 83.06 379 ASP A N 1
ATOM 3010 C CA . ASP A 1 379 ? -59.841 -37.196 115.719 1.00 83.06 379 ASP A CA 1
ATOM 3011 C C . ASP A 1 379 ? -59.287 -35.799 116.076 1.00 83.06 379 ASP A C 1
ATOM 3013 O O . ASP A 1 379 ? -58.070 -35.643 116.196 1.00 83.06 379 ASP A O 1
ATOM 3017 N N . ALA A 1 380 ? -60.158 -34.792 116.258 1.00 77.88 380 ALA A N 1
ATOM 3018 C CA . ALA A 1 380 ? -59.785 -33.425 116.639 1.00 77.88 380 ALA A CA 1
ATOM 3019 C C . ALA A 1 380 ? -59.355 -33.297 118.113 1.00 77.88 380 ALA A C 1
ATOM 3021 O O . ALA A 1 380 ? -58.628 -32.365 118.459 1.00 77.88 380 ALA A O 1
ATOM 3022 N N . ASP A 1 381 ? -59.752 -34.253 118.956 1.00 81.62 381 ASP A N 1
ATOM 3023 C CA . ASP A 1 381 ? -59.509 -34.244 120.402 1.00 81.62 381 ASP A CA 1
ATOM 3024 C C . ASP A 1 381 ? -58.218 -34.995 120.772 1.00 81.62 381 ASP A C 1
ATOM 3026 O O . ASP A 1 381 ? -57.574 -34.712 121.786 1.00 81.62 381 ASP A O 1
ATOM 3030 N N . LEU A 1 382 ? -57.767 -35.909 119.904 1.00 80.31 382 LEU A N 1
ATOM 3031 C CA . LEU A 1 382 ? -56.535 -36.680 120.095 1.00 80.31 382 LEU A CA 1
ATOM 3032 C C . LEU A 1 382 ? -55.271 -35.819 120.281 1.00 80.31 382 LEU A C 1
ATOM 3034 O O . LEU A 1 382 ? -54.457 -36.173 121.133 1.00 80.31 382 LEU A O 1
ATOM 3038 N N . PRO A 1 383 ? -55.062 -34.684 119.582 1.00 76.94 383 PRO A N 1
ATOM 3039 C CA . PRO A 1 383 ? -53.923 -33.803 119.848 1.00 76.94 383 PRO A CA 1
ATOM 3040 C C . PRO A 1 383 ? -53.917 -33.225 121.270 1.00 76.94 383 PRO A C 1
ATOM 3042 O O . PRO A 1 383 ? -52.846 -33.047 121.856 1.00 76.94 383 PRO A O 1
ATOM 3045 N N . ILE A 1 384 ? -55.097 -32.944 121.837 1.00 75.06 384 ILE A N 1
ATOM 3046 C CA . ILE A 1 384 ? -55.242 -32.434 123.208 1.00 75.06 384 ILE A CA 1
ATOM 3047 C C . ILE A 1 384 ? -54.867 -33.540 124.199 1.00 75.06 384 ILE A C 1
ATOM 3049 O O . ILE A 1 384 ? -54.082 -33.299 125.117 1.00 75.06 384 ILE A O 1
ATOM 3053 N N . LEU A 1 385 ? -55.330 -34.770 123.955 1.00 74.12 385 LEU A N 1
ATOM 3054 C CA . LEU A 1 385 ? -54.965 -35.944 124.752 1.00 74.12 385 LEU A CA 1
ATOM 3055 C C . LEU A 1 385 ? -53.469 -36.263 124.672 1.00 74.12 385 LEU A C 1
ATOM 3057 O O . LEU A 1 385 ? -52.843 -36.504 125.700 1.00 74.12 385 LEU A O 1
ATOM 3061 N N . VAL A 1 386 ? -52.859 -36.185 123.485 1.00 73.31 386 VAL A N 1
ATOM 3062 C CA . VAL A 1 386 ? -51.408 -36.358 123.311 1.00 73.31 386 VAL A CA 1
ATOM 3063 C C . VAL A 1 386 ? -50.635 -35.349 124.157 1.00 73.31 386 VAL A C 1
ATOM 3065 O O . VAL A 1 386 ? -49.700 -35.740 124.850 1.00 73.31 386 VAL A O 1
ATOM 3068 N N . ARG A 1 387 ? -51.036 -34.070 124.169 1.00 71.50 387 ARG A N 1
ATOM 3069 C CA . ARG A 1 387 ? -50.386 -33.052 125.014 1.00 71.50 387 ARG A CA 1
ATOM 3070 C C . ARG A 1 387 ? -50.592 -33.307 126.505 1.00 71.50 387 ARG A C 1
ATOM 3072 O O . ARG A 1 387 ? -49.648 -33.125 127.267 1.00 71.50 387 ARG A O 1
ATOM 3079 N N . TYR A 1 388 ? -51.792 -33.724 126.904 1.00 72.62 388 TYR A N 1
ATOM 3080 C CA . TYR A 1 388 ? -52.108 -34.057 128.291 1.00 72.62 388 TYR A CA 1
ATOM 3081 C C . TYR A 1 388 ? -51.255 -35.236 128.788 1.00 72.62 388 TYR A C 1
ATOM 3083 O O . TYR A 1 388 ? -50.544 -35.093 129.777 1.00 72.62 388 TYR A O 1
ATOM 3091 N N . PHE A 1 389 ? -51.215 -36.357 128.059 1.00 69.75 389 PHE A N 1
ATOM 3092 C CA . PHE A 1 389 ? -50.423 -37.531 128.448 1.00 69.75 389 PHE A CA 1
ATOM 3093 C C . PHE A 1 389 ? -48.907 -37.297 128.344 1.00 69.75 389 PHE A C 1
ATOM 3095 O O . PHE A 1 389 ? -48.151 -37.835 129.145 1.00 69.75 389 PHE A O 1
ATOM 3102 N N . GLN A 1 390 ? -48.440 -36.446 127.422 1.00 67.88 390 GLN A N 1
ATOM 3103 C CA . GLN A 1 390 ? -47.030 -36.031 127.362 1.00 67.88 390 GLN A CA 1
ATOM 3104 C C . GLN A 1 390 ? -46.582 -35.169 128.551 1.00 67.88 390 GLN A C 1
ATOM 3106 O O . GLN A 1 390 ? -45.371 -35.044 128.757 1.00 67.88 390 GLN A O 1
ATOM 3111 N N . ALA A 1 391 ? -47.528 -34.557 129.269 1.00 65.69 391 ALA A N 1
ATOM 3112 C CA . ALA A 1 391 ? -47.292 -33.711 130.436 1.00 65.69 391 ALA A CA 1
ATOM 3113 C C . ALA A 1 391 ? -47.466 -34.457 131.772 1.00 65.69 391 ALA A C 1
ATOM 3115 O O . ALA A 1 391 ? -47.327 -33.841 132.825 1.00 65.69 391 ALA A O 1
ATOM 3116 N N . LEU A 1 392 ? -47.774 -35.760 131.748 1.00 66.50 392 LEU A N 1
ATOM 3117 C CA . LEU A 1 392 ? -47.831 -36.581 132.954 1.00 66.50 392 LEU A CA 1
ATOM 3118 C C . LEU A 1 392 ? -46.435 -37.075 133.343 1.00 66.50 392 LEU A C 1
ATOM 3120 O O . LEU A 1 392 ? -45.711 -37.639 132.524 1.00 66.50 392 LEU A O 1
ATOM 3124 N N . ASP A 1 393 ? -46.105 -36.930 134.625 1.00 59.03 393 ASP A N 1
ATOM 3125 C CA . ASP A 1 393 ? -44.828 -37.375 135.196 1.00 59.03 393 ASP A CA 1
ATOM 3126 C C . ASP A 1 393 ? -44.829 -38.862 135.620 1.00 59.03 393 ASP A C 1
ATOM 3128 O O . ASP A 1 393 ? -43.800 -39.387 136.044 1.00 59.03 393 ASP A O 1
ATOM 3132 N N . SER A 1 394 ? -45.962 -39.570 135.490 1.00 60.06 394 SER A N 1
ATOM 3133 C CA . SER A 1 394 ? -46.109 -40.992 135.844 1.00 60.06 394 SER A CA 1
ATOM 3134 C C . SER A 1 394 ? -46.615 -41.843 134.666 1.00 60.06 394 SER A C 1
ATOM 3136 O O . SER A 1 394 ? -47.609 -41.449 134.049 1.00 60.06 394 SER A O 1
ATOM 3138 N N . PRO A 1 395 ? -46.016 -43.019 134.376 1.00 61.88 395 PRO A N 1
ATOM 3139 C CA . PRO A 1 395 ? -46.542 -43.940 133.368 1.00 61.88 395 PRO A CA 1
ATOM 3140 C C . PRO A 1 395 ? -47.933 -44.463 133.768 1.00 61.88 395 PRO A C 1
ATOM 3142 O O . PRO A 1 395 ? -48.243 -44.612 134.950 1.00 61.88 395 PRO A O 1
ATOM 3145 N N . LEU A 1 396 ? -48.780 -44.701 132.772 1.00 67.12 396 LEU A N 1
ATOM 3146 C CA . LEU A 1 396 ? -50.167 -45.141 132.881 1.00 67.12 396 LEU A CA 1
ATOM 3147 C C . LEU A 1 396 ? -50.296 -46.518 132.241 1.00 67.12 396 LEU A C 1
ATOM 3149 O O . LEU A 1 396 ? -50.252 -46.615 131.029 1.00 67.12 396 LEU A O 1
ATOM 3153 N N . ASP A 1 397 ? -50.520 -47.581 133.003 1.00 68.81 397 ASP A N 1
ATOM 3154 C CA . ASP A 1 397 ? -50.456 -48.937 132.435 1.00 68.81 397 ASP A CA 1
ATOM 3155 C C . ASP A 1 397 ? -51.472 -49.199 131.305 1.00 68.81 397 ASP A C 1
ATOM 3157 O O . ASP A 1 397 ? -51.181 -49.966 130.385 1.00 68.81 397 ASP A O 1
ATOM 3161 N N . VAL A 1 398 ? -52.639 -48.542 131.325 1.00 78.06 398 VAL A N 1
ATOM 3162 C CA . VAL A 1 398 ? -53.703 -48.724 130.325 1.00 78.06 398 VAL A CA 1
ATOM 3163 C C . VAL A 1 398 ? -54.289 -47.382 129.887 1.00 78.06 398 VAL A C 1
ATOM 3165 O O . VAL A 1 398 ? -54.635 -46.548 130.722 1.00 78.06 398 VAL A O 1
ATOM 3168 N N . LEU A 1 399 ? -54.446 -47.198 128.574 1.00 83.62 399 LEU A N 1
ATOM 3169 C CA . LEU A 1 399 ? -55.243 -46.130 127.971 1.00 83.62 399 LEU A CA 1
ATOM 3170 C C . LEU A 1 399 ? -56.477 -46.734 127.302 1.00 83.62 399 LEU A C 1
ATOM 3172 O O . LEU A 1 399 ? -56.382 -47.423 126.293 1.00 83.62 399 LEU A O 1
ATOM 3176 N N . ASP A 1 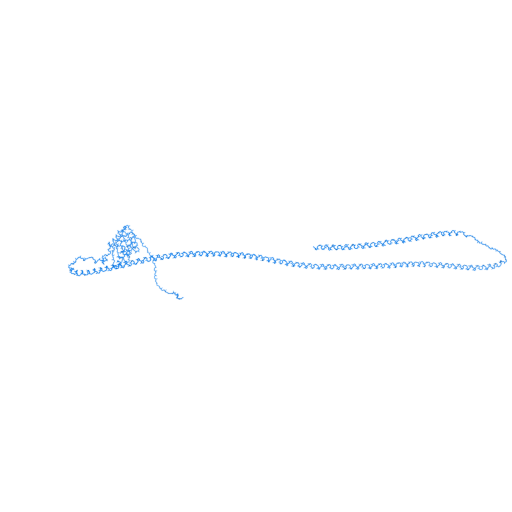400 ? -57.642 -46.474 127.864 1.00 84.25 400 ASP A N 1
ATOM 3177 C CA . ASP A 1 400 ? -58.916 -47.004 127.421 1.00 84.25 400 ASP A CA 1
ATOM 3178 C C . ASP A 1 400 ? -59.727 -45.939 126.689 1.00 84.25 400 ASP A C 1
ATOM 3180 O O . ASP A 1 400 ? -60.266 -45.026 127.298 1.00 84.25 400 ASP A O 1
ATOM 3184 N N . LEU A 1 401 ? -59.783 -46.048 125.369 1.00 85.50 401 LEU A N 1
ATOM 3185 C CA . LEU A 1 401 ? -60.459 -45.132 124.451 1.00 85.50 401 LEU A CA 1
ATOM 3186 C C . LEU A 1 401 ? -61.628 -45.823 123.739 1.00 85.50 401 LEU A C 1
ATOM 3188 O O . LEU A 1 401 ? -62.019 -45.420 122.639 1.00 85.50 401 LEU A O 1
ATOM 3192 N N . ARG A 1 402 ? -62.194 -46.869 124.345 1.00 87.62 402 ARG A N 1
ATOM 3193 C CA . ARG A 1 402 ? -63.318 -47.606 123.763 1.00 87.62 402 ARG A CA 1
ATOM 3194 C C . ARG A 1 402 ? -64.552 -46.737 123.521 1.00 87.62 402 ARG A C 1
ATOM 3196 O O . ARG A 1 402 ? -64.772 -45.754 124.225 1.00 87.62 402 ARG A O 1
ATOM 3203 N N . SER A 1 403 ? -65.360 -47.121 122.538 1.00 84.56 403 SER A N 1
ATOM 3204 C CA . SER A 1 403 ? -66.669 -46.512 122.257 1.00 84.56 403 SER A CA 1
ATOM 3205 C C . SER A 1 403 ? -66.577 -45.005 121.966 1.00 84.56 403 SER A C 1
ATOM 3207 O O . SER A 1 403 ? -67.392 -44.213 122.424 1.00 84.56 403 SER A O 1
ATOM 3209 N N . ASN A 1 404 ? -65.555 -44.583 121.216 1.00 85.50 404 ASN A N 1
ATOM 3210 C CA . ASN A 1 404 ? -65.375 -43.194 120.784 1.00 85.50 404 ASN A CA 1
ATOM 3211 C C . ASN A 1 404 ? -65.535 -43.065 119.256 1.00 85.50 404 ASN A C 1
ATOM 3213 O O . ASN A 1 404 ? -65.913 -44.000 118.551 1.00 85.50 404 ASN A O 1
ATOM 3217 N N . ARG A 1 405 ? -65.301 -41.867 118.712 1.00 87.50 405 ARG A N 1
ATOM 3218 C CA . ARG A 1 405 ? -65.468 -41.541 117.286 1.00 87.50 405 ARG A CA 1
ATOM 3219 C C . ARG A 1 405 ? -64.130 -41.416 116.555 1.00 87.50 405 ARG A C 1
ATOM 3221 O O . ARG A 1 405 ? -63.998 -40.596 115.647 1.00 87.50 405 ARG A O 1
ATOM 3228 N N . ILE A 1 406 ? -63.135 -42.205 116.960 1.00 87.25 406 ILE A N 1
ATOM 3229 C CA . ILE A 1 406 ? -61.798 -42.178 116.359 1.00 87.25 406 ILE A CA 1
ATOM 3230 C C . ILE A 1 406 ? -61.828 -42.918 115.020 1.00 87.25 406 ILE A C 1
ATOM 3232 O O . ILE A 1 406 ? -62.344 -44.034 114.935 1.00 87.25 406 ILE A O 1
ATOM 3236 N N . THR A 1 407 ? -61.265 -42.308 113.979 1.00 88.81 407 THR A N 1
ATOM 3237 C CA . THR A 1 407 ? -61.216 -42.874 112.622 1.00 88.81 407 THR A CA 1
ATOM 3238 C C . THR A 1 407 ? -59.780 -43.172 112.182 1.00 88.81 407 THR A C 1
ATOM 3240 O O . THR A 1 407 ? -58.814 -42.926 112.911 1.00 88.81 407 THR A O 1
ATOM 3243 N N . ASP A 1 408 ? -59.604 -43.658 110.949 1.00 87.19 408 ASP A N 1
ATOM 3244 C CA . ASP A 1 408 ? -58.286 -43.855 110.327 1.00 87.19 408 ASP A CA 1
ATOM 3245 C C . ASP A 1 408 ? -57.397 -42.604 110.400 1.00 87.19 408 ASP A C 1
ATOM 3247 O O . ASP A 1 408 ? -56.181 -42.719 110.556 1.00 87.19 408 ASP A O 1
ATOM 3251 N N . HIS A 1 409 ? -57.975 -41.399 110.344 1.00 84.94 409 HIS A N 1
ATOM 3252 C CA . HIS A 1 409 ? -57.216 -40.151 110.448 1.00 84.94 409 HIS A CA 1
ATOM 3253 C C . HIS A 1 409 ? -56.640 -39.898 111.847 1.00 84.94 409 HIS A C 1
ATOM 3255 O O . HIS A 1 409 ? -55.617 -39.212 111.964 1.00 84.94 409 HIS A O 1
ATOM 3261 N N . GLY A 1 410 ? -57.247 -40.463 112.891 1.00 82.94 410 GLY A N 1
ATOM 3262 C CA . GLY A 1 410 ? -56.772 -40.394 114.269 1.00 82.94 410 GLY A CA 1
ATOM 3263 C C . GLY A 1 410 ? -55.559 -41.286 114.552 1.00 82.94 410 GLY A C 1
ATOM 3264 O O . GLY A 1 410 ? -54.750 -40.961 115.423 1.00 82.94 410 GLY A O 1
ATOM 3265 N N . THR A 1 411 ? -55.352 -42.350 113.767 1.00 83.75 411 THR A N 1
ATOM 3266 C CA . THR A 1 411 ? -54.264 -43.335 113.967 1.00 83.75 411 THR A CA 1
ATOM 3267 C C . THR A 1 411 ? -52.864 -42.714 113.998 1.00 83.75 411 THR A C 1
ATOM 3269 O O . THR A 1 411 ? -52.021 -43.113 114.801 1.00 83.75 411 THR A O 1
ATOM 3272 N N . LYS A 1 412 ? -52.623 -41.658 113.210 1.00 82.44 412 LYS A N 1
ATOM 3273 C CA . LYS A 1 412 ? -51.354 -40.909 113.215 1.00 82.44 412 LYS A CA 1
ATOM 3274 C C . LYS A 1 412 ? -51.050 -40.238 114.560 1.00 82.44 412 LYS A C 1
ATOM 3276 O O . LYS A 1 412 ? -49.884 -40.098 114.914 1.00 82.44 412 LYS A O 1
ATOM 3281 N N . HIS A 1 413 ? -52.079 -39.822 115.302 1.00 81.62 413 HIS A N 1
ATOM 3282 C CA . HIS A 1 413 ? -51.928 -39.226 116.630 1.00 81.62 413 HIS A CA 1
ATOM 3283 C C . HIS A 1 413 ? -51.791 -40.308 117.705 1.00 81.62 413 HIS A C 1
ATOM 3285 O O . HIS A 1 413 ? -51.001 -40.139 118.628 1.00 81.62 413 HIS A O 1
ATOM 3291 N N . LEU A 1 414 ? -52.470 -41.450 117.544 1.00 82.69 414 LEU A N 1
ATOM 3292 C CA . LEU A 1 414 ? -52.283 -42.623 118.406 1.00 82.69 414 LEU A CA 1
ATOM 3293 C C . LEU A 1 414 ? -50.841 -43.158 118.335 1.00 82.69 414 LEU A C 1
ATOM 3295 O O . LEU A 1 414 ? -50.255 -43.470 119.366 1.00 82.69 414 LEU A O 1
ATOM 3299 N N . LEU A 1 415 ? -50.211 -43.151 117.154 1.00 78.69 415 LEU A N 1
ATOM 3300 C CA . LEU A 1 415 ? -48.787 -43.489 116.996 1.00 78.69 415 LEU A CA 1
ATOM 3301 C C . LEU A 1 415 ? -47.848 -42.593 117.823 1.00 78.69 415 LEU A C 1
ATOM 3303 O O . LEU A 1 415 ? -46.786 -43.045 118.250 1.00 78.69 415 LEU A O 1
ATOM 3307 N N . LEU A 1 416 ? -48.220 -41.334 118.084 1.00 77.19 416 LEU A N 1
ATOM 3308 C CA . LEU A 1 416 ? -47.421 -40.431 118.923 1.00 77.19 416 LEU A CA 1
ATOM 3309 C C . LEU A 1 416 ? -47.450 -40.830 120.406 1.00 77.19 416 LEU A C 1
ATOM 3311 O O . LEU A 1 416 ? -46.511 -40.499 121.128 1.00 77.19 416 LEU A O 1
ATOM 3315 N N . LEU A 1 417 ? -48.485 -41.551 120.850 1.00 73.06 417 LEU A N 1
ATOM 3316 C CA . LEU A 1 417 ? -48.601 -42.079 122.216 1.00 73.06 417 LEU A CA 1
ATOM 3317 C C . LEU A 1 417 ? -47.758 -43.345 122.434 1.00 73.06 417 LEU A C 1
ATOM 3319 O O . LEU A 1 417 ? -47.445 -43.688 123.569 1.00 73.06 417 LEU A O 1
ATOM 3323 N N . VAL A 1 418 ? -47.378 -44.023 121.349 1.00 71.75 418 VAL A N 1
ATOM 3324 C CA . VAL A 1 418 ? -46.743 -45.352 121.347 1.00 71.75 418 VAL A CA 1
ATOM 3325 C C . VAL A 1 418 ? -45.223 -45.285 121.112 1.00 71.75 418 VAL A C 1
ATOM 3327 O O . VAL A 1 418 ? -44.532 -46.299 121.102 1.00 71.75 418 VAL A O 1
ATOM 3330 N N . GLN A 1 419 ? -44.647 -44.091 120.946 1.00 69.56 419 GLN A N 1
ATOM 3331 C CA . GLN A 1 419 ? -43.225 -43.953 120.624 1.00 69.56 419 GLN A CA 1
ATOM 3332 C C . GLN A 1 419 ? -42.295 -44.578 121.695 1.00 69.56 419 GLN A C 1
ATOM 3334 O O . GLN A 1 419 ? -42.418 -44.246 122.880 1.00 69.56 419 GLN A O 1
ATOM 3339 N N . PRO A 1 420 ? -41.257 -45.354 121.299 1.00 58.97 420 PRO A N 1
ATOM 3340 C CA . PRO A 1 420 ? -40.389 -46.103 122.222 1.00 58.97 420 PRO A CA 1
ATOM 3341 C C . PRO A 1 420 ? -39.686 -45.261 123.297 1.00 58.97 420 PRO A C 1
ATOM 3343 O O . PRO A 1 420 ? -39.297 -45.769 124.346 1.00 58.97 420 PRO A O 1
ATOM 3346 N N . ARG A 1 421 ? -39.491 -43.958 123.044 1.00 57.38 421 ARG A N 1
ATOM 3347 C CA . ARG A 1 421 ? -38.807 -43.038 123.970 1.00 57.38 421 ARG A CA 1
ATOM 3348 C C . ARG A 1 421 ? -39.656 -42.624 125.173 1.00 57.38 421 ARG A C 1
ATOM 3350 O O . ARG A 1 421 ? -39.101 -42.052 126.106 1.00 57.38 421 ARG A O 1
ATOM 3357 N N . ARG A 1 422 ? -40.967 -42.875 125.151 1.00 59.25 422 ARG A N 1
ATOM 3358 C CA . ARG A 1 422 ? -41.912 -42.522 126.219 1.00 59.25 422 ARG A CA 1
ATOM 3359 C C . ARG A 1 422 ? -43.063 -43.526 126.265 1.00 59.25 422 ARG A C 1
ATOM 3361 O O . ARG A 1 422 ? -44.215 -43.118 126.228 1.00 59.25 422 ARG A O 1
ATOM 3368 N N . ALA A 1 423 ? -42.757 -44.824 126.290 1.00 57.06 423 ALA A N 1
ATOM 3369 C CA . ALA A 1 423 ? -43.767 -45.870 126.436 1.00 57.06 423 ALA A CA 1
ATOM 3370 C C . ALA A 1 423 ? -44.483 -45.706 127.788 1.00 57.06 423 ALA A C 1
ATOM 3372 O O . ALA A 1 423 ? -44.038 -46.227 128.808 1.00 57.06 423 ALA A O 1
ATOM 3373 N N . LEU A 1 424 ? -45.536 -44.887 127.793 1.00 61.19 424 LEU A N 1
ATOM 3374 C CA . LEU A 1 424 ? -46.315 -44.565 128.980 1.00 61.19 424 LEU A CA 1
ATOM 3375 C C . LEU A 1 424 ? -47.328 -45.666 129.279 1.00 61.19 424 LEU A C 1
ATOM 3377 O O . LEU A 1 424 ? -47.728 -45.748 130.428 1.00 61.19 424 LEU A O 1
ATOM 3381 N N . PHE A 1 425 ? -47.682 -46.501 128.291 1.00 67.62 425 PHE A N 1
ATOM 3382 C CA . PHE A 1 425 ? -48.766 -47.484 128.361 1.00 67.62 425 PHE A CA 1
ATOM 3383 C C . PHE A 1 425 ? -48.303 -48.907 128.050 1.00 67.62 425 PHE A C 1
ATOM 3385 O O . PHE A 1 425 ? -47.432 -49.106 127.203 1.00 67.62 425 PHE A O 1
ATOM 3392 N N . MET A 1 426 ? -48.917 -49.894 128.709 1.00 66.69 426 MET A N 1
ATOM 3393 C CA . MET A 1 426 ? -48.787 -51.324 128.394 1.00 66.69 426 MET A CA 1
ATOM 3394 C C . MET A 1 426 ? -49.972 -51.858 127.580 1.00 66.69 426 MET A C 1
ATOM 3396 O O . MET A 1 426 ? -49.827 -52.847 126.863 1.00 66.69 426 MET A O 1
ATOM 3400 N N . SER A 1 427 ? -51.136 -51.204 127.652 1.00 78.00 427 SER A N 1
ATOM 3401 C CA . SER A 1 427 ? -52.306 -51.537 126.834 1.00 78.00 427 SER A CA 1
ATOM 3402 C C . SER A 1 427 ? -53.025 -50.285 126.343 1.00 78.00 427 SER A C 1
ATOM 3404 O O . SER A 1 427 ? -53.206 -49.337 127.105 1.00 78.00 427 SER A O 1
ATOM 3406 N N . ILE A 1 428 ? -53.478 -50.288 125.091 1.00 86.50 428 ILE A N 1
ATOM 3407 C CA . ILE A 1 428 ? -54.361 -49.261 124.534 1.00 86.50 428 ILE A CA 1
ATOM 3408 C C . ILE A 1 428 ? -55.618 -49.946 123.997 1.00 86.50 428 ILE A C 1
ATOM 3410 O O . ILE A 1 428 ? -55.547 -50.759 123.080 1.00 86.50 428 ILE A O 1
ATOM 3414 N N . ASN A 1 429 ? -56.771 -49.616 124.562 1.00 87.06 429 ASN A N 1
ATOM 3415 C CA . ASN A 1 429 ? -58.054 -50.202 124.194 1.00 87.06 429 ASN A CA 1
ATOM 3416 C C . ASN A 1 429 ? -58.788 -49.228 123.263 1.00 87.06 429 ASN A C 1
ATOM 3418 O O . ASN A 1 429 ? -59.079 -48.100 123.648 1.00 87.06 429 ASN A O 1
ATOM 3422 N N . LEU A 1 430 ? -59.051 -49.638 122.028 1.00 87.25 430 LEU A N 1
ATOM 3423 C CA . LEU A 1 430 ? -59.665 -48.835 120.964 1.00 87.25 430 LEU A CA 1
ATOM 3424 C C . LEU A 1 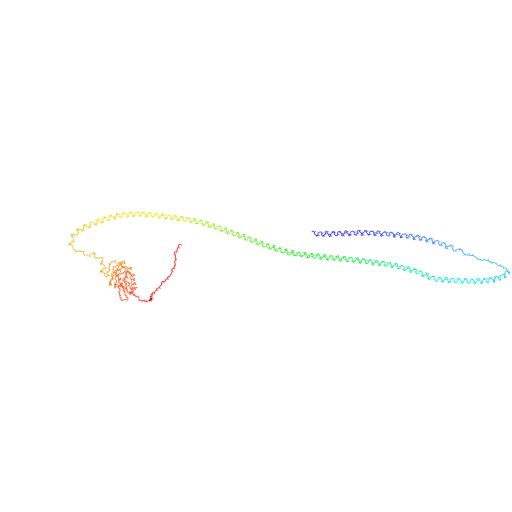430 ? -60.935 -49.484 120.412 1.00 87.25 430 LEU A C 1
ATOM 3426 O O . LEU A 1 430 ? -61.414 -49.095 119.348 1.00 87.25 430 LEU A O 1
ATOM 3430 N N . GLN A 1 431 ? -61.486 -50.475 121.103 1.00 86.94 431 GLN A N 1
ATOM 3431 C CA . GLN A 1 431 ? -62.686 -51.184 120.679 1.00 86.94 431 GLN A CA 1
ATOM 3432 C C . GLN A 1 431 ? -63.861 -50.226 120.449 1.00 86.94 431 GLN A C 1
ATOM 3434 O O . GLN A 1 431 ? -63.945 -49.177 121.083 1.00 86.94 431 GLN A O 1
ATOM 3439 N N . GLU A 1 432 ? -64.767 -50.581 119.538 1.00 81.50 432 GLU A N 1
ATOM 3440 C CA . GLU A 1 432 ? -65.975 -49.788 119.243 1.00 81.50 432 GLU A CA 1
ATOM 3441 C C . GLU A 1 432 ? -65.682 -48.343 118.793 1.00 81.50 432 GLU A C 1
ATOM 3443 O O . GLU A 1 432 ? -66.394 -47.402 119.133 1.00 81.50 432 GLU A O 1
ATOM 3448 N N . ASN A 1 433 ? -64.618 -48.162 118.014 1.00 84.12 433 ASN A N 1
ATOM 3449 C CA . ASN A 1 433 ? -64.352 -46.929 117.278 1.00 84.12 433 ASN A CA 1
ATOM 3450 C C . ASN A 1 433 ? -64.647 -47.136 115.775 1.00 84.12 433 ASN A C 1
ATOM 3452 O O . ASN A 1 433 ? -65.215 -48.148 115.353 1.00 84.12 433 ASN A O 1
ATOM 3456 N N . TYR A 1 434 ? -64.275 -46.167 114.938 1.00 86.56 434 TYR A N 1
ATOM 3457 C CA . TYR A 1 434 ? -64.506 -46.184 113.490 1.00 86.56 434 TYR A CA 1
ATOM 3458 C C . TYR A 1 434 ? -63.200 -46.378 112.704 1.00 86.56 434 TYR A C 1
ATOM 3460 O O . TYR A 1 434 ? -63.032 -45.818 111.617 1.00 86.56 434 TYR A O 1
ATOM 3468 N N . ILE A 1 435 ? -62.264 -47.163 113.246 1.00 85.75 435 ILE A N 1
ATOM 3469 C CA . ILE A 1 435 ? -60.991 -47.473 112.585 1.00 85.75 435 ILE A CA 1
ATOM 3470 C C . ILE A 1 435 ? -61.206 -48.637 111.610 1.00 85.75 435 ILE A C 1
ATOM 3472 O O . ILE A 1 435 ? -61.744 -49.681 111.968 1.00 85.75 435 ILE A O 1
ATOM 3476 N N . SER A 1 436 ? -60.802 -48.464 110.358 1.00 85.75 436 SER A N 1
ATOM 3477 C CA . SER A 1 436 ? -60.923 -49.481 109.317 1.00 85.75 436 SER A CA 1
ATOM 3478 C C . SER A 1 436 ? -59.746 -50.470 109.340 1.00 85.75 436 SER A C 1
ATOM 3480 O O . SER A 1 436 ? -58.694 -50.190 109.931 1.00 85.75 436 SER A O 1
ATOM 3482 N N . PRO A 1 437 ? -59.829 -51.597 108.603 1.00 82.25 437 PRO A N 1
ATOM 3483 C CA . PRO A 1 437 ? -58.704 -52.518 108.452 1.00 82.25 437 PRO A CA 1
ATOM 3484 C C . PRO A 1 437 ? -57.446 -51.860 107.865 1.00 82.25 437 PRO A C 1
ATOM 3486 O O . PRO A 1 437 ? -56.327 -52.300 108.130 1.00 82.25 437 PRO A O 1
ATOM 3489 N N . GLN A 1 438 ? -57.609 -50.797 107.067 1.00 81.44 438 GLN A N 1
ATOM 3490 C CA . GLN A 1 438 ? -56.487 -50.034 106.525 1.00 81.44 438 GLN A CA 1
ATOM 3491 C C . GLN A 1 438 ? -55.836 -49.153 107.599 1.00 81.44 438 GLN A C 1
ATOM 3493 O O . GLN A 1 438 ? -54.609 -49.094 107.654 1.00 81.44 438 GLN A O 1
ATOM 3498 N N . GLY A 1 439 ? -56.627 -48.528 108.478 1.00 82.69 439 GLY A N 1
ATOM 3499 C CA . GLY A 1 439 ? -56.122 -47.784 109.634 1.00 82.69 439 GLY A CA 1
ATOM 3500 C C . GLY A 1 439 ? -55.337 -48.666 110.606 1.00 82.69 439 GLY A C 1
ATOM 3501 O O . GLY A 1 439 ? -54.265 -48.275 111.064 1.00 82.69 439 GLY A O 1
ATOM 3502 N N . ILE A 1 440 ? -55.804 -49.896 110.845 1.00 83.56 440 ILE A N 1
ATOM 3503 C CA . ILE A 1 440 ? -55.106 -50.880 111.692 1.00 83.56 440 ILE A CA 1
ATOM 3504 C C . ILE A 1 440 ? -53.764 -51.295 111.067 1.00 83.56 440 ILE A C 1
ATOM 3506 O O . ILE A 1 440 ? -52.750 -51.333 111.762 1.00 83.56 440 ILE A O 1
ATOM 3510 N N . ARG A 1 441 ? -53.714 -51.536 109.747 1.00 81.94 441 ARG A N 1
ATOM 3511 C CA . ARG A 1 441 ? -52.446 -51.803 109.040 1.00 81.94 441 ARG A CA 1
ATOM 3512 C C . ARG A 1 441 ? -51.475 -50.627 109.124 1.00 81.94 441 ARG A C 1
ATOM 3514 O O . ARG A 1 441 ? -50.292 -50.842 109.355 1.00 81.94 441 ARG A O 1
ATOM 3521 N N . LEU A 1 442 ? -51.963 -49.395 108.971 1.00 82.44 442 LEU A N 1
ATOM 3522 C CA . LEU A 1 442 ? -51.137 -48.190 109.096 1.00 82.44 442 LEU A CA 1
ATOM 3523 C C . LEU A 1 442 ? -50.553 -48.039 110.505 1.00 82.44 442 LEU A C 1
ATOM 3525 O O . LEU A 1 442 ? -49.381 -47.692 110.645 1.00 82.44 442 LEU A O 1
ATOM 3529 N N . LEU A 1 443 ? -51.346 -48.341 111.536 1.00 83.44 443 LEU A N 1
ATOM 3530 C CA . LEU A 1 443 ? -50.885 -48.375 112.920 1.00 83.44 443 LEU A CA 1
ATOM 3531 C C . LEU A 1 443 ? -49.794 -49.445 113.110 1.00 83.44 443 LEU A C 1
ATOM 3533 O O . LEU A 1 443 ? -48.722 -49.134 113.621 1.00 83.44 443 LEU A O 1
ATOM 3537 N N . ALA A 1 444 ? -50.017 -50.666 112.615 1.00 80.31 444 ALA A N 1
ATOM 3538 C CA . ALA A 1 444 ? -49.061 -51.770 112.708 1.00 80.31 444 ALA A CA 1
ATOM 3539 C C . ALA A 1 444 ? -47.737 -51.483 111.979 1.00 80.31 444 ALA A C 1
ATOM 3541 O O . ALA A 1 444 ? -46.673 -51.573 112.586 1.00 80.31 444 ALA A O 1
ATOM 3542 N N . THR A 1 445 ? -47.780 -51.048 110.715 1.00 83.56 445 THR A N 1
ATOM 3543 C CA . THR A 1 445 ? -46.579 -50.660 109.952 1.00 83.56 445 THR A CA 1
ATOM 3544 C C . THR A 1 445 ? -45.863 -49.467 110.591 1.00 83.56 445 THR A C 1
ATOM 3546 O O . THR A 1 445 ? -44.633 -49.407 110.603 1.00 83.56 445 THR A O 1
ATOM 3549 N N . GLY A 1 446 ? -46.615 -48.517 111.160 1.00 80.50 446 GLY A N 1
ATOM 3550 C CA . GLY A 1 446 ? -46.055 -47.399 111.916 1.00 80.50 446 GLY A CA 1
ATOM 3551 C C . GLY A 1 446 ? -45.267 -47.861 113.142 1.00 80.50 446 GLY A C 1
ATOM 3552 O O . GLY A 1 446 ? -44.189 -47.335 113.407 1.00 80.50 446 GLY A O 1
ATOM 3553 N N . MET A 1 447 ? -45.760 -48.878 113.851 1.00 80.62 447 MET A N 1
ATOM 3554 C CA . MET A 1 447 ? -45.081 -49.469 115.004 1.00 80.62 447 MET A CA 1
ATOM 3555 C C . MET A 1 447 ? -43.885 -50.350 114.594 1.00 80.62 447 MET A C 1
ATOM 3557 O O . MET A 1 447 ? -42.832 -50.260 115.228 1.00 80.62 447 MET A O 1
ATOM 3561 N N . GLU A 1 448 ? -43.969 -51.111 113.495 1.00 81.00 448 GLU A N 1
ATOM 3562 C CA . GLU A 1 448 ? -42.810 -51.818 112.912 1.00 81.00 448 GLU A CA 1
ATOM 3563 C C . GLU A 1 448 ? -41.680 -50.845 112.553 1.00 81.00 448 GLU A C 1
ATOM 3565 O O . GLU A 1 448 ? -40.518 -51.067 112.899 1.00 81.00 448 GLU A O 1
ATOM 3570 N N . GLY A 1 449 ? -42.022 -49.709 111.933 1.00 78.81 449 GLY A N 1
ATOM 3571 C CA . GLY A 1 449 ? -41.073 -48.637 111.623 1.00 78.81 449 GLY A CA 1
ATOM 3572 C C . GLY A 1 449 ? -40.412 -48.011 112.859 1.00 78.81 449 GLY A C 1
ATOM 3573 O O . GLY A 1 449 ? -39.343 -47.412 112.745 1.00 78.81 449 GLY A O 1
ATOM 3574 N N . MET A 1 450 ? -41.012 -48.174 114.043 1.00 78.25 450 MET A N 1
ATOM 3575 C CA . MET A 1 450 ? -40.460 -47.737 115.330 1.00 78.25 450 MET A CA 1
ATOM 3576 C C . MET A 1 450 ? -39.645 -48.825 116.051 1.00 78.25 450 MET A C 1
ATOM 3578 O O . MET A 1 450 ? -39.086 -48.548 117.112 1.00 78.25 450 MET A O 1
ATOM 3582 N N . GLY A 1 451 ? -39.522 -50.026 115.475 1.00 76.06 451 GLY A N 1
ATOM 3583 C CA . GLY A 1 451 ? -38.710 -51.123 116.009 1.00 76.06 451 GLY A CA 1
ATOM 3584 C C . GLY A 1 451 ? -39.471 -52.149 116.853 1.00 76.06 451 GLY A C 1
ATOM 3585 O O . GLY A 1 451 ? -38.828 -52.950 117.531 1.00 76.06 451 GLY A O 1
ATOM 3586 N N . TYR A 1 452 ? -40.807 -52.140 116.820 1.00 82.00 452 TYR A N 1
ATOM 3587 C CA . TYR A 1 452 ? -41.627 -53.189 117.429 1.00 82.00 452 TYR A CA 1
ATOM 3588 C C . TYR A 1 452 ? -41.773 -54.392 116.487 1.00 82.00 452 TYR A C 1
ATOM 3590 O O . TYR A 1 452 ? -41.954 -54.237 115.283 1.00 82.00 452 TYR A O 1
ATOM 3598 N N . SER A 1 453 ? -41.745 -55.601 117.042 1.00 80.62 453 SER A N 1
ATOM 3599 C CA . SER A 1 453 ? -42.191 -56.819 116.368 1.00 80.62 453 SER A CA 1
ATOM 3600 C C . SER A 1 453 ? -43.696 -56.965 116.570 1.00 80.62 453 SER A C 1
ATOM 3602 O O . SER A 1 453 ? -44.134 -57.084 117.713 1.00 80.62 453 SER A O 1
ATOM 3604 N N . ILE A 1 454 ? -44.474 -56.956 115.486 1.00 82.75 454 ILE A N 1
ATOM 3605 C CA . ILE A 1 454 ? -45.940 -56.921 115.548 1.00 82.75 454 ILE A CA 1
ATOM 3606 C C . ILE A 1 454 ? -46.548 -58.284 115.218 1.00 82.75 454 ILE A C 1
ATOM 3608 O O . ILE A 1 454 ? -46.191 -58.904 114.218 1.00 82.75 454 ILE A O 1
ATOM 3612 N N . VAL A 1 455 ? -47.512 -58.714 116.028 1.00 81.75 455 VAL A N 1
ATOM 3613 C CA . VAL A 1 455 ? -48.403 -59.845 115.758 1.00 81.75 455 VAL A CA 1
ATOM 3614 C C . VAL A 1 455 ? -49.839 -59.346 115.866 1.00 81.75 455 VAL A C 1
ATOM 3616 O O . VAL A 1 455 ? -50.204 -58.730 116.863 1.00 81.75 455 VAL A O 1
ATOM 3619 N N . ILE A 1 456 ? -50.656 -59.577 114.838 1.00 80.62 456 ILE A N 1
ATOM 3620 C CA . ILE A 1 456 ? -52.083 -59.232 114.860 1.00 80.62 456 ILE A CA 1
ATOM 3621 C C . ILE A 1 456 ? -52.894 -60.515 114.790 1.00 80.62 456 ILE A C 1
ATOM 3623 O O . ILE A 1 456 ? -52.769 -61.265 113.818 1.00 80.62 456 ILE A O 1
ATOM 3627 N N . GLN A 1 457 ? -53.732 -60.737 115.799 1.00 77.06 457 GLN A N 1
ATOM 3628 C CA . GLN A 1 457 ? -54.638 -61.876 115.874 1.00 77.06 457 GLN A CA 1
ATOM 3629 C C . GLN A 1 457 ? -55.956 -61.450 116.532 1.00 77.06 457 GLN A C 1
ATOM 3631 O O . GLN A 1 457 ? -55.944 -60.738 117.533 1.00 77.06 457 GLN A O 1
ATOM 3636 N N . ASP A 1 458 ? -57.088 -61.850 115.945 1.00 69.88 458 ASP A N 1
ATOM 3637 C CA . ASP A 1 458 ? -58.447 -61.628 116.470 1.00 69.88 458 ASP A CA 1
ATOM 3638 C C . ASP A 1 458 ? -58.748 -60.172 116.887 1.00 69.88 458 ASP A C 1
ATOM 3640 O O . ASP A 1 458 ? -59.380 -59.902 117.907 1.00 69.88 458 ASP A O 1
ATOM 3644 N N . GLY A 1 459 ? -58.291 -59.200 116.088 1.00 69.88 459 GLY A N 1
ATOM 3645 C CA . GLY A 1 459 ? -58.505 -57.775 116.367 1.00 69.88 459 GLY A CA 1
ATOM 3646 C C . GLY A 1 459 ? -57.622 -57.209 117.485 1.00 69.88 459 GLY A C 1
ATOM 3647 O O . GLY A 1 459 ? -57.884 -56.109 117.964 1.00 69.88 459 GLY A O 1
ATOM 3648 N N . ARG A 1 460 ? -56.560 -57.914 117.884 1.00 81.00 460 ARG A N 1
ATOM 3649 C CA . ARG A 1 460 ? -55.573 -57.456 118.867 1.00 81.00 460 ARG A CA 1
ATOM 3650 C C . ARG A 1 460 ? -54.199 -57.331 118.216 1.00 81.00 460 ARG A C 1
ATOM 3652 O O . ARG A 1 460 ? -53.731 -58.265 117.573 1.00 81.00 460 ARG A O 1
ATOM 3659 N N . VAL A 1 461 ? -53.569 -56.168 118.365 1.00 83.31 461 VAL A N 1
ATOM 3660 C CA . VAL A 1 461 ? -52.217 -55.872 117.875 1.00 83.31 461 VAL A CA 1
ATOM 3661 C C . VAL A 1 461 ? -51.253 -55.993 119.050 1.00 83.31 461 VAL A C 1
ATOM 3663 O O . VAL A 1 461 ? -51.216 -55.132 119.926 1.00 83.31 461 VAL A O 1
ATOM 3666 N N . GLU A 1 462 ? -50.474 -57.063 119.080 1.00 83.88 462 GLU A N 1
ATOM 3667 C CA . GLU A 1 462 ? -49.413 -57.271 120.060 1.00 83.88 462 GLU A CA 1
ATOM 3668 C C . GLU A 1 462 ? -48.088 -56.780 119.487 1.00 83.88 462 GLU A C 1
ATOM 3670 O O . GLU A 1 462 ? -47.649 -57.214 118.422 1.00 83.88 462 GLU A O 1
ATOM 3675 N N . ALA A 1 463 ? -47.454 -55.846 120.187 1.00 81.75 463 ALA A N 1
ATOM 3676 C CA . ALA A 1 463 ? -46.240 -55.190 119.746 1.00 81.75 463 ALA A CA 1
ATOM 3677 C C . ALA A 1 463 ? -45.123 -55.353 120.768 1.00 81.75 463 ALA A C 1
ATOM 3679 O O . ALA A 1 463 ? -45.172 -54.776 121.853 1.00 81.75 463 ALA A O 1
ATOM 3680 N N . THR A 1 464 ? -44.085 -56.095 120.402 1.00 81.25 464 THR A N 1
ATOM 3681 C CA . THR A 1 464 ? -42.958 -56.391 121.291 1.00 81.25 464 THR A CA 1
ATOM 3682 C C . THR A 1 464 ? -41.752 -55.539 120.922 1.00 81.25 464 THR A C 1
ATOM 3684 O O . THR A 1 464 ? -41.258 -55.623 119.798 1.00 81.25 464 THR A O 1
ATOM 3687 N N . ASP A 1 465 ? -41.270 -54.706 121.846 1.00 76.88 465 ASP A N 1
ATOM 3688 C CA . ASP A 1 465 ? -40.066 -53.896 121.627 1.00 76.88 465 ASP A CA 1
ATOM 3689 C C . ASP A 1 465 ? -38.772 -54.726 121.737 1.00 76.88 465 ASP A C 1
ATOM 3691 O O . ASP A 1 465 ? -38.755 -55.859 122.223 1.00 76.88 465 ASP A O 1
ATOM 3695 N N . THR A 1 466 ? -37.639 -54.150 121.323 1.00 69.88 466 THR A N 1
ATOM 3696 C CA . THR A 1 466 ? -36.319 -54.808 121.400 1.00 69.88 466 THR A CA 1
ATOM 3697 C C . THR A 1 466 ? -35.838 -55.090 122.831 1.00 69.88 466 THR A C 1
ATOM 3699 O O . THR A 1 466 ? -34.834 -55.777 123.001 1.00 69.88 466 THR A O 1
ATOM 3702 N N . SER A 1 467 ? -36.508 -54.546 123.856 1.00 68.81 467 SER A N 1
ATOM 3703 C CA . SER A 1 467 ? -36.246 -54.817 125.278 1.00 68.81 467 SER A CA 1
ATOM 3704 C C . SER A 1 467 ? -37.169 -55.887 125.877 1.00 68.81 467 SER A C 1
ATOM 3706 O O . SER A 1 467 ? -37.053 -56.189 127.062 1.00 68.81 467 SER A O 1
ATOM 3708 N N . GLY A 1 468 ? -38.047 -56.486 125.064 1.00 67.75 468 GLY A N 1
ATOM 3709 C CA . GLY A 1 468 ? -38.971 -57.545 125.467 1.00 67.75 468 GLY A CA 1
ATOM 3710 C C . GLY A 1 468 ? -40.273 -57.048 126.100 1.00 67.75 468 GLY A C 1
ATOM 3711 O O . GLY A 1 468 ? -41.027 -57.865 126.624 1.00 67.75 468 GLY A O 1
ATOM 3712 N N . ARG A 1 469 ? -40.566 -55.739 126.071 1.00 73.56 469 ARG A N 1
ATOM 3713 C CA . ARG A 1 469 ? -41.849 -55.210 126.558 1.00 73.56 469 ARG A CA 1
ATOM 3714 C C . ARG A 1 469 ? -42.920 -55.361 125.493 1.00 73.56 469 ARG A C 1
ATOM 3716 O O . ARG A 1 469 ? -42.704 -54.983 124.343 1.00 73.56 469 ARG A O 1
ATOM 3723 N N . VAL A 1 470 ? -44.074 -55.868 125.908 1.00 78.81 470 VAL A N 1
ATOM 3724 C CA . VAL A 1 470 ? -45.241 -56.067 125.050 1.00 78.81 470 VAL A CA 1
ATOM 3725 C C . VAL A 1 470 ? -46.229 -54.933 125.293 1.00 78.81 470 VAL A C 1
ATOM 3727 O O . VAL A 1 470 ? -46.687 -54.739 126.417 1.00 78.81 470 VAL A O 1
ATOM 3730 N N . LEU A 1 471 ? -46.545 -54.190 124.238 1.00 81.62 471 LEU A N 1
ATOM 3731 C CA . LEU A 1 471 ? -47.668 -53.269 124.184 1.00 81.62 471 LEU A CA 1
ATOM 3732 C C . LEU A 1 471 ? -48.812 -53.953 123.447 1.00 81.62 471 LEU A C 1
ATOM 3734 O O . LEU A 1 471 ? -48.644 -54.429 122.326 1.00 81.62 471 LEU A O 1
ATOM 3738 N N . ILE A 1 472 ? -49.981 -53.959 124.067 1.00 83.31 472 ILE A N 1
ATOM 3739 C CA . ILE A 1 472 ? -51.179 -54.543 123.483 1.00 83.31 472 ILE A CA 1
ATOM 3740 C C . ILE A 1 472 ? -52.095 -53.416 123.018 1.00 83.31 472 ILE A C 1
ATOM 3742 O O . ILE A 1 472 ? -52.498 -52.579 123.817 1.00 83.31 472 ILE A O 1
ATOM 3746 N N . VAL A 1 473 ? -52.460 -53.397 121.740 1.00 86.31 473 VAL A N 1
ATOM 3747 C CA . VAL A 1 473 ? -53.485 -52.488 121.224 1.00 86.31 473 VAL A CA 1
ATOM 3748 C C . VAL A 1 473 ? -54.697 -53.302 120.798 1.00 86.31 473 VAL A C 1
ATOM 3750 O O . VAL A 1 473 ? -54.654 -54.035 119.812 1.00 86.31 473 VAL A O 1
ATOM 3753 N N . ASP A 1 474 ? -55.779 -53.204 121.561 1.00 84.81 474 ASP A N 1
ATOM 3754 C CA . ASP A 1 474 ? -57.012 -53.934 121.285 1.00 84.81 474 ASP A CA 1
ATOM 3755 C C . ASP A 1 474 ? -57.931 -53.090 120.396 1.00 84.81 474 ASP A C 1
ATOM 3757 O O . ASP A 1 474 ? -58.436 -52.049 120.808 1.00 84.81 474 ASP A O 1
ATOM 3761 N N . VAL A 1 475 ? -58.120 -53.532 119.156 1.00 82.44 475 VAL A N 1
ATOM 3762 C CA . VAL A 1 475 ? -58.957 -52.886 118.135 1.00 82.44 475 VAL A CA 1
ATOM 3763 C C . VAL A 1 475 ? -60.166 -53.754 117.770 1.00 82.44 475 VAL A C 1
ATOM 3765 O O . VAL A 1 475 ? -60.823 -53.499 116.758 1.00 82.44 475 VAL A O 1
ATOM 3768 N N . SER A 1 476 ? -60.497 -54.763 118.581 1.00 78.62 476 SER A N 1
ATOM 3769 C CA . SER A 1 476 ? -61.672 -55.616 118.374 1.00 78.62 476 SER A CA 1
ATOM 3770 C C . SER A 1 476 ? -62.971 -54.789 118.339 1.00 78.62 476 SER A C 1
ATOM 3772 O O . SER A 1 476 ? -63.028 -53.667 118.832 1.00 78.62 476 SER A O 1
ATOM 3774 N N . ASN A 1 477 ? -64.017 -55.277 117.666 1.00 75.81 477 ASN A N 1
ATOM 3775 C CA . ASN A 1 477 ? -65.276 -54.539 117.435 1.00 75.81 477 ASN A CA 1
ATOM 3776 C C . ASN A 1 477 ? -65.152 -53.184 116.700 1.00 75.81 477 ASN A C 1
ATOM 3778 O O . ASN A 1 477 ? -66.107 -52.411 116.672 1.00 75.81 477 ASN A O 1
ATOM 3782 N N . ASN A 1 478 ? -64.017 -52.899 116.056 1.00 76.19 478 ASN A N 1
ATOM 3783 C CA . ASN A 1 478 ? -63.950 -51.924 114.966 1.00 76.19 478 ASN A CA 1
ATOM 3784 C C . ASN A 1 478 ? -64.345 -52.597 113.639 1.00 76.19 478 ASN A C 1
ATOM 3786 O O . ASN A 1 478 ? -64.267 -53.822 113.502 1.00 76.19 478 ASN A O 1
ATOM 3790 N N . LYS A 1 479 ? -64.773 -51.804 112.651 1.00 66.12 479 LYS A N 1
ATOM 3791 C CA . LYS A 1 479 ? -65.304 -52.293 111.367 1.00 66.12 479 LYS A CA 1
ATOM 3792 C C . LYS A 1 479 ? -64.338 -53.295 110.704 1.00 66.12 479 LYS A C 1
ATOM 3794 O O . LYS A 1 479 ? -63.230 -52.927 110.329 1.00 66.12 479 LYS A O 1
ATOM 3799 N N . ASP A 1 480 ? -64.760 -54.555 110.577 1.00 64.56 480 ASP A N 1
ATOM 3800 C CA . ASP A 1 480 ? -64.019 -55.672 109.958 1.00 64.56 480 ASP A CA 1
ATOM 3801 C C . ASP A 1 480 ? -62.643 -56.021 110.592 1.00 64.56 480 ASP A C 1
ATOM 3803 O O . ASP A 1 480 ? -61.822 -56.701 109.973 1.00 64.56 480 ASP A O 1
ATOM 3807 N N . ALA A 1 481 ? -62.377 -55.606 111.840 1.00 60.25 481 ALA A N 1
ATOM 3808 C CA . ALA A 1 481 ? -61.085 -55.812 112.518 1.00 60.25 481 ALA A CA 1
ATOM 3809 C C . ALA A 1 481 ? -60.778 -57.281 112.890 1.00 60.25 481 ALA A C 1
ATOM 3811 O O . ALA A 1 481 ? -59.612 -57.671 112.943 1.00 60.25 481 ALA A O 1
ATOM 3812 N N . ALA A 1 482 ? -61.806 -58.111 113.102 1.00 57.72 482 ALA A N 1
ATOM 3813 C CA . ALA A 1 482 ? -61.661 -59.527 113.468 1.00 57.72 482 ALA A CA 1
ATOM 3814 C C . ALA A 1 482 ? -61.140 -60.424 112.321 1.00 57.72 482 ALA A C 1
ATOM 3816 O O . ALA A 1 482 ? -60.780 -61.571 112.556 1.00 57.72 482 ALA A O 1
ATOM 3817 N N . ALA A 1 483 ? -61.082 -59.919 111.081 1.00 60.12 483 ALA A N 1
ATOM 3818 C CA . ALA A 1 483 ? -60.653 -60.677 109.900 1.00 60.12 483 ALA A CA 1
ATOM 3819 C C . ALA A 1 483 ? -59.148 -60.536 109.569 1.00 60.12 483 ALA A C 1
ATOM 3821 O O . ALA A 1 483 ? -58.696 -61.013 108.527 1.00 60.12 483 ALA A O 1
ATOM 3822 N N . LEU A 1 484 ? -58.368 -59.851 110.413 1.00 65.69 484 LEU A N 1
ATOM 3823 C CA . LEU A 1 484 ? -56.956 -59.543 110.165 1.00 65.69 484 LEU A CA 1
ATOM 3824 C C . LEU A 1 484 ? -56.018 -60.517 110.896 1.00 65.69 484 LEU A C 1
ATOM 3826 O O . LEU A 1 484 ? -56.036 -60.592 112.121 1.00 65.69 484 LEU A O 1
ATOM 3830 N N . VAL A 1 485 ? -55.144 -61.192 110.140 1.00 58.97 485 VAL A N 1
ATOM 3831 C CA . VAL A 1 485 ? -53.997 -61.962 110.655 1.00 58.97 485 VAL A CA 1
ATOM 3832 C C . VAL A 1 485 ? -52.716 -61.381 110.053 1.00 58.97 485 VAL A C 1
ATOM 3834 O O . VAL A 1 485 ? -52.600 -61.286 108.830 1.00 58.97 485 VAL A O 1
ATOM 3837 N N . PHE A 1 486 ? -51.760 -60.979 110.894 1.00 63.38 486 PHE A N 1
ATOM 3838 C CA . PHE A 1 486 ? -50.468 -60.424 110.462 1.00 63.38 486 PHE A CA 1
ATOM 3839 C C . PHE A 1 486 ? -49.330 -60.954 111.347 1.00 63.38 486 PHE A C 1
ATOM 3841 O O . PHE A 1 486 ? -49.411 -60.861 112.571 1.00 63.38 486 PHE A O 1
ATOM 3848 N N . THR A 1 487 ? -48.275 -61.506 110.739 1.00 53.41 487 THR A N 1
ATOM 3849 C CA . THR A 1 487 ? -47.087 -62.060 111.419 1.00 53.41 487 THR A CA 1
ATOM 3850 C C . THR A 1 487 ? -45.787 -61.500 110.811 1.00 53.41 487 THR A C 1
ATOM 3852 O O . THR A 1 487 ? -45.734 -61.270 109.600 1.00 53.41 487 THR A O 1
ATOM 3855 N N . PRO A 1 488 ? -44.730 -61.250 111.615 1.00 52.50 488 PRO A N 1
ATOM 3856 C CA . PRO A 1 488 ? -43.641 -60.348 111.231 1.00 52.50 488 PRO A CA 1
ATOM 3857 C C . PRO A 1 488 ? -42.534 -61.009 110.393 1.00 52.50 488 PRO A C 1
ATOM 3859 O O . PRO A 1 488 ? -42.270 -62.208 110.491 1.00 52.50 488 PRO A O 1
ATOM 3862 N N . SER A 1 489 ? -41.821 -60.180 109.617 1.00 39.94 489 SER A N 1
ATOM 3863 C CA . SER A 1 489 ? -40.626 -60.548 108.835 1.00 39.94 489 SER A CA 1
ATOM 3864 C C . SER A 1 489 ? -39.343 -60.049 109.514 1.00 39.94 489 SER A C 1
ATOM 3866 O O . SER A 1 489 ? -39.245 -58.894 109.917 1.00 39.94 489 SER A O 1
ATOM 3868 N N . SER A 1 490 ? -38.332 -60.910 109.629 1.00 37.53 490 SER A N 1
ATOM 3869 C CA . SER A 1 490 ? -37.097 -60.681 110.391 1.00 37.53 490 SER A CA 1
ATOM 3870 C C . SER A 1 490 ? -36.087 -59.710 109.736 1.00 37.53 490 SER A C 1
ATOM 3872 O O . SER A 1 490 ? -35.755 -59.833 108.560 1.00 37.53 490 SER A O 1
ATOM 3874 N N . VAL A 1 491 ? -35.563 -58.794 110.563 1.00 39.97 491 VAL A N 1
ATOM 3875 C CA . VAL A 1 491 ? -34.283 -58.037 110.555 1.00 39.97 491 VAL A CA 1
ATOM 3876 C C . VAL A 1 491 ? -33.347 -58.143 109.328 1.00 39.97 491 VAL A C 1
ATOM 3878 O O . VAL A 1 491 ? -32.818 -59.214 109.034 1.00 39.97 491 VAL A O 1
ATOM 3881 N N . LYS A 1 492 ? -32.921 -56.985 108.779 1.00 32.31 492 LYS A N 1
ATOM 3882 C CA . LYS A 1 492 ? -31.568 -56.794 108.200 1.00 32.31 492 LYS A CA 1
ATOM 3883 C C . LYS A 1 492 ? -30.942 -55.443 108.580 1.00 32.31 492 LYS A C 1
ATOM 3885 O O . LYS A 1 492 ? -31.553 -54.389 108.454 1.00 32.31 492 LYS A O 1
ATOM 3890 N N . LEU A 1 493 ? -29.694 -55.528 109.043 1.00 30.00 493 LEU A N 1
ATOM 3891 C CA . LEU A 1 493 ? -28.859 -54.489 109.649 1.00 30.00 493 LEU A CA 1
ATOM 3892 C C . LEU A 1 493 ? -27.874 -53.851 108.638 1.00 30.00 493 LEU A C 1
ATOM 3894 O O . LEU A 1 493 ? -27.356 -54.538 107.763 1.00 30.00 493 LEU A O 1
ATOM 3898 N N . ALA A 1 494 ? -27.498 -52.597 108.929 1.00 27.83 494 ALA A N 1
ATOM 3899 C CA . ALA A 1 494 ? -26.192 -51.947 108.704 1.00 27.83 494 ALA A CA 1
ATOM 3900 C C . ALA A 1 494 ? -25.795 -51.386 107.313 1.00 27.83 494 ALA A C 1
ATOM 3902 O O . ALA A 1 494 ? -25.511 -52.121 106.372 1.00 27.83 494 ALA A O 1
ATOM 3903 N N . LYS A 1 495 ? -25.476 -50.077 107.285 1.00 28.67 495 LYS A N 1
ATOM 3904 C CA . LYS A 1 495 ? -24.070 -49.609 107.347 1.00 28.67 495 LYS A CA 1
ATOM 3905 C C . LYS A 1 495 ? -23.941 -48.121 107.714 1.00 28.67 495 LYS A C 1
ATOM 3907 O O . LYS A 1 495 ? -24.481 -47.237 107.064 1.00 28.67 495 LYS A O 1
ATOM 3912 N N . VAL A 1 496 ? -23.163 -47.902 108.769 1.00 36.50 496 VAL A N 1
ATOM 3913 C CA . VAL A 1 496 ? -22.660 -46.642 109.333 1.00 36.50 496 VAL A CA 1
ATOM 3914 C C . VAL A 1 496 ? -21.312 -46.282 108.687 1.00 36.50 496 VAL A C 1
ATOM 3916 O O . VAL A 1 496 ? -20.564 -47.197 108.346 1.00 36.50 496 VAL A O 1
ATOM 3919 N N . LYS A 1 497 ? -20.977 -44.983 108.604 1.00 29.55 497 LYS A N 1
ATOM 3920 C CA . LYS A 1 497 ? -19.623 -44.399 108.817 1.00 29.55 497 LYS A CA 1
ATOM 3921 C C . LYS A 1 497 ? -19.764 -42.859 108.952 1.00 29.55 497 LYS A C 1
ATOM 3923 O O . LYS A 1 497 ? -20.165 -42.228 107.987 1.00 29.55 497 LYS A O 1
ATOM 3928 N N . THR A 1 498 ? -19.758 -42.225 110.139 1.00 29.67 498 THR A N 1
ATOM 3929 C CA . THR A 1 498 ? -18.614 -41.795 111.004 1.00 29.67 498 THR A CA 1
ATOM 3930 C C . THR A 1 498 ? -17.553 -40.958 110.264 1.00 29.67 498 THR A C 1
ATOM 3932 O O . THR A 1 498 ? -17.119 -41.409 109.215 1.00 29.67 498 THR A O 1
ATOM 3935 N N . LEU A 1 499 ? -16.987 -39.828 110.728 1.00 30.41 499 LEU A N 1
ATOM 3936 C CA . LEU A 1 499 ? -16.896 -39.150 112.040 1.00 30.41 499 LEU A CA 1
ATOM 3937 C C . LEU A 1 499 ? -16.151 -37.787 111.846 1.00 30.41 499 LEU A C 1
ATOM 3939 O O . LEU A 1 499 ? -15.092 -37.815 111.238 1.00 30.41 499 LEU A O 1
ATOM 3943 N N . LYS A 1 500 ? -16.646 -36.680 112.451 1.00 29.33 500 LYS A N 1
ATOM 3944 C CA . LYS A 1 500 ? -15.926 -35.631 113.258 1.00 29.33 500 LYS A CA 1
ATOM 3945 C C . LYS A 1 500 ? -14.702 -34.830 112.658 1.00 29.33 500 LYS A C 1
ATOM 3947 O O . LYS A 1 500 ? -14.271 -35.131 111.562 1.00 29.33 500 LYS A O 1
ATOM 3952 N N . PRO A 1 501 ? -14.163 -33.753 113.301 1.00 52.09 501 PRO A N 1
ATOM 3953 C CA . PRO A 1 501 ? -14.629 -32.353 113.196 1.00 52.09 501 PRO A CA 1
ATOM 3954 C C . PRO A 1 501 ? -13.505 -31.279 112.976 1.00 52.09 501 PRO A C 1
ATOM 3956 O O . PRO A 1 501 ? -12.322 -31.584 112.984 1.00 52.09 501 PRO A O 1
ATOM 3959 N N . ALA A 1 502 ? -13.917 -30.000 112.908 1.00 31.86 502 ALA A N 1
ATOM 3960 C CA . ALA A 1 502 ? -13.172 -28.748 113.183 1.00 31.86 502 ALA A CA 1
ATOM 3961 C C . ALA A 1 502 ? -12.059 -28.241 112.223 1.00 31.86 502 ALA A C 1
ATOM 3963 O O . ALA A 1 502 ? -10.980 -28.811 112.130 1.00 31.86 502 ALA A O 1
ATOM 3964 N N . SER A 1 503 ? -12.272 -27.034 111.668 1.00 32.19 503 SER A N 1
ATOM 3965 C CA . SER A 1 503 ? -11.500 -25.791 111.934 1.00 32.19 503 SER A CA 1
ATOM 3966 C C . SER A 1 503 ? -11.295 -24.873 110.703 1.00 32.19 503 SER A C 1
ATOM 3968 O O . SER A 1 503 ? -10.812 -25.292 109.664 1.00 32.19 503 SER A O 1
ATOM 3970 N N . VAL A 1 504 ? -11.683 -23.600 110.889 1.00 35.75 504 VAL A N 1
ATOM 3971 C CA . VAL A 1 504 ? -11.031 -22.342 110.450 1.00 35.75 504 VAL A CA 1
ATOM 3972 C C . VAL A 1 504 ? -10.693 -22.125 108.957 1.00 35.75 504 VAL A C 1
ATOM 3974 O O . VAL A 1 504 ? -9.765 -22.712 108.420 1.00 35.75 504 VAL A O 1
ATOM 3977 N N . SER A 1 505 ? -11.319 -21.113 108.334 1.00 31.16 505 SER A N 1
ATOM 3978 C CA . SER A 1 505 ? -10.646 -19.874 107.864 1.00 31.16 505 SER A CA 1
ATOM 3979 C C . SER A 1 505 ? -11.543 -19.024 106.931 1.00 31.16 505 SER A C 1
ATOM 3981 O O . SER A 1 505 ? -12.121 -19.506 105.964 1.00 31.16 505 SER A O 1
ATOM 3983 N N . LYS A 1 506 ? -11.664 -17.725 107.244 1.00 38.72 506 LYS A N 1
ATOM 3984 C CA . LYS A 1 506 ? -11.815 -16.617 106.264 1.00 38.72 506 LYS A CA 1
ATOM 3985 C C . LYS A 1 506 ? -10.406 -16.330 105.660 1.00 38.72 506 LYS A C 1
ATOM 3987 O O . LYS A 1 506 ? -9.473 -16.902 106.224 1.00 38.72 506 LYS A O 1
ATOM 3992 N N . PRO A 1 507 ? -10.140 -15.399 104.699 1.00 50.06 507 PRO A N 1
ATOM 3993 C CA . PRO A 1 507 ? -10.967 -14.283 104.184 1.00 50.06 507 PRO A CA 1
ATOM 3994 C C . PRO A 1 507 ? -10.774 -13.891 102.684 1.00 50.06 507 PRO A C 1
ATOM 3996 O O . PRO A 1 507 ? -9.914 -14.405 101.981 1.00 50.06 507 PRO A O 1
ATOM 3999 N N . GLY A 1 508 ? -11.494 -12.842 102.252 1.00 32.41 508 GLY A N 1
ATOM 4000 C CA . GLY A 1 508 ? -11.102 -11.925 101.158 1.00 32.41 508 GLY A CA 1
ATOM 4001 C C . GLY A 1 508 ? -12.004 -11.995 99.921 1.00 32.41 508 GLY A C 1
ATOM 4002 O O . GLY A 1 508 ? -12.501 -13.060 99.596 1.00 32.41 508 GLY A O 1
ATOM 4003 N N . ARG A 1 509 ? -12.281 -10.931 99.159 1.00 34.75 509 ARG A N 1
ATOM 4004 C CA . ARG A 1 509 ? -11.929 -9.492 99.134 1.00 34.75 509 ARG A CA 1
ATOM 4005 C C . ARG A 1 509 ? -12.932 -8.858 98.133 1.00 34.75 509 ARG A C 1
ATOM 4007 O O . ARG A 1 509 ? -13.252 -9.504 97.148 1.00 34.75 509 ARG A O 1
ATOM 4014 N N . LEU A 1 510 ? -13.614 -7.757 98.475 1.00 33.81 510 LEU A N 1
ATOM 4015 C CA . LEU A 1 510 ? -13.350 -6.362 98.041 1.00 33.81 510 LEU A CA 1
ATOM 4016 C C . LEU A 1 510 ? -13.521 -6.084 96.530 1.00 33.81 510 LEU A C 1
ATOM 4018 O O . LEU A 1 510 ? -12.832 -6.708 95.740 1.00 33.81 510 LEU A O 1
ATOM 4022 N N . PHE A 1 511 ? -14.390 -5.122 96.175 1.00 35.72 511 PHE A N 1
ATOM 4023 C CA . PHE A 1 511 ? -14.142 -3.863 95.418 1.00 35.72 511 PHE A CA 1
ATOM 4024 C C . PHE A 1 511 ? -15.527 -3.177 95.175 1.00 35.72 511 PHE A C 1
ATOM 4026 O O . PHE A 1 511 ? -16.421 -3.817 94.639 1.00 35.72 511 PHE A O 1
ATOM 4033 N N . THR A 1 512 ? -15.876 -2.065 95.859 1.00 38.59 512 THR A N 1
ATOM 4034 C CA . THR A 1 512 ? -15.837 -0.632 95.412 1.00 38.59 512 THR A CA 1
ATOM 4035 C C . THR A 1 512 ? -16.833 -0.274 94.283 1.00 38.59 512 THR A C 1
ATOM 4037 O O . THR A 1 512 ? -16.960 -1.067 93.367 1.00 38.59 512 THR A O 1
ATOM 4040 N N . TYR A 1 513 ? -17.507 0.879 94.158 1.00 35.28 513 TYR A N 1
ATOM 4041 C CA . TYR A 1 513 ? -17.496 2.202 94.805 1.00 35.28 513 TYR A CA 1
ATOM 4042 C C . TYR A 1 513 ? -18.739 2.999 94.309 1.00 35.28 513 TYR A C 1
ATOM 4044 O O . TYR A 1 513 ? -19.251 2.735 93.224 1.00 35.28 513 TYR A O 1
ATOM 4052 N N . PHE A 1 514 ? -19.160 4.008 95.079 1.00 38.97 514 PHE A N 1
ATOM 4053 C CA . PHE A 1 514 ? -19.854 5.239 94.637 1.00 38.97 514 PHE A CA 1
ATOM 4054 C C . PHE A 1 514 ? -19.044 5.948 93.512 1.00 38.97 514 PHE A C 1
ATOM 4056 O O . PHE A 1 514 ? -17.829 5.805 93.491 1.00 38.97 514 PHE A O 1
ATOM 4063 N N . ASN A 1 515 ? -19.555 6.780 92.596 1.00 35.72 515 ASN A N 1
ATOM 4064 C CA . ASN A 1 515 ? -20.269 8.051 92.787 1.00 35.72 515 ASN A CA 1
ATOM 4065 C C . ASN A 1 515 ? -20.445 8.732 91.402 1.00 35.72 515 ASN A C 1
ATOM 4067 O O . ASN A 1 515 ? -19.560 8.562 90.569 1.00 35.72 515 ASN A O 1
ATOM 4071 N N . ARG A 1 516 ? -21.447 9.619 91.289 1.00 39.16 516 ARG A N 1
ATOM 4072 C CA . ARG A 1 516 ? -21.633 10.694 90.281 1.00 39.16 516 ARG A CA 1
ATOM 4073 C C . ARG A 1 516 ? -21.878 10.341 88.816 1.00 39.16 516 ARG A C 1
ATOM 4075 O O . ARG A 1 516 ? -20.970 9.804 88.153 1.00 39.16 516 ARG A O 1
#

InterPro domains:
  IPR032675 Leucine-rich repeat domain superfamily [G3DSA:3.80.10.10] (213-479)

Sequence (516 aa):
NSTIAGLQSQLALQKATLDEVEGQLKTADAEFEALRATFEAKDTVKCIKLNELIVRLQNEASQLNVVIRRQDKQLQEKATATVTTDACLSARDYSENQLISLRDDAIEAKAKELKLVTDANDGLRAQLDALEIEVLKKLNPLWSMLLKTKALERQSQNLTTSLEKLQVEREGIREELSATRLKARVEVEGMQGELIQRRTKQYELTLKLHETESQLHTLRSTTEGLDEELQATRSRMHELDRLYADAKRWKADMTATLDAMRQENSHLQRTLAVDTKRFQVESAALHDQLKELERFVQTQAIQLGKADDVKSSAAQDMQKMNHQIEGMQERIHGLVAEANEETKRRMGVEMELTSQLLQASYNILGHHKGHLVDCWLSDADLPILVRYFQALDSPLDVLDLRSNRITDHGTKHLLLLVQPRRALFMSINLQENYISPQGIRLLATGMEGMGYSIVIQDGRVEATDTSGRVLIVDVSNNKDAAALVFTPSSVKLAKVKTLKPASVSKPGRLFTYFNR